Protein AF-A0A538E9N8-F1 (afdb_monomer)

Foldseek 3Di:
DDDPDDPDDDDPPDPDDDFDDDPDGGDPVVVVVVVVVVVVVVVVVVVVVVVVVVVVVVVVVVVVVVVVVVVVVVPDDDDDDDDDDDDDPDVVVVVVVVVVVVVVVVCVVVVVVVVVVVVVVVVVVVVVVVVVVVVVVVVVVVVVVVVVVVVVVVVVVVVVVVVVVVVVVVVVVVVVVVVVVVVVVVVVVVVVVVVVVVVVVVVVVVVVVVVVVVVVVVVVVVVVVVVVVVVVVVVVVVVVVVVVVVVVVVVVVVVVVVVVVVVVVVVVVVVVVVVVVVVVVVVVVVVVVVVVVVVVVVVVVVVVVVVVVVVVVVVVVVVVVVVVVVVVVVVVVVVVVVVVVVVVVVVVVVVVVVVVVVVVVVVVVVVVVVVVVVVPDPVPPPCVVPDDDDDDDDDDDDDDDDDDDDDDDDDDDDDDDD

Structure (mmCIF, N/CA/C/O backbone):
data_AF-A0A538E9N8-F1
#
_entry.id   AF-A0A538E9N8-F1
#
loop_
_atom_site.group_PDB
_atom_site.id
_atom_site.type_symbol
_atom_site.label_atom_id
_atom_site.label_alt_id
_atom_site.label_comp_id
_atom_site.label_asym_id
_atom_site.label_entity_id
_atom_site.label_seq_id
_atom_site.pdbx_PDB_ins_code
_atom_site.Cartn_x
_atom_site.Cartn_y
_atom_site.Cartn_z
_atom_site.occupancy
_atom_site.B_iso_or_equiv
_atom_site.auth_seq_id
_atom_site.auth_comp_id
_atom_site.auth_asym_id
_atom_site.auth_atom_id
_atom_site.pdbx_PDB_model_num
ATOM 1 N N . MET A 1 1 ? 43.815 62.650 -72.321 1.00 40.00 1 MET A N 1
ATOM 2 C CA . MET A 1 1 ? 43.156 62.494 -71.011 1.00 40.00 1 MET A CA 1
ATOM 3 C C . MET A 1 1 ? 41.812 61.858 -71.271 1.00 40.00 1 MET A C 1
ATOM 5 O O . MET A 1 1 ? 40.942 62.529 -71.806 1.00 40.00 1 MET A O 1
ATOM 9 N N . SER A 1 2 ? 41.691 60.566 -70.987 1.00 40.53 2 SER A N 1
ATOM 10 C CA . SER A 1 2 ? 40.484 59.781 -71.245 1.00 40.53 2 SER A CA 1
ATOM 11 C C . SER A 1 2 ? 40.207 59.003 -69.968 1.00 40.53 2 SER A C 1
ATOM 13 O O . SER A 1 2 ? 41.074 58.251 -69.524 1.00 40.53 2 SER A O 1
ATOM 15 N N . HIS A 1 3 ? 39.071 59.262 -69.326 1.00 36.62 3 HIS A N 1
ATOM 16 C CA . HIS A 1 3 ? 38.738 58.619 -68.058 1.00 36.62 3 HIS A CA 1
ATOM 17 C C . HIS A 1 3 ? 38.483 57.120 -68.279 1.00 36.62 3 HIS A C 1
ATOM 19 O O . HIS A 1 3 ? 37.828 56.772 -69.262 1.00 36.62 3 HIS A O 1
ATOM 25 N N . PRO A 1 4 ? 38.954 56.231 -67.387 1.00 47.84 4 PRO A N 1
ATOM 26 C CA . PRO A 1 4 ? 38.449 54.870 -67.352 1.00 47.84 4 PRO A CA 1
ATOM 27 C C . PRO A 1 4 ? 37.014 54.912 -66.813 1.00 47.84 4 PRO A C 1
ATOM 29 O O . PRO A 1 4 ? 36.800 55.217 -65.638 1.00 47.84 4 PRO A O 1
ATOM 32 N N . GLU A 1 5 ? 36.029 54.627 -67.665 1.00 46.03 5 GLU A N 1
ATOM 33 C CA . GLU A 1 5 ? 34.683 54.304 -67.186 1.00 46.03 5 GLU A CA 1
ATOM 34 C C . GLU A 1 5 ? 34.768 53.081 -66.267 1.00 46.03 5 GLU A C 1
ATOM 36 O O . GLU A 1 5 ? 35.447 52.106 -66.588 1.00 46.03 5 GLU A O 1
ATOM 41 N N . GLN A 1 6 ? 34.108 53.141 -65.110 1.00 43.28 6 GLN A N 1
ATOM 42 C CA . GLN A 1 6 ? 34.063 52.043 -64.144 1.00 43.28 6 GLN A CA 1
ATOM 43 C C . GLN A 1 6 ? 33.049 50.988 -64.622 1.00 43.28 6 GLN A C 1
ATOM 45 O O . GLN A 1 6 ? 31.848 51.252 -64.555 1.00 43.28 6 GLN A O 1
ATOM 50 N N . PRO A 1 7 ? 33.460 49.782 -65.062 1.00 51.69 7 PRO A N 1
ATOM 51 C CA . PRO A 1 7 ? 32.546 48.816 -65.668 1.00 51.69 7 PRO A CA 1
ATOM 52 C C . PRO A 1 7 ? 31.954 47.857 -64.618 1.00 51.69 7 PRO A C 1
ATOM 54 O O . PRO A 1 7 ? 31.839 46.660 -64.861 1.00 51.69 7 PRO A O 1
ATOM 57 N N . PHE A 1 8 ? 31.608 48.369 -63.431 1.00 52.28 8 PHE A N 1
ATOM 58 C CA . PHE A 1 8 ? 31.102 47.572 -62.305 1.00 52.28 8 PHE A CA 1
ATOM 59 C C . PHE A 1 8 ? 29.971 48.285 -61.554 1.00 52.28 8 PHE A C 1
ATOM 61 O O . PHE A 1 8 ? 30.064 48.567 -60.361 1.00 52.28 8 PHE A O 1
ATOM 68 N N . ALA A 1 9 ? 28.858 48.525 -62.250 1.00 44.34 9 ALA A N 1
ATOM 69 C CA . ALA A 1 9 ? 27.570 48.571 -61.567 1.00 44.34 9 ALA A CA 1
ATOM 70 C C . ALA A 1 9 ? 27.226 47.137 -61.105 1.00 44.34 9 ALA A C 1
ATOM 72 O O . ALA A 1 9 ? 27.276 46.222 -61.936 1.00 44.34 9 ALA A O 1
ATOM 73 N N . PRO A 1 10 ? 26.905 46.896 -59.820 1.00 49.47 10 PRO A N 1
ATOM 74 C CA . PRO A 1 10 ? 26.488 45.572 -59.375 1.00 49.47 10 PRO A CA 1
ATOM 75 C C . PRO A 1 10 ? 25.167 45.207 -60.060 1.00 49.47 10 PRO A C 1
ATOM 77 O O . PRO A 1 10 ? 24.183 45.935 -59.952 1.00 49.47 10 PRO A O 1
ATOM 80 N N . ARG A 1 11 ? 25.141 44.080 -60.781 1.00 49.03 11 ARG A N 1
ATOM 81 C CA . ARG A 1 11 ? 23.901 43.544 -61.357 1.00 49.03 11 ARG A CA 1
ATOM 82 C C . ARG A 1 11 ? 23.002 43.065 -60.217 1.00 49.03 11 ARG A C 1
ATOM 84 O O . ARG A 1 11 ? 23.318 42.066 -59.576 1.00 49.03 11 ARG A O 1
ATOM 91 N N . GLU A 1 12 ? 21.888 43.753 -59.983 1.00 48.78 12 GLU A N 1
ATOM 92 C CA . GLU A 1 12 ? 20.877 43.386 -58.979 1.00 48.78 12 GLU A CA 1
ATOM 93 C C . GLU A 1 12 ? 20.003 42.184 -59.408 1.00 48.78 12 GLU A C 1
ATOM 95 O O . GLU A 1 12 ? 18.792 42.222 -59.258 1.00 48.78 12 GLU A O 1
ATOM 100 N N . ASP A 1 13 ? 20.604 41.104 -59.921 1.00 44.31 13 ASP A N 1
ATOM 101 C CA . ASP A 1 13 ? 19.885 39.910 -60.408 1.00 44.31 13 ASP A CA 1
ATOM 102 C C . ASP A 1 13 ? 20.623 38.598 -60.065 1.00 44.31 13 ASP A C 1
ATOM 104 O O . ASP A 1 13 ? 20.831 37.709 -60.891 1.00 44.31 13 ASP A O 1
ATOM 108 N N . ALA A 1 14 ? 21.022 38.461 -58.800 1.00 50.44 14 ALA A N 1
ATOM 109 C CA . ALA A 1 14 ? 21.341 37.170 -58.196 1.00 50.44 14 ALA A CA 1
ATOM 110 C C . ALA A 1 14 ? 20.581 37.056 -56.869 1.00 50.44 14 ALA A C 1
ATOM 112 O O . ALA A 1 14 ? 20.651 37.958 -56.032 1.00 50.44 14 ALA A O 1
ATOM 113 N N . SER A 1 15 ? 19.821 35.968 -56.706 1.00 56.22 15 SER A N 1
ATOM 114 C CA . SER A 1 15 ? 18.927 35.753 -55.561 1.00 56.22 15 SER A CA 1
ATOM 115 C C . SER A 1 15 ? 19.672 35.956 -54.238 1.00 56.22 15 SER A C 1
ATOM 117 O O . SER A 1 15 ? 20.615 35.220 -53.942 1.00 56.22 15 SER A O 1
ATOM 119 N N . ARG A 1 16 ? 19.280 36.971 -53.452 1.00 59.34 16 ARG A N 1
ATOM 120 C CA . ARG A 1 16 ? 19.955 37.290 -52.185 1.00 59.34 16 ARG A CA 1
ATOM 121 C C . ARG A 1 16 ? 19.838 36.081 -51.242 1.00 59.34 16 ARG A C 1
ATOM 123 O O . ARG A 1 16 ? 18.710 35.674 -50.961 1.00 59.34 16 ARG A O 1
ATOM 130 N N . PRO A 1 17 ? 20.951 35.519 -50.735 1.00 65.69 17 PRO A N 1
ATOM 131 C CA . PRO A 1 17 ? 20.885 34.354 -49.864 1.00 65.69 17 PRO A CA 1
ATOM 132 C C . PRO A 1 17 ? 20.166 34.706 -48.560 1.00 65.69 17 PRO A C 1
ATOM 134 O O . PRO A 1 17 ? 20.545 35.642 -47.853 1.00 65.69 17 PRO A O 1
ATOM 137 N N . SER A 1 18 ? 19.111 33.956 -48.247 1.00 72.81 18 SER A N 1
ATOM 138 C CA . SER A 1 18 ? 18.360 34.086 -47.002 1.00 72.81 18 SER A CA 1
ATOM 139 C C . SER A 1 18 ? 19.028 33.264 -45.901 1.00 72.81 18 SER A C 1
ATOM 141 O O . SER A 1 18 ? 18.992 32.035 -45.943 1.00 72.81 18 SER A O 1
ATOM 143 N N . PHE A 1 19 ? 19.615 33.938 -44.915 1.00 84.81 19 PHE A N 1
ATOM 144 C CA . PHE A 1 19 ? 20.163 33.301 -43.715 1.00 84.81 19 PHE A CA 1
ATOM 145 C C . PHE A 1 19 ? 19.075 33.096 -42.659 1.00 84.81 19 PHE A C 1
ATOM 147 O O . PHE A 1 19 ? 18.222 33.965 -42.461 1.00 84.81 19 PHE A O 1
ATOM 154 N N . GLU A 1 20 ? 19.132 31.981 -41.935 1.00 83.56 20 GLU A N 1
ATOM 155 C CA . GLU A 1 20 ? 18.209 31.726 -40.828 1.00 83.56 20 GLU A CA 1
ATOM 156 C C . GLU A 1 20 ? 18.502 32.634 -39.621 1.00 83.56 20 GLU A C 1
ATOM 158 O O . GLU A 1 20 ? 19.656 32.946 -39.306 1.00 83.56 20 GLU A O 1
ATOM 163 N N . LEU A 1 21 ? 17.440 33.067 -38.935 1.00 80.81 21 LEU A N 1
ATOM 164 C CA . LEU A 1 21 ? 17.509 33.917 -37.745 1.00 80.81 21 LEU A CA 1
ATOM 165 C C . LEU A 1 21 ? 17.622 33.063 -36.475 1.00 80.81 21 LEU A C 1
ATOM 167 O O . LEU A 1 21 ? 16.702 32.334 -36.110 1.00 80.81 21 LEU A O 1
ATOM 171 N N . ALA A 1 22 ? 18.736 33.212 -35.767 1.00 79.12 22 ALA A N 1
ATOM 172 C CA . ALA A 1 22 ? 18.925 32.729 -34.408 1.00 79.12 22 ALA A CA 1
ATOM 173 C C . ALA A 1 22 ? 18.379 33.742 -33.379 1.00 79.12 22 ALA A C 1
ATOM 175 O O . ALA A 1 22 ? 18.066 34.889 -33.699 1.00 79.12 22 ALA A O 1
ATOM 176 N N . LEU A 1 23 ? 18.348 33.349 -32.097 1.00 72.44 23 LEU A N 1
ATOM 177 C CA . LEU A 1 23 ? 17.849 34.169 -30.975 1.00 72.44 23 LEU A CA 1
ATOM 178 C C . LEU A 1 23 ? 18.509 35.566 -30.867 1.00 72.44 23 LEU A C 1
ATOM 180 O O . LEU A 1 23 ? 17.968 36.462 -30.220 1.00 72.44 23 LEU A O 1
ATOM 184 N N . ARG A 1 24 ? 19.678 35.766 -31.495 1.00 73.94 24 ARG A N 1
ATOM 185 C CA . ARG A 1 24 ? 20.346 37.067 -31.621 1.00 73.94 24 ARG A CA 1
ATOM 186 C C . ARG A 1 24 ? 21.150 37.170 -32.927 1.00 73.94 24 ARG A C 1
ATOM 188 O O . ARG A 1 24 ? 22.370 37.036 -32.911 1.00 73.94 24 ARG A O 1
ATOM 195 N N . GLY A 1 25 ? 20.471 37.450 -34.040 1.00 84.38 25 GLY A N 1
ATOM 196 C CA . GLY A 1 25 ? 21.089 37.651 -35.361 1.00 84.38 25 GLY A CA 1
ATOM 197 C C . GLY A 1 25 ? 20.984 36.418 -36.261 1.00 84.38 25 GLY A C 1
ATOM 198 O O . GLY A 1 25 ? 20.094 35.601 -36.069 1.00 84.38 25 GLY A O 1
ATOM 199 N N . TYR A 1 26 ? 21.864 36.287 -37.253 1.00 89.38 26 TYR A N 1
ATOM 200 C CA . TYR A 1 26 ? 21.867 35.150 -38.185 1.00 89.38 26 TYR A CA 1
ATOM 201 C C . TYR A 1 26 ? 22.631 33.933 -37.636 1.00 89.38 26 TYR A C 1
ATOM 203 O O . TYR A 1 26 ? 23.501 34.089 -36.773 1.00 89.38 26 TYR A O 1
ATOM 211 N N . ASP A 1 27 ? 22.357 32.727 -38.151 1.00 89.62 27 ASP A N 1
ATOM 212 C CA . ASP A 1 27 ? 23.186 31.547 -37.865 1.00 89.62 27 ASP A CA 1
ATOM 213 C C . ASP A 1 27 ? 24.620 31.759 -38.375 1.00 89.62 27 ASP A C 1
ATOM 215 O O . ASP A 1 27 ? 24.907 31.741 -39.577 1.00 89.62 27 ASP A O 1
ATOM 219 N N . LYS A 1 28 ? 25.543 31.903 -37.420 1.00 88.38 28 LYS A N 1
ATOM 220 C CA . LYS A 1 28 ? 26.971 32.076 -37.670 1.00 88.38 28 LYS A CA 1
ATOM 221 C C . LYS A 1 28 ? 27.541 30.997 -38.602 1.00 88.38 28 LYS A C 1
ATOM 223 O O . LYS A 1 28 ? 28.350 31.325 -39.458 1.00 88.38 28 LYS A O 1
ATOM 228 N N . ARG A 1 29 ? 27.112 29.732 -38.497 1.00 88.00 29 ARG A N 1
ATOM 229 C CA . ARG A 1 29 ? 27.651 28.641 -39.335 1.00 88.00 29 ARG A CA 1
ATOM 230 C C . ARG A 1 29 ? 27.251 28.765 -40.805 1.00 88.00 29 ARG A C 1
ATOM 232 O O . ARG A 1 29 ? 27.997 28.311 -41.672 1.00 88.00 29 ARG A O 1
ATOM 239 N N . GLN A 1 30 ? 26.090 29.355 -41.086 1.00 89.00 30 GLN A N 1
ATOM 240 C CA . GLN A 1 30 ? 25.628 29.623 -42.451 1.00 89.00 30 GLN A CA 1
ATOM 241 C C . GLN A 1 30 ? 26.374 30.821 -43.042 1.00 89.00 30 GLN A C 1
ATOM 243 O O . GLN A 1 30 ? 26.842 30.748 -44.177 1.00 89.00 30 GLN A O 1
ATOM 248 N N . VAL A 1 31 ? 26.553 31.881 -42.246 1.00 90.19 31 VAL A N 1
ATOM 249 C CA . VAL A 1 31 ? 27.310 33.077 -42.642 1.00 90.19 31 VAL A CA 1
ATOM 250 C C . VAL A 1 31 ? 28.783 32.743 -42.893 1.00 90.19 31 VAL A C 1
ATOM 252 O O . VAL A 1 31 ? 29.279 33.052 -43.971 1.00 90.19 31 VAL A O 1
ATOM 255 N N . ASP A 1 32 ? 29.461 32.054 -41.969 1.00 89.00 32 ASP A N 1
ATOM 256 C CA . ASP A 1 32 ? 30.879 31.678 -42.106 1.00 89.00 32 ASP A CA 1
ATOM 257 C C . ASP A 1 32 ? 31.116 30.838 -43.383 1.00 89.00 32 ASP A C 1
ATOM 259 O O . ASP A 1 32 ? 32.088 31.056 -44.106 1.00 89.00 32 ASP A O 1
ATOM 263 N N . ARG A 1 33 ? 30.197 29.912 -43.712 1.00 89.12 33 ARG A N 1
ATOM 264 C CA . ARG A 1 33 ? 30.266 29.104 -44.944 1.00 89.12 33 ARG A CA 1
ATOM 265 C C . ARG A 1 33 ? 30.052 29.943 -46.205 1.00 89.12 33 ARG A C 1
ATOM 267 O O . ARG A 1 33 ? 30.764 29.745 -47.184 1.00 89.12 33 ARG A O 1
ATOM 274 N N . TYR A 1 34 ? 29.082 30.856 -46.188 1.00 90.44 34 TYR A N 1
ATOM 275 C CA . TYR A 1 34 ? 28.808 31.738 -47.322 1.00 90.44 34 TYR A CA 1
ATOM 276 C C . TYR A 1 34 ? 29.965 32.711 -47.584 1.00 90.44 34 TYR A C 1
ATOM 278 O O . TYR A 1 34 ? 30.335 32.911 -48.736 1.00 90.44 34 TYR A O 1
ATOM 286 N N . VAL A 1 35 ? 30.570 33.270 -46.531 1.00 92.19 35 VAL A N 1
ATOM 287 C CA . VAL A 1 35 ? 31.757 34.132 -46.648 1.00 92.19 35 VAL A CA 1
ATOM 288 C C . VAL A 1 35 ? 32.918 33.356 -47.267 1.00 92.19 35 VAL A C 1
ATOM 290 O O . VAL A 1 35 ? 33.464 33.810 -48.265 1.00 92.19 35 VAL A O 1
ATOM 293 N N . ALA A 1 36 ? 33.225 32.152 -46.770 1.00 91.25 36 ALA A N 1
ATOM 294 C CA . ALA A 1 36 ? 34.293 31.321 -47.332 1.00 91.25 36 ALA A CA 1
ATOM 295 C C . ALA A 1 36 ? 34.053 30.948 -48.811 1.00 91.25 36 ALA A C 1
ATOM 297 O O . ALA A 1 36 ? 34.998 30.891 -49.598 1.00 91.25 36 ALA A O 1
ATOM 298 N N . GLN A 1 37 ? 32.795 30.720 -49.209 1.00 89.69 37 GLN A N 1
ATOM 299 C CA . GLN A 1 37 ? 32.437 30.489 -50.610 1.00 89.69 37 GLN A CA 1
ATOM 300 C C . GLN A 1 37 ? 32.629 31.756 -51.460 1.00 89.69 37 GLN A C 1
ATOM 302 O O . GLN A 1 37 ? 33.294 31.699 -52.490 1.00 89.69 37 GLN A O 1
ATOM 307 N N . ALA A 1 38 ? 32.116 32.903 -51.008 1.00 89.88 38 ALA A N 1
ATOM 308 C CA . ALA A 1 38 ? 32.235 34.173 -51.721 1.00 89.88 38 ALA A CA 1
ATOM 309 C C . ALA A 1 38 ? 33.697 34.645 -51.858 1.00 89.88 38 ALA A C 1
ATOM 311 O O . ALA A 1 38 ? 34.069 35.207 -52.885 1.00 89.88 38 ALA A O 1
ATOM 312 N N . GLU A 1 39 ? 34.543 34.391 -50.855 1.00 91.38 39 GLU A N 1
ATOM 313 C CA . GLU A 1 39 ? 35.992 34.625 -50.925 1.00 91.38 39 GLU A CA 1
ATOM 314 C C . GLU A 1 39 ? 36.665 33.730 -51.981 1.00 91.38 39 GLU A C 1
ATOM 316 O O . GLU A 1 39 ? 37.512 34.208 -52.739 1.00 91.38 39 GLU A O 1
ATOM 321 N N . GLY A 1 40 ? 36.249 32.463 -52.091 1.00 93.00 40 GLY A N 1
ATOM 322 C CA . GLY A 1 40 ? 36.698 31.547 -53.144 1.00 93.00 40 GLY A CA 1
ATOM 323 C C . GLY A 1 40 ? 36.289 31.999 -54.550 1.00 93.00 40 GLY A C 1
ATOM 324 O O . GLY A 1 40 ? 37.133 32.058 -55.447 1.00 93.00 40 GLY A O 1
ATOM 325 N N . ASP A 1 41 ? 35.024 32.387 -54.727 1.00 88.06 41 ASP A N 1
ATOM 326 C CA . ASP A 1 41 ? 34.485 32.879 -56.002 1.00 88.06 41 ASP A CA 1
ATOM 327 C C . ASP A 1 41 ? 35.185 34.182 -56.446 1.00 88.06 41 ASP A C 1
ATOM 329 O O . ASP A 1 41 ? 35.554 34.337 -57.613 1.00 88.06 41 ASP A O 1
ATOM 333 N N . LEU A 1 42 ? 35.452 35.104 -55.511 1.00 90.44 42 LEU A N 1
ATOM 334 C CA . LEU A 1 42 ? 36.237 36.320 -55.769 1.00 90.44 42 LEU A CA 1
ATOM 335 C C . LEU A 1 42 ? 37.690 36.011 -56.160 1.00 90.44 42 LEU A C 1
ATOM 337 O O . LEU A 1 42 ? 38.238 36.688 -57.034 1.00 90.44 42 LEU A O 1
ATOM 341 N N . GLY A 1 43 ? 38.304 34.993 -55.551 1.00 93.25 43 GLY A N 1
ATOM 342 C CA . GLY A 1 43 ? 39.635 34.511 -55.922 1.00 93.25 43 GLY A CA 1
ATOM 343 C C . GLY A 1 43 ? 39.680 33.990 -57.361 1.00 93.25 43 GLY A C 1
ATOM 344 O O . GLY A 1 43 ? 40.529 34.418 -58.142 1.00 93.25 43 GLY A O 1
ATOM 345 N N . ALA A 1 44 ? 38.721 33.143 -57.745 1.00 90.69 44 ALA A N 1
ATOM 346 C CA . ALA A 1 44 ? 38.614 32.619 -59.107 1.00 90.69 44 ALA A CA 1
ATOM 347 C C . ALA A 1 44 ? 38.420 33.736 -60.153 1.00 90.69 44 ALA A C 1
ATOM 349 O O . ALA A 1 44 ? 39.099 33.749 -61.182 1.00 90.69 44 ALA A O 1
ATOM 350 N N . LEU A 1 45 ? 37.561 34.720 -59.864 1.00 91.88 45 LEU A N 1
ATOM 351 C CA . LEU A 1 45 ? 37.338 35.879 -60.737 1.00 91.88 45 LEU A CA 1
ATOM 352 C C . LEU A 1 45 ? 38.579 36.782 -60.868 1.00 91.88 45 LEU A C 1
ATOM 354 O O . LEU A 1 45 ? 38.824 37.341 -61.940 1.00 91.88 45 LEU A O 1
ATOM 358 N N . ALA A 1 46 ? 39.384 36.927 -59.809 1.00 88.94 46 ALA A N 1
ATOM 359 C CA . ALA A 1 46 ? 40.650 37.661 -59.869 1.00 88.94 46 ALA A CA 1
ATOM 360 C C . ALA A 1 46 ? 41.686 36.942 -60.755 1.00 88.94 46 ALA A C 1
ATOM 362 O O . ALA A 1 46 ? 42.330 37.575 -61.594 1.00 88.94 46 ALA A O 1
ATOM 363 N N . ASP A 1 47 ? 41.778 35.619 -60.631 1.00 93.25 47 ASP A N 1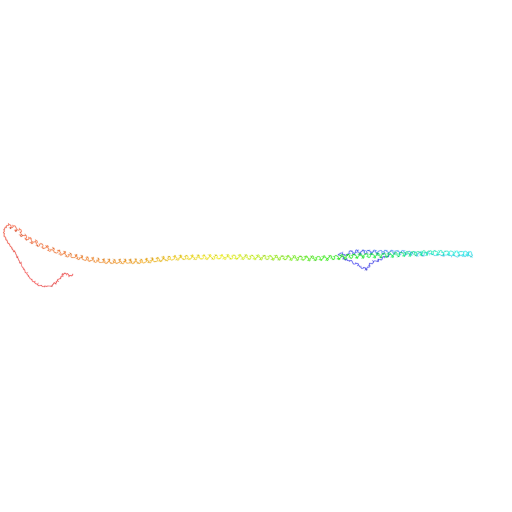
ATOM 364 C CA . ASP A 1 47 ? 42.616 34.757 -61.466 1.00 93.25 47 ASP A CA 1
ATOM 365 C C . ASP A 1 47 ? 42.238 34.838 -62.958 1.00 93.25 47 ASP A C 1
ATOM 367 O O . ASP A 1 47 ? 43.105 34.939 -63.833 1.00 93.25 47 ASP A O 1
ATOM 371 N N . GLU A 1 48 ? 40.941 34.815 -63.276 1.00 91.50 48 GLU A N 1
ATOM 372 C CA . GLU A 1 48 ? 40.437 34.977 -64.645 1.00 91.50 48 GLU A CA 1
ATOM 373 C C . GLU A 1 48 ? 40.759 36.360 -65.221 1.00 91.50 48 GLU A C 1
ATOM 375 O O . GLU A 1 48 ? 41.256 36.464 -66.350 1.00 91.50 48 GLU A O 1
ATOM 380 N N . ARG A 1 49 ? 40.550 37.420 -64.428 1.00 92.81 49 ARG A N 1
ATOM 381 C CA . ARG A 1 49 ? 40.919 38.798 -64.779 1.00 92.81 49 ARG A CA 1
ATOM 382 C C . ARG A 1 49 ? 42.405 38.899 -65.133 1.00 92.81 49 ARG A C 1
ATOM 384 O O . ARG A 1 49 ? 42.753 39.502 -66.149 1.00 92.81 49 ARG A O 1
ATOM 391 N N . ASP A 1 50 ? 43.282 38.299 -64.334 1.00 94.12 50 ASP A N 1
ATOM 392 C CA . ASP A 1 50 ? 44.731 38.416 -64.527 1.00 94.12 50 ASP A CA 1
ATOM 393 C C . ASP A 1 50 ? 45.223 37.611 -65.739 1.00 94.12 50 ASP A C 1
ATOM 395 O O . ASP A 1 50 ? 46.073 38.087 -66.502 1.00 94.12 50 ASP A O 1
ATOM 399 N N . ARG A 1 51 ? 44.603 36.455 -66.021 1.00 94.06 51 ARG A N 1
ATOM 400 C CA . ARG A 1 51 ? 44.800 35.725 -67.288 1.00 94.06 51 ARG A CA 1
ATOM 401 C C . ARG A 1 51 ? 44.381 36.573 -68.494 1.00 94.06 51 ARG A C 1
ATOM 403 O O . ARG A 1 51 ? 45.129 36.633 -69.473 1.00 94.06 51 ARG A O 1
ATOM 410 N N . ALA A 1 52 ? 43.239 37.263 -68.423 1.00 89.31 52 ALA A N 1
ATOM 411 C CA . ALA A 1 52 ? 42.756 38.137 -69.494 1.00 89.31 52 ALA A CA 1
ATOM 412 C C . ALA A 1 52 ? 43.691 39.341 -69.734 1.00 89.31 52 ALA A C 1
ATOM 414 O O . ALA A 1 52 ? 44.067 39.610 -70.878 1.00 89.31 52 ALA A O 1
ATOM 415 N N . PHE A 1 53 ? 44.169 40.014 -68.679 1.00 91.94 53 PHE A N 1
ATOM 416 C CA . PHE A 1 53 ? 45.177 41.076 -68.818 1.00 91.94 53 PHE A CA 1
ATOM 417 C C . PHE A 1 53 ? 46.485 40.566 -69.442 1.00 91.94 53 PHE A C 1
ATOM 419 O O . PHE A 1 53 ? 47.048 41.229 -70.319 1.00 91.94 53 PHE A O 1
ATOM 426 N N . GLY A 1 54 ? 46.942 39.369 -69.060 1.00 91.38 54 GLY A N 1
ATOM 427 C CA . GLY A 1 54 ? 48.112 38.731 -69.668 1.00 91.38 54 GLY A CA 1
ATOM 428 C C . GLY A 1 54 ? 47.946 38.446 -71.169 1.00 91.38 54 GLY A C 1
ATOM 429 O O . GLY A 1 54 ? 48.910 38.561 -71.929 1.00 91.38 54 GLY A O 1
ATOM 430 N N . GLN A 1 55 ? 46.733 38.118 -71.627 1.00 90.81 55 GLN A N 1
ATOM 431 C CA . GLN A 1 55 ? 46.426 37.959 -73.055 1.00 90.81 55 GLN A CA 1
ATOM 432 C C . GLN A 1 55 ? 46.443 39.304 -73.798 1.00 90.81 55 GLN A C 1
ATOM 434 O O . GLN A 1 55 ? 47.068 39.402 -74.855 1.00 90.81 55 GLN A O 1
ATOM 439 N N . ILE A 1 56 ? 45.841 40.352 -73.224 1.00 91.38 56 ILE A N 1
ATOM 440 C CA . ILE A 1 56 ? 45.830 41.709 -73.802 1.00 91.38 56 ILE A CA 1
ATOM 441 C C . ILE A 1 56 ? 47.262 42.230 -74.011 1.00 91.38 56 ILE A C 1
ATOM 443 O O . ILE A 1 56 ? 47.583 42.738 -75.087 1.00 91.38 56 ILE A O 1
ATOM 447 N N . GLN A 1 57 ? 48.158 42.045 -73.033 1.00 92.31 57 GLN A N 1
ATOM 448 C CA . GLN A 1 57 ? 49.562 42.455 -73.172 1.00 92.31 57 GLN A CA 1
ATOM 449 C C . GLN A 1 57 ? 50.302 41.684 -74.280 1.00 92.31 57 GLN A C 1
ATOM 451 O O . GLN A 1 57 ? 51.052 42.288 -75.052 1.00 92.31 57 GLN A O 1
ATOM 456 N N . LYS A 1 58 ? 50.067 40.369 -74.416 1.00 91.88 58 LYS A N 1
ATOM 457 C CA . LYS A 1 58 ? 50.662 39.550 -75.490 1.00 91.88 58 LYS A CA 1
ATOM 458 C C . LYS A 1 58 ? 50.226 40.022 -76.882 1.00 91.88 58 LYS A C 1
ATOM 460 O O . LYS A 1 58 ? 51.078 40.165 -77.759 1.00 91.88 58 LYS A O 1
ATOM 465 N N . LEU A 1 59 ? 48.937 40.317 -77.065 1.00 89.81 59 LEU A N 1
ATOM 466 C CA . LEU A 1 59 ? 48.394 40.855 -78.319 1.00 89.81 59 LEU A CA 1
ATOM 467 C C . LEU A 1 59 ? 48.983 42.239 -78.648 1.00 89.81 59 LEU A C 1
ATOM 469 O O . LEU A 1 59 ? 49.372 42.489 -79.790 1.00 89.81 59 LEU A O 1
ATOM 473 N N . GLY A 1 60 ? 49.141 43.111 -77.645 1.00 91.62 60 GLY A N 1
ATOM 474 C CA . GLY A 1 60 ? 49.806 44.410 -77.809 1.00 91.62 60 GLY A CA 1
ATOM 475 C C . GLY A 1 60 ? 51.246 44.287 -78.325 1.00 91.62 60 GLY A C 1
ATOM 476 O O . GLY A 1 60 ? 51.636 44.996 -79.254 1.00 91.62 60 GLY A O 1
ATOM 477 N N . GLY A 1 61 ? 52.019 43.336 -77.790 1.00 91.19 61 GLY A N 1
ATOM 478 C CA . GLY A 1 61 ? 53.383 43.058 -78.255 1.00 91.19 61 GLY A CA 1
ATOM 479 C C . GLY A 1 61 ? 53.455 42.491 -79.681 1.00 91.19 61 GLY A C 1
ATOM 480 O O . GLY A 1 61 ? 54.399 42.790 -80.412 1.00 91.19 61 GLY A O 1
ATOM 481 N N . GLN A 1 62 ? 52.460 41.708 -80.110 1.00 91.00 62 GLN A N 1
ATOM 482 C CA . GLN A 1 62 ? 52.374 41.202 -81.488 1.00 91.00 62 GLN A CA 1
ATOM 483 C C . GLN A 1 62 ? 52.073 42.323 -82.495 1.00 91.00 62 GLN A C 1
ATOM 485 O O . GLN A 1 62 ? 52.724 42.395 -83.538 1.00 91.00 62 GLN A O 1
ATOM 490 N N . LEU A 1 63 ? 51.156 43.240 -82.161 1.00 91.44 63 LEU A N 1
ATOM 491 C CA . LEU A 1 63 ? 50.835 44.400 -83.003 1.00 91.44 63 LEU A CA 1
ATOM 492 C C . LEU A 1 63 ? 52.052 45.309 -83.237 1.00 91.44 63 LEU A C 1
ATOM 494 O O . LEU A 1 63 ? 52.267 45.760 -84.361 1.00 91.44 63 LEU A O 1
ATOM 498 N N . GLN A 1 64 ? 52.881 45.533 -82.212 1.00 89.50 64 GLN A N 1
ATOM 499 C CA . GLN A 1 64 ? 54.108 46.330 -82.347 1.00 89.50 64 GLN A CA 1
ATOM 500 C C . GLN A 1 64 ? 55.143 45.683 -83.286 1.00 89.50 64 GLN A C 1
ATOM 502 O O . GLN A 1 64 ? 55.777 46.389 -84.068 1.00 89.50 64 GLN A O 1
ATOM 507 N N . ARG A 1 65 ? 55.293 44.348 -83.264 1.00 89.94 65 ARG A N 1
ATOM 508 C CA . ARG A 1 65 ? 56.205 43.632 -84.181 1.00 89.94 65 ARG A CA 1
ATOM 509 C C . ARG A 1 65 ? 55.740 43.713 -85.634 1.00 89.94 65 ARG A C 1
ATOM 511 O O . ARG A 1 65 ? 56.532 44.069 -86.499 1.00 89.94 65 ARG A O 1
ATOM 518 N N . LEU A 1 66 ? 54.451 43.476 -85.883 1.00 88.38 66 LEU A N 1
ATOM 519 C CA . LEU A 1 66 ? 53.865 43.593 -87.224 1.00 88.38 66 LEU A CA 1
ATOM 520 C C . LEU A 1 66 ? 54.005 45.013 -87.793 1.00 88.38 66 LEU A C 1
ATOM 522 O O . LEU A 1 66 ? 54.278 45.178 -88.981 1.00 88.38 66 LEU A O 1
ATOM 526 N N . GLN A 1 67 ? 53.874 46.048 -86.956 1.00 86.12 67 GLN A N 1
ATOM 527 C CA . GLN A 1 67 ? 54.145 47.425 -87.381 1.00 86.12 67 GLN A CA 1
ATOM 528 C C . GLN A 1 67 ? 55.611 47.625 -87.804 1.00 86.12 67 GLN A C 1
ATOM 530 O O . GLN A 1 67 ? 55.847 48.264 -88.829 1.00 86.12 67 GLN A O 1
ATOM 535 N N . ALA A 1 68 ? 56.576 47.047 -87.077 1.00 85.00 68 ALA A N 1
ATOM 536 C CA . ALA A 1 68 ? 57.999 47.141 -87.407 1.00 85.00 68 ALA A CA 1
ATOM 537 C C . ALA A 1 68 ? 58.345 46.456 -88.748 1.00 85.00 68 ALA A C 1
ATOM 539 O O . ALA A 1 68 ? 58.990 47.073 -89.601 1.00 85.00 68 ALA A O 1
ATOM 540 N N . GLU A 1 69 ? 57.853 45.234 -88.977 1.00 85.50 69 GLU A N 1
ATOM 541 C CA . GLU A 1 69 ? 58.074 44.475 -90.223 1.00 85.50 69 GLU A CA 1
ATOM 542 C C . GLU A 1 69 ? 57.515 45.209 -91.457 1.00 85.50 69 GLU A C 1
ATOM 544 O O . GLU A 1 69 ? 58.172 45.292 -92.499 1.00 85.50 69 GLU A O 1
ATOM 549 N N . VAL A 1 70 ? 56.335 45.833 -91.336 1.00 81.94 70 VAL A N 1
ATOM 550 C CA . VAL A 1 70 ? 55.735 46.638 -92.417 1.00 81.94 70 VAL A CA 1
ATOM 551 C C . VAL A 1 70 ? 56.573 47.881 -92.744 1.00 81.94 70 VAL A C 1
ATOM 553 O O . VAL A 1 70 ? 56.629 48.286 -93.909 1.00 81.94 70 VAL A O 1
ATOM 556 N N . THR A 1 71 ? 57.252 48.490 -91.764 1.00 79.44 71 THR A N 1
ATOM 557 C CA . THR A 1 71 ? 58.223 49.566 -92.038 1.00 79.44 71 THR A CA 1
ATOM 558 C C . THR A 1 71 ? 59.499 49.072 -92.717 1.00 79.44 71 THR A C 1
ATOM 560 O O . THR A 1 71 ? 59.989 49.769 -93.603 1.00 79.44 71 THR A O 1
ATOM 563 N N . GLU A 1 72 ? 60.019 47.892 -92.368 1.00 79.62 72 GLU A N 1
ATOM 564 C CA . GLU A 1 72 ? 61.247 47.352 -92.974 1.00 79.62 72 GLU A CA 1
ATOM 565 C C . GLU A 1 72 ? 61.046 47.007 -94.459 1.00 79.62 72 GLU A C 1
ATOM 567 O O . GLU A 1 72 ? 61.832 47.419 -95.318 1.00 79.62 72 GLU A O 1
ATOM 572 N N . LEU A 1 73 ? 59.939 46.334 -94.792 1.00 76.75 73 LEU A N 1
ATOM 573 C CA . LEU A 1 73 ? 59.616 45.949 -96.172 1.00 76.75 73 LEU A CA 1
ATOM 574 C C . LEU A 1 73 ? 59.451 47.154 -97.115 1.00 76.75 73 LEU A C 1
ATOM 576 O O . LEU A 1 73 ? 59.687 47.033 -98.316 1.00 76.75 73 LEU A O 1
ATOM 580 N N . ARG A 1 74 ? 59.103 48.335 -96.586 1.00 68.75 74 ARG A N 1
ATOM 581 C CA . ARG A 1 74 ? 58.982 49.581 -97.365 1.00 68.75 74 ARG A CA 1
ATOM 582 C C . ARG A 1 74 ? 60.324 50.236 -97.722 1.00 68.75 74 ARG A C 1
ATOM 584 O O . ARG A 1 74 ? 60.319 51.169 -98.520 1.00 68.75 74 ARG A O 1
ATOM 591 N N . GLN A 1 75 ? 61.454 49.790 -97.162 1.00 71.06 75 GLN A N 1
ATOM 592 C CA . GLN A 1 75 ? 62.755 50.468 -97.308 1.00 71.06 75 GLN A CA 1
ATOM 593 C C . GLN A 1 75 ? 63.730 49.825 -98.316 1.00 71.06 75 GLN A C 1
ATOM 595 O O . GLN A 1 75 ? 64.850 50.312 -98.461 1.00 71.06 75 GLN A O 1
ATOM 600 N N . ARG A 1 76 ? 63.346 48.764 -99.046 1.00 53.34 76 ARG A N 1
ATOM 601 C CA . ARG A 1 76 ? 64.236 48.077 -100.011 1.00 53.34 76 ARG A CA 1
ATOM 602 C C . ARG A 1 76 ? 64.002 48.496 -101.479 1.00 53.34 76 ARG A C 1
ATOM 604 O O . ARG A 1 76 ? 63.008 48.071 -102.064 1.00 53.34 76 ARG A O 1
ATOM 611 N N . PRO A 1 77 ? 64.924 49.243 -102.124 1.00 46.47 77 PRO A N 1
ATOM 612 C CA . PRO A 1 77 ? 64.915 49.463 -103.573 1.00 46.47 77 PRO A CA 1
ATOM 613 C C . PRO A 1 77 ? 65.614 48.322 -104.339 1.00 46.47 77 PRO A C 1
ATOM 615 O O . PRO A 1 77 ? 66.626 47.783 -103.890 1.00 46.47 77 PRO A O 1
ATOM 618 N N . ALA A 1 78 ? 65.110 47.983 -105.529 1.00 42.31 78 ALA A N 1
ATOM 619 C CA . ALA A 1 78 ? 65.664 46.930 -106.385 1.00 42.31 78 ALA A CA 1
ATOM 620 C C . ALA A 1 78 ? 66.670 47.466 -107.426 1.00 42.31 78 ALA A C 1
ATOM 622 O O . ALA A 1 78 ? 66.506 48.563 -107.959 1.00 42.31 78 ALA A O 1
ATOM 623 N N . ARG A 1 79 ? 67.684 46.657 -107.765 1.00 39.38 79 ARG A N 1
ATOM 624 C CA . ARG A 1 79 ? 68.588 46.857 -108.913 1.00 39.38 79 ARG A CA 1
ATOM 625 C C . ARG A 1 79 ? 68.721 45.558 -109.703 1.00 39.38 79 ARG A C 1
ATOM 627 O O . ARG A 1 79 ? 68.987 44.517 -109.111 1.00 39.38 79 ARG A O 1
ATOM 634 N N . VAL A 1 80 ? 68.635 45.651 -111.027 1.00 33.69 80 VAL A N 1
ATOM 635 C CA . VAL A 1 80 ? 69.134 44.645 -111.975 1.00 33.69 80 VAL A CA 1
ATOM 636 C C . VAL A 1 80 ? 69.777 45.404 -113.128 1.00 33.69 80 VAL A C 1
ATOM 638 O O . VAL A 1 80 ? 69.208 46.382 -113.603 1.00 33.69 80 VAL A O 1
ATOM 641 N N . ASP A 1 81 ? 70.954 44.963 -113.554 1.00 31.89 81 ASP A N 1
ATOM 642 C CA . ASP A 1 81 ? 71.685 45.522 -114.688 1.00 31.89 81 ASP A CA 1
ATOM 643 C C . ASP A 1 81 ? 72.488 44.392 -115.352 1.00 31.89 81 ASP A C 1
ATOM 645 O O . ASP A 1 81 ? 73.050 43.552 -114.640 1.00 31.89 81 ASP A O 1
ATOM 649 N N . ARG A 1 82 ? 72.510 44.320 -116.689 1.00 33.38 82 ARG A N 1
ATOM 650 C CA . ARG A 1 82 ? 73.365 43.387 -117.454 1.00 33.38 82 ARG A CA 1
ATOM 651 C C . ARG A 1 82 ? 73.483 43.813 -118.920 1.00 33.38 82 ARG A C 1
ATOM 653 O O . ARG A 1 82 ? 72.510 43.801 -119.669 1.00 33.38 82 ARG A O 1
ATOM 660 N N . ALA A 1 83 ? 74.708 44.152 -119.317 1.00 31.44 83 ALA A N 1
ATOM 661 C CA . ALA A 1 83 ? 75.071 44.567 -120.669 1.00 31.44 83 ALA A CA 1
ATOM 662 C C . ALA A 1 83 ? 75.330 43.379 -121.618 1.00 31.44 83 ALA A C 1
ATOM 664 O O . ALA A 1 83 ? 75.588 42.255 -121.182 1.00 31.44 83 ALA A O 1
ATOM 665 N N . SER A 1 84 ? 75.291 43.645 -122.927 1.00 31.88 84 SER A N 1
ATOM 666 C CA . SER A 1 84 ? 75.560 42.671 -123.991 1.00 31.88 84 SER A CA 1
ATOM 667 C C . SER A 1 84 ? 77.019 42.702 -124.460 1.00 31.88 84 SER A C 1
ATOM 669 O O . SER A 1 84 ? 77.638 43.762 -124.539 1.00 31.88 84 SER A O 1
ATOM 671 N N . PHE A 1 85 ? 77.555 41.538 -124.840 1.00 38.47 85 PHE A N 1
ATOM 672 C CA . PHE A 1 85 ? 78.888 41.410 -125.431 1.00 38.47 85 PHE A CA 1
ATOM 673 C C . PHE A 1 85 ? 78.791 40.898 -126.871 1.00 38.47 85 PHE A C 1
ATOM 675 O O . PHE A 1 85 ? 78.228 39.840 -127.143 1.00 38.47 85 PHE A O 1
ATOM 682 N N . ARG A 1 86 ? 79.347 41.677 -127.801 1.00 40.81 86 ARG A N 1
ATOM 683 C CA . ARG A 1 86 ? 79.475 41.372 -129.235 1.00 40.81 86 ARG A CA 1
ATOM 684 C C . ARG A 1 86 ? 80.944 40.990 -129.499 1.00 40.81 86 ARG A C 1
ATOM 686 O O . ARG A 1 86 ? 81.818 41.549 -128.845 1.00 40.81 86 ARG A O 1
ATOM 693 N N . HIS A 1 87 ? 81.205 40.121 -130.485 1.00 45.62 87 HIS A N 1
ATOM 694 C CA . HIS A 1 87 ? 82.544 39.758 -131.022 1.00 45.62 87 HIS A CA 1
ATOM 695 C C . HIS A 1 87 ? 83.332 38.580 -130.402 1.00 45.62 87 HIS A C 1
ATOM 697 O O . HIS A 1 87 ? 84.549 38.660 -130.261 1.00 45.62 87 HIS A O 1
ATOM 703 N N . LEU A 1 88 ? 82.693 37.430 -130.174 1.00 51.44 88 LEU A N 1
ATOM 704 C CA . LEU A 1 88 ? 83.374 36.125 -130.117 1.00 51.44 88 LEU A CA 1
ATOM 705 C C . LEU A 1 88 ? 82.510 35.111 -130.891 1.00 51.44 88 LEU A C 1
ATOM 707 O O . LEU A 1 88 ? 81.345 34.960 -130.547 1.00 51.44 88 LEU A O 1
ATOM 711 N N . GLY A 1 89 ? 83.027 34.465 -131.946 1.00 59.81 89 GLY A N 1
ATOM 712 C CA . GLY A 1 89 ? 82.168 33.685 -132.863 1.00 59.81 89 GLY A CA 1
ATOM 713 C C . GLY A 1 89 ? 82.824 32.572 -133.690 1.00 59.81 89 GLY A C 1
ATOM 714 O O . GLY A 1 89 ? 82.345 32.296 -134.784 1.00 59.81 89 GLY A O 1
ATOM 715 N N . PRO A 1 90 ? 83.999 32.046 -133.287 1.00 63.06 90 PRO A N 1
ATOM 716 C CA . PRO A 1 90 ? 84.203 30.596 -133.463 1.00 63.06 90 PRO A CA 1
ATOM 717 C C . PRO A 1 90 ? 84.810 29.893 -132.237 1.00 63.06 90 PRO A C 1
ATOM 719 O O . PRO A 1 90 ? 84.437 28.772 -131.906 1.00 63.06 90 PRO A O 1
ATOM 722 N N . MET A 1 91 ? 85.730 30.543 -131.510 1.00 54.38 91 MET A N 1
ATOM 723 C CA . MET A 1 91 ? 86.295 29.963 -130.282 1.00 54.38 91 MET A CA 1
ATOM 724 C C . MET A 1 91 ? 85.285 29.981 -129.131 1.00 54.38 91 MET A C 1
ATOM 726 O O . MET A 1 91 ? 85.324 29.111 -128.265 1.00 54.38 91 MET A O 1
ATOM 730 N N . VAL A 1 92 ? 84.334 30.923 -129.161 1.00 61.69 92 VAL A N 1
ATOM 731 C CA . VAL A 1 92 ? 83.171 30.883 -128.273 1.00 61.69 92 VAL A CA 1
ATOM 732 C C . VAL A 1 92 ? 82.248 29.722 -128.596 1.00 61.69 92 VAL A C 1
ATOM 734 O O . VAL A 1 92 ? 81.715 29.180 -127.651 1.00 61.69 92 VAL A O 1
ATOM 737 N N . ASP A 1 93 ? 82.129 29.242 -129.835 1.00 63.47 93 ASP A N 1
ATOM 738 C CA . ASP A 1 93 ? 81.280 28.072 -130.107 1.00 63.47 93 ASP A CA 1
ATOM 739 C C . ASP A 1 93 ? 81.894 26.783 -129.538 1.00 63.47 93 ASP A C 1
ATOM 741 O O . ASP A 1 93 ? 81.179 25.951 -128.991 1.00 63.47 93 ASP A O 1
ATOM 745 N N . GLN A 1 94 ? 83.227 26.633 -129.560 1.00 69.94 94 GLN A N 1
ATOM 746 C CA . GLN A 1 94 ? 83.892 25.524 -128.858 1.00 69.94 94 GLN A CA 1
ATOM 747 C C . GLN A 1 94 ? 83.854 25.671 -127.332 1.00 69.94 94 GLN A C 1
ATOM 749 O O . GLN A 1 94 ? 83.632 24.679 -126.639 1.00 69.94 94 GLN A O 1
ATOM 754 N N . ILE A 1 95 ? 84.053 26.882 -126.797 1.00 72.50 95 ILE A N 1
ATOM 755 C CA . ILE A 1 95 ? 83.951 27.133 -125.351 1.00 72.50 95 ILE A CA 1
ATOM 756 C C . ILE A 1 95 ? 82.503 26.961 -124.878 1.00 72.50 95 ILE A C 1
ATOM 758 O O . ILE A 1 95 ? 82.306 26.381 -123.820 1.00 72.50 95 ILE A O 1
ATOM 762 N N . LEU A 1 96 ? 81.503 27.380 -125.657 1.00 74.19 96 LEU A N 1
ATOM 763 C CA . LEU A 1 96 ? 80.084 27.155 -125.387 1.00 74.19 96 LEU A CA 1
ATOM 764 C C . LEU A 1 96 ? 79.741 25.675 -125.494 1.00 74.19 96 LEU A C 1
ATOM 766 O O . LEU A 1 96 ? 79.151 25.174 -124.561 1.00 74.19 96 LEU A O 1
ATOM 770 N N . ALA A 1 97 ? 80.168 24.940 -126.523 1.00 77.81 97 ALA A N 1
ATOM 771 C CA . ALA A 1 97 ? 79.884 23.504 -126.624 1.00 77.81 97 ALA A CA 1
ATOM 772 C C . ALA A 1 97 ? 80.559 22.674 -125.510 1.00 77.81 97 ALA A C 1
ATOM 774 O O . ALA A 1 97 ? 80.018 21.660 -125.065 1.00 77.81 97 ALA A O 1
ATOM 775 N N . LEU A 1 98 ? 81.741 23.086 -125.034 1.00 81.69 98 LEU A N 1
ATOM 776 C CA . LEU A 1 98 ? 82.379 22.490 -123.854 1.00 81.69 98 LEU A CA 1
ATOM 777 C C . LEU A 1 98 ? 81.695 22.920 -122.552 1.00 81.69 98 LEU A C 1
ATOM 779 O O . LEU A 1 98 ? 81.483 22.074 -121.689 1.00 81.69 98 LEU A O 1
ATOM 783 N N . ALA A 1 99 ? 81.322 24.193 -122.417 1.00 80.88 99 ALA A N 1
ATOM 784 C CA . ALA A 1 99 ? 80.596 24.714 -121.262 1.00 80.88 99 ALA A CA 1
ATOM 785 C C . ALA A 1 99 ? 79.160 24.182 -121.187 1.00 80.88 99 ALA A C 1
ATOM 787 O O . ALA A 1 99 ? 78.650 24.023 -120.092 1.00 80.88 99 ALA A O 1
ATOM 788 N N . GLU A 1 100 ? 78.530 23.863 -122.315 1.00 82.62 100 GLU A N 1
ATOM 789 C CA . GLU A 1 100 ? 77.215 23.237 -122.436 1.00 82.62 100 GLU A CA 1
ATOM 790 C C . GLU A 1 100 ? 77.311 21.779 -121.998 1.00 82.62 100 GLU A C 1
ATOM 792 O O . GLU A 1 100 ? 76.617 21.398 -121.069 1.00 82.62 100 GLU A O 1
ATOM 797 N N . LYS A 1 101 ? 78.285 21.003 -122.497 1.00 85.06 101 LYS A N 1
ATOM 798 C CA . LYS A 1 101 ? 78.564 19.651 -121.972 1.00 85.06 101 LYS A CA 1
ATOM 799 C C . LYS A 1 101 ? 78.943 19.639 -120.487 1.00 85.06 101 LYS A C 1
ATOM 801 O O . LYS A 1 101 ? 78.588 18.708 -119.768 1.00 85.06 101 LYS A O 1
ATOM 806 N N . GLN A 1 102 ? 79.676 20.646 -120.010 1.00 85.88 102 GLN A N 1
ATOM 807 C CA . GLN A 1 102 ? 79.998 20.791 -118.587 1.00 85.88 102 GLN A CA 1
ATOM 808 C C . GLN A 1 102 ? 78.779 21.232 -117.771 1.00 85.88 102 GLN A C 1
ATOM 810 O O . GLN A 1 102 ? 78.594 20.729 -116.668 1.00 85.88 102 GLN A O 1
ATOM 815 N N . ALA A 1 103 ? 77.927 22.109 -118.301 1.00 82.44 103 ALA A N 1
ATOM 816 C CA . ALA A 1 103 ? 76.675 22.513 -117.676 1.00 82.44 103 ALA A CA 1
ATOM 817 C C . ALA A 1 103 ? 75.701 21.337 -117.614 1.00 82.44 103 ALA A C 1
ATOM 819 O O . ALA A 1 103 ? 75.180 21.087 -116.540 1.00 82.44 103 ALA A O 1
ATOM 820 N N . GLU A 1 104 ? 75.548 20.556 -118.686 1.00 87.31 104 GLU A N 1
ATOM 821 C CA . GLU A 1 104 ? 74.811 19.290 -118.716 1.00 87.31 104 GLU A CA 1
ATOM 822 C C . GLU A 1 104 ? 75.357 18.308 -117.671 1.00 87.31 104 GLU A C 1
ATOM 824 O O . GLU A 1 104 ? 74.589 17.731 -116.905 1.00 87.31 104 GLU A O 1
ATOM 829 N N . ALA A 1 105 ? 76.681 18.135 -117.575 1.00 88.25 105 ALA A N 1
ATOM 830 C CA . ALA A 1 105 ? 77.297 17.280 -116.559 1.00 88.25 105 ALA A CA 1
ATOM 831 C C . ALA A 1 105 ? 77.048 17.791 -115.124 1.00 88.25 105 ALA A C 1
ATOM 833 O O . ALA A 1 105 ? 76.760 16.995 -114.227 1.00 88.25 105 ALA A O 1
ATOM 834 N N . ILE A 1 106 ? 77.099 19.106 -114.897 1.00 86.62 106 ILE A N 1
ATOM 835 C CA . ILE A 1 106 ? 76.801 19.732 -113.600 1.00 86.62 106 ILE A CA 1
ATOM 836 C C . ILE A 1 106 ? 75.306 19.633 -113.282 1.00 86.62 106 ILE A C 1
ATOM 838 O O . ILE A 1 106 ? 74.959 19.291 -112.158 1.00 86.62 106 ILE A O 1
ATOM 842 N N . THR A 1 107 ? 74.399 19.861 -114.233 1.00 91.50 107 THR A N 1
ATOM 843 C CA . THR A 1 107 ? 72.951 19.713 -114.024 1.00 91.50 107 THR A CA 1
ATOM 844 C C . THR A 1 107 ? 72.567 18.258 -113.806 1.00 91.50 107 THR A C 1
ATOM 846 O O . THR A 1 107 ? 71.742 17.986 -112.948 1.00 91.50 107 THR A O 1
ATOM 849 N N . ASN A 1 108 ? 73.202 17.308 -114.497 1.00 90.38 108 ASN A N 1
ATOM 850 C CA . ASN A 1 108 ? 72.959 15.881 -114.288 1.00 90.38 108 ASN A CA 1
ATOM 851 C C . ASN A 1 108 ? 73.486 15.407 -112.926 1.00 90.38 108 ASN A C 1
ATOM 853 O O . ASN A 1 108 ? 72.769 14.710 -112.212 1.00 90.38 108 ASN A O 1
ATOM 857 N N . THR A 1 109 ? 74.693 15.814 -112.517 1.00 91.00 109 THR A N 1
ATOM 858 C CA . THR A 1 109 ? 75.224 15.464 -111.184 1.00 91.00 109 THR A CA 1
ATOM 859 C C . THR A 1 109 ? 74.463 16.167 -110.063 1.00 91.00 109 THR A C 1
ATOM 861 O O . THR A 1 109 ? 74.099 15.521 -109.087 1.00 91.00 109 THR A O 1
ATOM 864 N N . THR A 1 110 ? 74.124 17.453 -110.196 1.00 91.38 110 THR A N 1
ATOM 865 C CA . THR A 1 110 ? 73.283 18.150 -109.205 1.00 91.38 110 THR A CA 1
ATOM 866 C C . THR A 1 110 ? 71.860 17.604 -109.158 1.00 91.38 110 THR A C 1
ATOM 868 O O . THR A 1 110 ? 71.342 17.447 -108.061 1.00 91.38 110 THR A O 1
ATOM 871 N N . ALA A 1 111 ? 71.247 17.218 -110.282 1.00 91.94 111 ALA A N 1
ATOM 872 C CA . ALA A 1 111 ? 69.959 16.523 -110.282 1.00 91.94 111 ALA A CA 1
ATOM 873 C C . ALA A 1 111 ? 70.047 15.158 -109.581 1.00 91.94 111 ALA A C 1
ATOM 875 O O . ALA A 1 111 ? 69.164 14.829 -108.795 1.00 91.94 111 ALA A O 1
ATOM 876 N N . GLN A 1 112 ? 71.126 14.394 -109.792 1.00 92.06 112 GLN A N 1
ATOM 877 C CA . GLN A 1 112 ? 71.376 13.140 -109.069 1.00 92.06 112 GLN A CA 1
ATOM 878 C C . GLN A 1 112 ? 71.590 13.367 -107.564 1.00 92.06 112 GLN A C 1
ATOM 880 O O . GLN A 1 112 ? 71.023 12.632 -106.762 1.00 92.06 112 GLN A O 1
ATOM 885 N N . HIS A 1 113 ? 72.349 14.391 -107.161 1.00 93.12 113 HIS A N 1
ATOM 886 C CA . HIS A 1 113 ? 72.544 14.738 -105.749 1.00 93.12 113 HIS A CA 1
ATOM 887 C C . HIS A 1 113 ? 71.256 15.251 -105.089 1.00 93.12 113 HIS A C 1
ATOM 889 O O . HIS A 1 113 ? 70.956 14.863 -103.965 1.00 93.12 113 HIS A O 1
ATOM 895 N N . VAL A 1 114 ? 70.465 16.074 -105.785 1.00 93.19 114 VAL A N 1
ATOM 896 C CA . VAL A 1 114 ? 69.158 16.547 -105.306 1.00 93.19 114 VAL A CA 1
ATOM 897 C C . VAL A 1 114 ? 68.183 15.381 -105.173 1.00 93.19 114 VAL A C 1
ATOM 899 O O . VAL A 1 114 ? 67.570 15.254 -104.121 1.00 93.19 114 VAL A O 1
ATOM 902 N N . ALA A 1 115 ? 68.094 14.488 -106.163 1.00 93.38 115 ALA A N 1
ATOM 903 C CA . ALA A 1 115 ? 67.269 13.282 -106.077 1.00 93.38 115 ALA A CA 1
ATOM 904 C C . ALA A 1 115 ? 67.737 12.336 -104.954 1.00 93.38 115 ALA A C 1
ATOM 906 O O . ALA A 1 115 ? 66.910 11.758 -104.254 1.00 93.38 115 ALA A O 1
ATOM 907 N N . GLY A 1 116 ? 69.053 12.216 -104.740 1.00 94.50 116 GLY A N 1
ATOM 908 C CA . GLY A 1 116 ? 69.638 11.466 -103.627 1.00 94.50 116 GLY A CA 1
ATOM 909 C C . GLY A 1 116 ? 69.225 12.031 -102.268 1.00 94.50 116 GLY A C 1
ATOM 910 O O . GLY A 1 116 ? 68.640 11.313 -101.464 1.00 94.50 116 GLY A O 1
ATOM 911 N N . HIS A 1 117 ? 69.438 13.329 -102.041 1.00 93.25 117 HIS A N 1
ATOM 912 C CA . HIS A 1 117 ? 69.053 13.993 -100.792 1.00 93.25 117 HIS A CA 1
ATOM 913 C C . HIS A 1 117 ? 67.535 14.081 -100.590 1.00 93.25 117 HIS A C 1
ATOM 915 O O . HIS A 1 117 ? 67.074 14.036 -99.452 1.00 93.25 117 HIS A O 1
ATOM 921 N N . GLN A 1 118 ? 66.742 14.167 -101.662 1.00 94.38 118 GLN A N 1
ATOM 922 C CA . GLN A 1 118 ? 65.283 14.045 -101.592 1.00 94.38 118 GLN A CA 1
ATOM 923 C C . GLN A 1 118 ? 64.883 12.643 -101.129 1.00 94.38 118 GLN A C 1
ATOM 925 O O . GLN A 1 118 ? 64.147 12.530 -100.157 1.00 94.38 118 GLN A O 1
ATOM 930 N N . ALA A 1 119 ? 65.441 11.584 -101.723 1.00 94.38 119 ALA A N 1
ATOM 931 C CA . ALA A 1 119 ? 65.179 10.210 -101.298 1.00 94.38 119 ALA A CA 1
ATOM 932 C C . ALA A 1 119 ? 65.686 9.910 -99.871 1.00 94.38 119 ALA A C 1
ATOM 934 O O . ALA A 1 119 ? 65.082 9.111 -99.159 1.00 94.38 119 ALA A O 1
ATOM 935 N N . GLU A 1 120 ? 66.783 10.531 -99.427 1.00 94.19 120 GLU A N 1
ATOM 936 C CA . GLU A 1 120 ? 67.256 10.465 -98.035 1.00 94.19 120 GLU A CA 1
ATOM 937 C C . GLU A 1 120 ? 66.297 11.187 -97.076 1.00 94.19 120 GLU A C 1
ATOM 939 O O . GLU A 1 120 ? 65.926 10.624 -96.048 1.00 94.19 120 GLU A O 1
ATOM 944 N N . ALA A 1 121 ? 65.847 12.397 -97.420 1.00 93.88 121 ALA A N 1
ATOM 945 C CA . ALA A 1 121 ? 64.897 13.158 -96.611 1.00 93.88 121 ALA A CA 1
ATOM 946 C C . ALA A 1 121 ? 63.515 12.487 -96.546 1.00 93.88 121 ALA A C 1
ATOM 948 O O . ALA A 1 121 ? 62.915 12.437 -95.476 1.00 93.88 121 ALA A O 1
ATOM 949 N N . GLU A 1 122 ? 63.027 11.929 -97.656 1.00 95.19 122 GLU A N 1
ATOM 950 C CA . GLU A 1 122 ? 61.784 11.152 -97.713 1.00 95.19 122 GLU A CA 1
ATOM 951 C C . GLU A 1 122 ? 61.866 9.893 -96.845 1.00 95.19 122 GLU A C 1
ATOM 953 O O . GLU A 1 122 ? 60.921 9.617 -96.110 1.00 95.19 122 GLU A O 1
ATOM 958 N N . LYS A 1 123 ? 63.002 9.178 -96.848 1.00 96.31 123 LYS A N 1
ATOM 959 C CA . LYS A 1 123 ? 63.239 8.051 -95.929 1.00 96.31 123 LYS A CA 1
ATOM 960 C C . LYS A 1 123 ? 63.226 8.495 -94.472 1.00 96.31 123 LYS A C 1
ATOM 962 O O . LYS A 1 123 ? 62.456 7.951 -93.698 1.00 96.31 123 LYS A O 1
ATOM 967 N N . VAL A 1 124 ? 63.993 9.525 -94.106 1.00 96.12 124 VAL A N 1
ATOM 968 C CA . VAL A 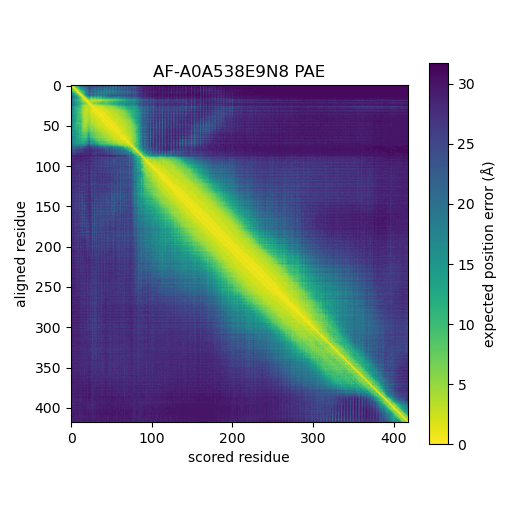1 124 ? 64.027 10.027 -92.720 1.00 96.12 124 VAL A CA 1
ATOM 969 C C . VAL A 1 124 ? 62.648 10.518 -92.262 1.00 96.12 124 VAL A C 1
ATOM 971 O O . VAL A 1 124 ? 62.283 10.322 -91.105 1.00 96.12 124 VAL A O 1
ATOM 974 N N . LEU A 1 125 ? 61.852 11.123 -93.151 1.00 96.00 125 LEU A N 1
ATOM 975 C CA . LEU A 1 125 ? 60.470 11.507 -92.853 1.00 96.00 125 LEU A CA 1
ATOM 976 C C . LEU A 1 125 ? 59.543 10.295 -92.709 1.00 96.00 125 LEU A C 1
ATOM 978 O O . LEU A 1 125 ? 58.703 10.311 -91.813 1.00 96.00 125 LEU A O 1
ATOM 982 N N . ALA A 1 126 ? 59.684 9.264 -93.544 1.00 96.38 126 ALA A N 1
ATOM 983 C CA . ALA A 1 126 ? 58.923 8.022 -93.428 1.00 96.38 126 ALA A CA 1
ATOM 984 C C . ALA A 1 126 ? 59.268 7.278 -92.127 1.00 96.38 126 ALA A C 1
ATOM 986 O O . ALA A 1 126 ? 58.364 6.972 -91.355 1.00 96.38 126 ALA A O 1
ATOM 987 N N . ASP A 1 127 ? 60.557 7.100 -91.827 1.00 96.25 127 ASP A N 1
ATOM 988 C CA . ASP A 1 127 ? 61.058 6.476 -90.598 1.00 96.25 127 ASP A CA 1
ATOM 989 C C . ASP A 1 127 ? 60.563 7.238 -89.354 1.00 96.25 127 ASP A C 1
ATOM 991 O O . ASP A 1 127 ? 60.077 6.637 -88.396 1.00 96.25 127 ASP A O 1
ATOM 995 N N . ALA A 1 128 ? 60.621 8.576 -89.369 1.00 95.75 128 ALA A N 1
ATOM 996 C CA . ALA A 1 128 ? 60.127 9.409 -88.271 1.00 95.75 128 ALA A CA 1
ATOM 997 C C . ALA A 1 128 ? 58.594 9.369 -88.129 1.00 95.75 128 ALA A C 1
ATOM 999 O O . ALA A 1 128 ? 58.080 9.439 -87.012 1.00 95.75 128 ALA A O 1
ATOM 1000 N N . GLN A 1 129 ? 57.850 9.256 -89.235 1.00 96.38 129 GLN A N 1
ATOM 1001 C CA . GLN A 1 129 ? 56.395 9.073 -89.209 1.00 96.38 129 GLN A CA 1
ATOM 1002 C C . GLN A 1 129 ? 56.011 7.686 -88.687 1.00 96.38 129 GLN A C 1
ATOM 1004 O O . GLN A 1 129 ? 55.075 7.589 -87.894 1.00 96.38 129 GLN A O 1
ATOM 1009 N N . GLU A 1 130 ? 56.742 6.637 -89.069 1.00 96.81 130 GLU A N 1
ATOM 1010 C CA . GLU A 1 130 ? 56.532 5.281 -88.563 1.00 96.81 130 GLU A CA 1
ATOM 1011 C C . GLU A 1 130 ? 56.829 5.210 -87.060 1.00 96.81 130 GLU A C 1
ATOM 1013 O O . GLU A 1 130 ? 55.971 4.779 -86.295 1.00 96.81 130 GLU A O 1
ATOM 1018 N N . GLN A 1 131 ? 57.971 5.738 -86.607 1.00 96.31 131 GLN A N 1
ATOM 1019 C CA . GLN A 1 131 ? 58.308 5.827 -85.180 1.00 96.31 131 GLN A CA 1
ATOM 1020 C C . GLN A 1 131 ? 57.268 6.639 -84.393 1.00 96.31 131 GLN A C 1
ATOM 1022 O O . GLN A 1 131 ? 56.841 6.227 -83.315 1.00 96.31 131 GLN A O 1
ATOM 1027 N N . ALA A 1 132 ? 56.801 7.770 -84.932 1.00 95.81 132 ALA A N 1
ATOM 1028 C CA . ALA A 1 132 ? 55.748 8.559 -84.296 1.00 95.81 132 ALA A CA 1
ATOM 1029 C C . ALA A 1 132 ? 54.399 7.818 -84.244 1.00 95.81 132 ALA A C 1
ATOM 1031 O O . ALA A 1 132 ? 53.644 8.010 -83.291 1.00 95.81 132 ALA A O 1
ATOM 1032 N N . ALA A 1 133 ? 54.084 6.980 -85.235 1.00 96.75 133 ALA A N 1
ATOM 1033 C CA . ALA A 1 133 ? 52.892 6.135 -85.233 1.00 96.75 133 ALA A CA 1
ATOM 1034 C C . ALA A 1 133 ? 53.013 4.973 -84.232 1.00 96.75 133 ALA A C 1
ATOM 1036 O O . ALA A 1 133 ? 52.063 4.726 -83.491 1.00 96.75 133 ALA A O 1
ATOM 1037 N N . GLN A 1 134 ? 54.179 4.321 -84.155 1.00 96.81 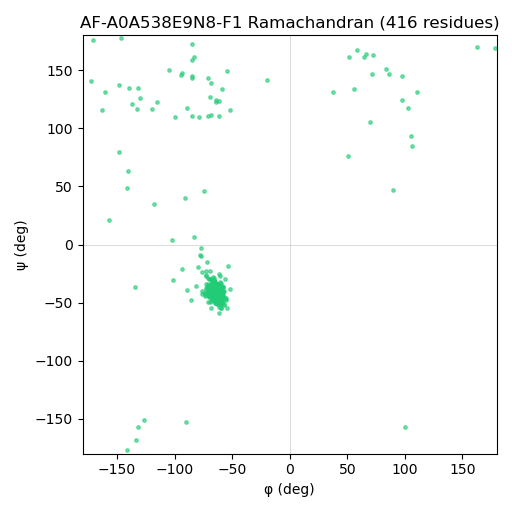134 GLN A N 1
ATOM 1038 C CA . GLN A 1 134 ? 54.484 3.265 -83.183 1.00 96.81 134 GLN A CA 1
ATOM 1039 C C . GLN A 1 134 ? 54.354 3.791 -81.745 1.00 96.81 134 GLN A C 1
ATOM 1041 O O . GLN A 1 134 ? 53.524 3.290 -80.991 1.00 96.81 134 GLN A O 1
ATOM 1046 N N . VAL A 1 135 ? 55.052 4.881 -81.400 1.00 97.44 135 VAL A N 1
ATOM 1047 C CA . VAL A 1 135 ? 54.986 5.493 -80.058 1.00 97.44 135 VAL A CA 1
ATOM 1048 C C . VAL A 1 135 ? 53.567 5.963 -79.709 1.00 97.44 135 VAL A C 1
ATOM 1050 O O . VAL A 1 135 ? 53.145 5.859 -78.560 1.00 97.44 135 VAL A O 1
ATOM 1053 N N . ARG A 1 136 ? 52.787 6.459 -80.681 1.00 97.44 136 ARG A N 1
ATOM 1054 C CA . ARG A 1 136 ? 51.369 6.793 -80.451 1.00 97.44 136 ARG A CA 1
ATOM 1055 C C . ARG A 1 136 ? 50.528 5.558 -80.148 1.00 97.44 136 ARG A C 1
ATOM 1057 O O . ARG A 1 136 ? 49.757 5.601 -79.198 1.00 97.44 136 ARG A O 1
ATOM 1064 N N . ALA A 1 137 ? 50.686 4.478 -80.911 1.00 97.25 137 ALA A N 1
ATOM 1065 C CA . ALA A 1 137 ? 49.955 3.234 -80.686 1.00 97.25 137 ALA A CA 1
ATOM 1066 C C . ALA A 1 137 ? 50.315 2.589 -79.334 1.00 97.25 137 ALA A C 1
ATOM 1068 O O . ALA A 1 137 ? 49.427 2.113 -78.630 1.00 97.25 137 ALA A O 1
ATOM 1069 N N . GLU A 1 138 ? 51.591 2.632 -78.940 1.00 97.69 138 GLU A N 1
ATOM 1070 C CA . GLU A 1 138 ? 52.061 2.188 -77.622 1.00 97.69 138 GLU A CA 1
ATOM 1071 C C . GLU A 1 138 ? 51.433 3.018 -76.494 1.00 97.69 138 GLU A C 1
ATOM 1073 O O . GLU A 1 138 ? 50.824 2.454 -75.587 1.00 97.69 138 GLU A O 1
ATOM 1078 N N . LEU A 1 139 ? 51.477 4.353 -76.582 1.00 97.06 139 LEU A N 1
ATOM 1079 C CA . LEU A 1 139 ? 50.857 5.240 -75.589 1.00 97.06 139 LEU A CA 1
ATOM 1080 C C . LEU A 1 139 ? 49.327 5.096 -75.533 1.00 97.06 139 LEU A C 1
ATOM 1082 O O . LEU A 1 139 ? 48.744 5.155 -74.452 1.00 97.06 139 LEU A O 1
ATOM 1086 N N . GLU A 1 140 ? 48.653 4.895 -76.667 1.00 97.56 140 GLU A N 1
ATOM 1087 C CA . GLU A 1 140 ? 47.212 4.624 -76.705 1.00 97.56 140 GLU A CA 1
ATOM 1088 C C . GLU A 1 140 ? 46.874 3.275 -76.052 1.00 97.56 140 GLU A C 1
ATOM 1090 O O . GLU A 1 140 ? 45.905 3.197 -75.291 1.00 97.56 140 GLU A O 1
ATOM 1095 N N . ALA A 1 141 ? 47.693 2.241 -76.270 1.00 97.00 141 ALA A N 1
ATOM 1096 C CA . ALA A 1 141 ? 47.551 0.940 -75.620 1.00 97.00 141 ALA A CA 1
ATOM 1097 C C . ALA A 1 141 ? 47.816 1.014 -74.106 1.00 97.00 141 ALA A C 1
ATOM 1099 O O . ALA A 1 141 ? 47.031 0.471 -73.326 1.00 97.00 141 ALA A O 1
ATOM 1100 N N . GLU A 1 142 ? 48.855 1.733 -73.667 1.00 97.69 142 GLU A N 1
ATOM 1101 C CA . GLU A 1 142 ? 49.123 1.983 -72.247 1.00 97.69 142 GLU A CA 1
ATOM 1102 C C . GLU A 1 142 ? 47.980 2.762 -71.587 1.00 97.69 142 GLU A C 1
ATOM 1104 O O . GLU A 1 142 ? 47.507 2.379 -70.518 1.00 97.69 142 GLU A O 1
ATOM 1109 N N . LEU A 1 143 ? 47.475 3.826 -72.221 1.00 97.25 143 LEU A N 1
ATOM 1110 C CA . LEU A 1 143 ? 46.342 4.598 -71.702 1.00 97.25 143 LEU A CA 1
ATOM 1111 C C . LEU A 1 143 ? 45.052 3.769 -71.648 1.00 97.25 143 LEU A C 1
ATOM 1113 O O . LEU A 1 143 ? 44.284 3.914 -70.696 1.00 97.25 143 LEU A O 1
ATOM 1117 N N . ALA A 1 144 ? 44.809 2.893 -72.625 1.00 97.12 144 ALA A N 1
ATOM 1118 C CA . ALA A 1 144 ? 43.689 1.956 -72.593 1.00 97.12 144 ALA A CA 1
ATOM 1119 C C . ALA A 1 144 ? 43.839 0.942 -71.447 1.00 97.12 144 ALA A C 1
ATOM 1121 O O . ALA A 1 144 ? 42.904 0.769 -70.665 1.00 97.12 144 ALA A O 1
ATOM 1122 N N . ALA A 1 145 ? 45.024 0.344 -71.278 1.00 97.25 145 ALA A N 1
ATOM 1123 C CA . ALA A 1 145 ? 45.316 -0.561 -70.168 1.00 97.25 145 ALA A CA 1
ATOM 1124 C C . ALA A 1 145 ? 45.085 0.134 -68.815 1.00 97.25 145 ALA A C 1
ATOM 1126 O O . ALA A 1 145 ? 44.271 -0.338 -68.021 1.00 97.25 145 ALA A O 1
ATOM 1127 N N . ARG A 1 146 ? 45.683 1.316 -68.605 1.00 96.50 146 ARG A N 1
ATOM 1128 C CA . ARG A 1 146 ? 45.519 2.135 -67.391 1.00 96.50 146 ARG A CA 1
ATOM 1129 C C . ARG A 1 146 ? 44.069 2.517 -67.104 1.00 96.50 146 ARG A C 1
ATOM 1131 O O . ARG A 1 146 ? 43.685 2.553 -65.939 1.00 96.50 146 ARG A O 1
ATOM 1138 N N . ARG A 1 147 ? 43.254 2.785 -68.133 1.00 97.00 147 ARG A N 1
ATOM 1139 C CA . ARG A 1 147 ? 41.806 3.012 -67.967 1.00 97.00 147 ARG A CA 1
ATOM 1140 C C . ARG A 1 147 ? 41.108 1.756 -67.459 1.00 97.00 147 ARG A C 1
ATOM 1142 O O . ARG A 1 147 ? 40.440 1.840 -66.438 1.00 97.00 147 ARG A O 1
ATOM 1149 N N . THR A 1 148 ? 41.340 0.595 -68.077 1.00 97.88 148 THR A N 1
ATOM 1150 C CA . THR A 1 148 ? 40.717 -0.659 -67.612 1.00 97.88 148 THR A CA 1
ATOM 1151 C C . THR A 1 148 ? 41.198 -1.096 -66.224 1.00 97.88 148 THR A C 1
ATOM 1153 O O . THR A 1 148 ? 40.431 -1.689 -65.472 1.00 97.88 148 THR A O 1
ATOM 1156 N N . GLU A 1 149 ? 42.448 -0.801 -65.850 1.00 96.88 149 GLU A N 1
ATOM 1157 C CA . GLU A 1 149 ? 42.963 -1.001 -64.487 1.00 96.88 149 GLU A CA 1
ATOM 1158 C C . GLU A 1 149 ? 42.273 -0.068 -63.484 1.00 96.88 149 GLU A C 1
ATOM 1160 O O . GLU A 1 149 ? 41.854 -0.516 -62.419 1.00 96.88 149 GLU A O 1
ATOM 1165 N N . ALA A 1 150 ? 42.121 1.216 -63.826 1.00 96.81 150 ALA A N 1
ATOM 1166 C CA . ALA A 1 150 ? 41.450 2.194 -62.976 1.00 96.81 150 ALA A CA 1
ATOM 1167 C C . ALA A 1 150 ? 39.956 1.877 -62.800 1.00 96.81 150 ALA A C 1
ATOM 1169 O O . ALA A 1 150 ? 39.460 1.948 -61.679 1.00 96.81 150 ALA A O 1
ATOM 1170 N N . GLU A 1 151 ? 39.266 1.481 -63.873 1.00 97.19 151 GLU A N 1
ATOM 1171 C CA . GLU A 1 151 ? 37.864 1.043 -63.858 1.00 97.19 151 GLU A CA 1
ATOM 1172 C C . GLU A 1 151 ? 37.679 -0.174 -62.943 1.00 97.19 151 GLU A C 1
ATOM 1174 O O . GLU A 1 151 ? 36.869 -0.112 -62.021 1.00 97.19 151 GLU A O 1
ATOM 1179 N N . LYS A 1 152 ? 38.503 -1.223 -63.094 1.00 97.44 152 LYS A N 1
ATOM 1180 C CA . LYS A 1 152 ? 38.494 -2.392 -62.194 1.00 97.44 152 LYS A CA 1
ATOM 1181 C C . LYS A 1 152 ? 38.762 -2.004 -60.742 1.00 97.44 152 LYS A C 1
ATOM 1183 O O . LYS A 1 152 ? 38.022 -2.414 -59.857 1.00 97.44 152 LYS A O 1
ATOM 1188 N N . ALA A 1 153 ? 39.770 -1.171 -60.484 1.00 97.31 153 ALA A N 1
ATOM 1189 C CA . ALA A 1 153 ? 40.094 -0.731 -59.129 1.00 97.31 153 ALA A CA 1
ATOM 1190 C C . ALA A 1 153 ? 38.991 0.148 -58.507 1.00 97.31 153 ALA A C 1
ATOM 1192 O O . ALA A 1 153 ? 38.861 0.202 -57.284 1.00 97.31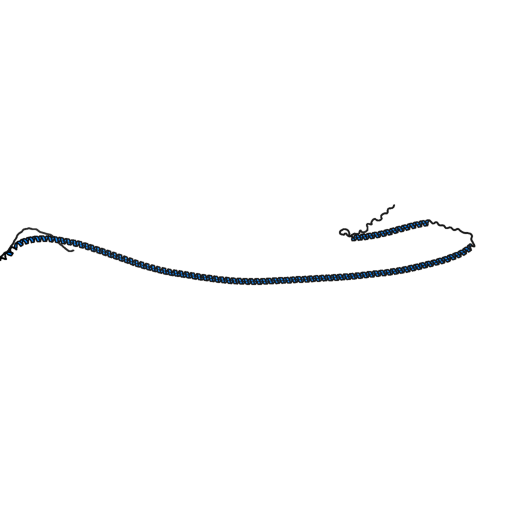 153 ALA A O 1
ATOM 1193 N N . ASP A 1 154 ? 38.223 0.886 -59.312 1.00 97.12 154 ASP A N 1
ATOM 1194 C CA . ASP A 1 154 ? 37.029 1.623 -58.881 1.00 97.12 154 ASP A CA 1
ATOM 1195 C C . ASP A 1 154 ? 35.853 0.674 -58.597 1.00 97.12 154 ASP A C 1
ATOM 1197 O O . ASP A 1 154 ? 35.171 0.843 -57.586 1.00 97.12 154 ASP A O 1
ATOM 1201 N N . GLU A 1 155 ? 35.623 -0.329 -59.447 1.00 97.12 155 GLU A N 1
ATOM 1202 C CA . GLU A 1 155 ? 34.596 -1.362 -59.259 1.00 97.12 155 GLU A CA 1
ATOM 1203 C C . GLU A 1 155 ? 34.866 -2.213 -58.013 1.00 97.12 155 GLU A C 1
ATOM 1205 O O . GLU A 1 155 ? 33.971 -2.370 -57.185 1.00 97.12 155 GLU A O 1
ATOM 1210 N N . GLU A 1 156 ? 36.102 -2.673 -57.812 1.00 97.25 156 GLU A N 1
ATOM 1211 C CA . GLU A 1 156 ? 36.539 -3.407 -56.618 1.00 97.25 156 GLU A CA 1
ATOM 1212 C C . GLU A 1 156 ? 36.355 -2.573 -55.343 1.00 97.25 156 GLU A C 1
ATOM 1214 O O . GLU A 1 156 ? 35.781 -3.057 -54.367 1.00 97.25 156 GLU A O 1
ATOM 1219 N N . ARG A 1 157 ? 36.754 -1.290 -55.351 1.00 97.25 157 ARG A N 1
ATOM 1220 C CA . ARG A 1 157 ? 36.528 -0.385 -54.208 1.00 97.25 157 ARG A CA 1
ATOM 1221 C C . ARG A 1 157 ? 35.041 -0.149 -53.942 1.00 97.25 157 ARG A C 1
ATOM 1223 O O . ARG A 1 157 ? 34.634 -0.123 -52.783 1.00 97.25 157 ARG A O 1
ATOM 1230 N N . ARG A 1 158 ? 34.212 -0.005 -54.981 1.00 97.25 158 ARG A N 1
ATOM 1231 C CA . ARG A 1 158 ? 32.750 0.127 -54.830 1.00 97.25 158 ARG A CA 1
ATOM 1232 C C . ARG A 1 158 ? 32.125 -1.158 -54.290 1.00 97.25 158 ARG A C 1
ATOM 1234 O O . ARG A 1 158 ? 31.269 -1.067 -53.416 1.00 97.25 158 ARG A O 1
ATOM 1241 N N . ALA A 1 159 ? 32.559 -2.326 -54.760 1.00 97.50 159 ALA A N 1
ATOM 1242 C CA . ALA A 1 159 ? 32.095 -3.624 -54.282 1.00 97.50 159 ALA A CA 1
ATOM 1243 C C . ALA A 1 159 ? 32.487 -3.861 -52.814 1.00 97.50 159 ALA A C 1
ATOM 1245 O O . ALA A 1 159 ? 31.635 -4.256 -52.022 1.00 97.50 159 ALA A O 1
ATOM 1246 N N . ALA A 1 160 ? 33.727 -3.540 -52.429 1.00 97.31 160 ALA A N 1
ATOM 1247 C CA . ALA A 1 160 ? 34.194 -3.620 -51.045 1.00 97.31 160 ALA A CA 1
ATOM 1248 C C . ALA A 1 160 ? 33.373 -2.713 -50.112 1.00 97.31 160 ALA A C 1
ATOM 1250 O O . ALA A 1 160 ? 32.806 -3.193 -49.135 1.00 97.31 160 ALA A O 1
ATOM 1251 N N . VAL A 1 161 ? 33.199 -1.431 -50.462 1.00 98.00 161 VAL A N 1
ATOM 1252 C CA . VAL A 1 161 ? 32.378 -0.494 -49.672 1.00 98.00 161 VAL A CA 1
ATOM 1253 C C . VAL A 1 161 ? 30.909 -0.935 -49.610 1.00 98.00 161 VAL A C 1
ATOM 1255 O O . VAL A 1 161 ? 30.262 -0.776 -48.578 1.00 98.00 161 VAL A O 1
ATOM 1258 N N . GLN A 1 162 ? 30.354 -1.514 -50.680 1.00 97.69 162 GLN A N 1
ATOM 1259 C CA . GLN A 1 162 ? 28.994 -2.067 -50.652 1.00 97.69 162 GLN A CA 1
ATOM 1260 C C . GLN A 1 162 ? 28.879 -3.300 -49.746 1.00 97.69 162 GLN A C 1
ATOM 1262 O O . GLN A 1 162 ? 27.873 -3.424 -49.049 1.00 97.69 162 GLN A O 1
ATOM 1267 N N . ALA A 1 163 ? 29.891 -4.171 -49.718 1.00 97.75 163 ALA A N 1
ATOM 1268 C CA . ALA A 1 163 ? 29.944 -5.324 -48.824 1.00 97.75 163 ALA A CA 1
ATOM 1269 C C . ALA A 1 163 ? 30.062 -4.893 -47.351 1.00 97.75 163 ALA A C 1
ATOM 1271 O O . ALA A 1 163 ? 29.261 -5.334 -46.531 1.00 97.75 163 ALA A O 1
ATOM 1272 N N . GLU A 1 164 ? 30.963 -3.959 -47.029 1.00 97.75 164 GLU A N 1
ATOM 1273 C CA . GLU A 1 164 ? 31.090 -3.380 -45.682 1.00 97.75 164 GLU A CA 1
ATOM 1274 C C . GLU A 1 164 ? 29.787 -2.698 -45.232 1.00 97.75 164 GLU A C 1
ATOM 1276 O O . GLU A 1 164 ? 29.319 -2.906 -44.115 1.00 97.75 164 GLU A O 1
ATOM 1281 N N . LEU A 1 165 ? 29.139 -1.921 -46.110 1.00 97.75 165 LEU A N 1
ATOM 1282 C CA . LEU A 1 165 ? 27.845 -1.301 -45.804 1.00 97.75 165 LEU A CA 1
ATOM 1283 C C . LEU A 1 165 ? 26.717 -2.326 -45.632 1.00 97.75 165 LEU A C 1
ATOM 1285 O O . LEU A 1 165 ? 25.793 -2.066 -44.860 1.00 97.75 165 LEU A O 1
ATOM 1289 N N . ALA A 1 166 ? 26.755 -3.459 -46.337 1.00 97.50 166 ALA A N 1
ATOM 1290 C CA . ALA A 1 166 ? 25.806 -4.550 -46.141 1.00 97.50 166 ALA A CA 1
ATOM 1291 C C . ALA A 1 166 ? 26.031 -5.242 -44.788 1.00 97.50 166 ALA A C 1
ATOM 1293 O O . ALA A 1 166 ? 25.071 -5.423 -44.042 1.00 97.50 166 ALA A O 1
ATOM 1294 N N . GLU A 1 167 ? 27.284 -5.530 -44.426 1.00 98.12 167 GLU A N 1
ATOM 1295 C CA . GLU A 1 167 ? 27.637 -6.127 -43.135 1.00 98.12 167 GLU A CA 1
ATOM 1296 C C . GLU A 1 167 ? 27.265 -5.203 -41.963 1.00 98.12 167 GLU A C 1
ATOM 1298 O O . GLU A 1 167 ? 26.592 -5.631 -41.028 1.00 98.12 167 GLU A O 1
ATOM 1303 N N . ILE A 1 168 ? 27.605 -3.910 -42.035 1.00 97.69 168 ILE A N 1
ATOM 1304 C CA . ILE A 1 168 ? 27.240 -2.917 -41.009 1.00 97.69 168 ILE A CA 1
ATOM 1305 C C . ILE A 1 168 ? 25.714 -2.810 -40.861 1.00 97.69 168 ILE A C 1
ATOM 1307 O O . ILE A 1 168 ? 25.211 -2.660 -39.745 1.00 97.69 168 ILE A O 1
ATOM 1311 N N . ARG A 1 169 ? 24.954 -2.894 -41.964 1.00 97.62 169 ARG A N 1
ATOM 1312 C CA . ARG A 1 169 ? 23.482 -2.911 -41.915 1.00 97.62 169 ARG A CA 1
ATOM 1313 C C . ARG A 1 16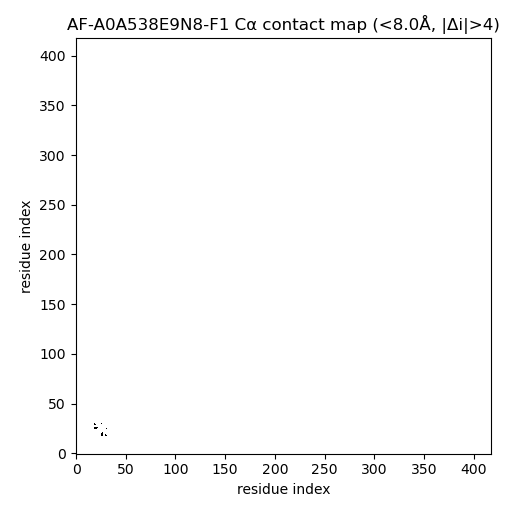9 ? 22.961 -4.172 -41.243 1.00 97.62 169 ARG A C 1
ATOM 1315 O O . ARG A 1 169 ? 22.133 -4.043 -40.348 1.00 97.62 169 ARG A O 1
ATOM 1322 N N . GLU A 1 170 ? 23.473 -5.344 -41.609 1.00 98.06 170 GLU A N 1
ATOM 1323 C CA . GLU A 1 170 ? 23.071 -6.608 -40.993 1.00 98.06 170 GLU A CA 1
ATOM 1324 C C . GLU A 1 170 ? 23.391 -6.626 -39.491 1.00 98.06 170 GLU A C 1
ATOM 1326 O O . GLU A 1 170 ? 22.528 -6.956 -38.680 1.00 98.06 170 GLU A O 1
ATOM 1331 N N . GLN A 1 171 ? 24.591 -6.199 -39.089 1.00 97.19 171 GLN A N 1
ATOM 1332 C CA . GLN A 1 171 ? 24.968 -6.069 -37.679 1.00 97.19 171 GLN A CA 1
ATOM 1333 C C . GLN A 1 171 ? 24.054 -5.078 -36.937 1.00 97.19 171 GLN A C 1
ATOM 1335 O O . GLN A 1 171 ? 23.588 -5.373 -35.836 1.00 97.19 171 GLN A O 1
ATOM 1340 N N . ALA A 1 172 ? 23.734 -3.927 -37.538 1.00 97.88 172 ALA A N 1
ATOM 1341 C CA . ALA A 1 172 ? 22.822 -2.950 -36.946 1.00 97.88 172 ALA A CA 1
ATOM 1342 C C . ALA A 1 172 ? 21.368 -3.453 -36.862 1.00 97.88 172 ALA A C 1
ATOM 1344 O O . ALA A 1 172 ? 20.645 -3.081 -35.940 1.00 97.88 172 ALA A O 1
ATOM 1345 N N . GLU A 1 173 ? 20.912 -4.279 -37.803 1.00 97.69 173 GLU A N 1
ATOM 1346 C CA . GLU A 1 173 ? 19.595 -4.923 -37.760 1.00 97.69 173 GLU A CA 1
ATOM 1347 C C . GLU A 1 173 ? 19.541 -6.030 -36.705 1.00 97.69 173 GLU A C 1
ATOM 1349 O O . GLU A 1 173 ? 18.602 -6.041 -35.910 1.00 97.69 173 GLU A O 1
ATOM 1354 N N . ARG A 1 174 ? 20.578 -6.872 -36.603 1.00 98.06 174 ARG A N 1
ATOM 1355 C CA . ARG A 1 174 ? 20.728 -7.871 -35.530 1.00 98.06 174 ARG A CA 1
ATOM 1356 C C . ARG A 1 174 ? 20.709 -7.215 -34.149 1.00 98.06 174 ARG A C 1
ATOM 1358 O O . ARG A 1 174 ? 19.870 -7.572 -33.333 1.00 98.06 174 ARG A O 1
ATOM 1365 N N . LEU A 1 175 ? 21.528 -6.184 -33.920 1.00 97.75 175 LEU A N 1
ATOM 1366 C CA . LEU A 1 175 ? 21.560 -5.454 -32.644 1.00 97.75 175 LEU A CA 1
ATOM 1367 C C . LEU A 1 175 ? 20.225 -4.766 -32.311 1.00 97.75 175 LEU A C 1
ATOM 1369 O O . LEU A 1 175 ? 19.844 -4.698 -31.142 1.00 97.75 175 LEU A O 1
ATOM 1373 N N . ARG A 1 176 ? 19.482 -4.269 -33.314 1.00 97.88 176 ARG A N 1
ATOM 1374 C CA . ARG A 1 176 ? 18.121 -3.744 -33.096 1.00 97.88 176 ARG A CA 1
ATOM 1375 C C . ARG A 1 176 ? 17.138 -4.851 -32.724 1.00 97.88 176 ARG A C 1
ATOM 1377 O O . ARG A 1 176 ? 16.369 -4.649 -31.791 1.00 97.88 176 ARG A O 1
ATOM 1384 N N . ALA A 1 177 ? 17.169 -5.989 -33.413 1.00 98.06 177 ALA A N 1
ATOM 1385 C CA . ALA A 1 177 ? 16.291 -7.123 -33.136 1.00 98.06 177 ALA A CA 1
ATOM 1386 C C . ALA A 1 177 ? 16.576 -7.742 -31.756 1.00 98.06 177 ALA A C 1
ATOM 1388 O O . ALA A 1 177 ? 15.648 -7.997 -30.995 1.00 98.06 177 ALA A O 1
ATOM 1389 N N . GLU A 1 178 ? 17.850 -7.904 -31.392 1.00 97.81 178 GLU A N 1
ATOM 1390 C CA . GLU A 1 178 ? 18.288 -8.338 -30.060 1.00 97.81 178 GLU A CA 1
ATOM 1391 C C . GLU A 1 178 ? 17.858 -7.341 -28.976 1.00 97.81 178 GLU A C 1
ATOM 1393 O O . GLU A 1 178 ? 17.304 -7.743 -27.954 1.00 97.81 178 GLU A O 1
ATOM 1398 N N . GLY A 1 179 ? 18.034 -6.035 -29.213 1.00 97.44 179 GLY A N 1
ATOM 1399 C CA . GLY A 1 179 ? 17.585 -4.984 -28.298 1.00 97.44 179 GLY A CA 1
ATOM 1400 C C . GLY A 1 179 ? 16.062 -4.933 -28.125 1.00 97.44 179 GLY A C 1
ATOM 1401 O O . GLY A 1 179 ? 15.580 -4.757 -27.007 1.00 97.44 179 GLY A O 1
ATOM 1402 N N . GLN A 1 180 ? 15.297 -5.133 -29.203 1.00 97.88 180 GLN A N 1
ATOM 1403 C CA . GLN A 1 180 ? 13.834 -5.237 -29.163 1.00 97.88 180 GLN A CA 1
ATOM 1404 C C . GLN A 1 180 ? 13.386 -6.491 -28.408 1.00 97.88 180 GLN A C 1
ATOM 1406 O O . GLN A 1 180 ? 12.580 -6.379 -27.490 1.00 97.88 180 GLN A O 1
ATOM 1411 N N . ALA A 1 181 ? 13.961 -7.658 -28.708 1.00 97.56 181 ALA A N 1
ATOM 1412 C CA . ALA A 1 181 ? 13.649 -8.905 -28.014 1.00 97.56 181 ALA A CA 1
ATOM 1413 C C . ALA A 1 181 ? 13.984 -8.832 -26.513 1.00 97.56 181 ALA A C 1
ATOM 1415 O O . ALA A 1 181 ? 13.179 -9.250 -25.683 1.00 97.56 181 ALA A O 1
ATOM 1416 N N . ALA A 1 182 ? 15.131 -8.251 -26.145 1.00 97.25 182 ALA A N 1
ATOM 1417 C CA . ALA A 1 182 ? 15.504 -8.029 -24.748 1.00 97.25 182 ALA A CA 1
ATOM 1418 C C . ALA A 1 182 ? 14.557 -7.039 -24.043 1.00 97.25 182 ALA A C 1
ATOM 1420 O O . ALA A 1 182 ? 14.209 -7.240 -22.879 1.00 97.25 182 ALA A O 1
ATOM 1421 N N . HIS A 1 183 ? 14.100 -5.993 -24.739 1.00 97.38 183 HIS A N 1
ATOM 1422 C CA . HIS A 1 183 ? 13.118 -5.049 -24.206 1.00 97.38 183 HIS A CA 1
ATOM 1423 C C . HIS A 1 183 ? 11.741 -5.698 -24.002 1.00 97.38 183 HIS A C 1
ATOM 1425 O O . HIS A 1 183 ? 11.157 -5.551 -22.931 1.00 97.38 183 HIS A O 1
ATOM 1431 N N . GLU A 1 184 ? 11.249 -6.471 -24.974 1.00 97.75 184 GLU A N 1
ATOM 1432 C CA . GLU A 1 184 ? 9.995 -7.225 -24.862 1.00 97.75 184 GLU A CA 1
ATOM 1433 C C . GLU A 1 184 ? 10.050 -8.266 -23.736 1.00 97.75 184 GLU A C 1
ATOM 1435 O O . GLU A 1 184 ? 9.087 -8.401 -22.980 1.00 97.75 184 GLU A O 1
ATOM 1440 N N . GLN A 1 185 ? 11.179 -8.964 -23.573 1.00 97.06 185 GLN A N 1
ATOM 1441 C CA . GLN A 1 185 ? 11.407 -9.878 -22.450 1.00 97.06 185 GLN A CA 1
ATOM 1442 C C . GLN A 1 185 ? 11.381 -9.139 -21.108 1.00 97.06 185 GLN A C 1
ATOM 1444 O O . GLN A 1 185 ? 10.669 -9.566 -20.201 1.00 97.06 185 GLN A O 1
ATOM 1449 N N . ALA A 1 186 ? 12.078 -8.004 -20.994 1.00 97.44 186 ALA A N 1
ATOM 1450 C CA . ALA A 1 186 ? 12.067 -7.182 -19.786 1.00 97.44 186 ALA A CA 1
ATOM 1451 C C . ALA A 1 186 ? 10.666 -6.626 -19.470 1.00 97.44 186 ALA A C 1
ATOM 1453 O O . ALA A 1 186 ? 10.266 -6.599 -18.307 1.00 97.44 186 ALA A O 1
ATOM 1454 N N . GLU A 1 187 ? 9.878 -6.237 -20.479 1.00 97.81 187 GLU A N 1
ATOM 1455 C CA . GLU A 1 187 ? 8.476 -5.857 -20.282 1.00 97.81 187 GLU A CA 1
ATOM 1456 C C . GLU A 1 187 ? 7.609 -7.030 -19.810 1.00 97.81 187 GLU A C 1
ATOM 1458 O O . GLU A 1 187 ? 6.764 -6.848 -18.934 1.00 97.81 187 GLU A O 1
ATOM 1463 N N . GLN A 1 188 ? 7.769 -8.219 -20.398 1.00 97.75 188 GLN A N 1
ATOM 1464 C CA . GLN A 1 188 ? 7.012 -9.416 -20.015 1.00 97.75 188 GLN A CA 1
ATOM 1465 C C . GLN A 1 188 ? 7.367 -9.870 -18.596 1.00 97.75 188 GLN A C 1
ATOM 1467 O O . GLN A 1 188 ? 6.472 -10.206 -17.820 1.00 97.75 188 GLN A O 1
ATOM 1472 N N . GLU A 1 189 ? 8.646 -9.826 -18.224 1.00 97.06 189 GLU A N 1
ATOM 1473 C CA . GLU A 1 189 ? 9.104 -10.117 -16.868 1.00 97.06 189 GLU A CA 1
ATOM 1474 C C . GLU A 1 189 ? 8.605 -9.062 -15.873 1.00 97.06 189 GLU A C 1
ATOM 1476 O O . GLU A 1 189 ? 8.055 -9.426 -14.835 1.00 97.06 189 GLU A O 1
ATOM 1481 N N . ALA A 1 190 ? 8.667 -7.769 -16.207 1.00 97.19 190 ALA A N 1
ATOM 1482 C CA . ALA A 1 190 ? 8.100 -6.710 -15.373 1.00 97.19 190 ALA A CA 1
ATOM 1483 C C . ALA A 1 190 ? 6.578 -6.860 -15.192 1.00 97.19 190 ALA A C 1
ATOM 1485 O O . ALA A 1 190 ? 6.078 -6.723 -14.075 1.00 97.19 190 ALA A O 1
ATOM 1486 N N . LYS A 1 191 ? 5.829 -7.191 -16.255 1.00 97.69 191 LYS A N 1
ATOM 1487 C CA . LYS A 1 191 ? 4.387 -7.498 -16.184 1.00 97.69 191 LYS A CA 1
ATOM 1488 C C . LYS A 1 191 ? 4.136 -8.699 -15.268 1.00 97.69 191 LYS A C 1
ATOM 1490 O O . LYS A 1 191 ? 3.355 -8.580 -14.329 1.00 97.69 191 LYS A O 1
ATOM 1495 N N . ARG A 1 192 ? 4.878 -9.796 -15.446 1.00 98.12 192 ARG A N 1
ATOM 1496 C CA . ARG A 1 192 ? 4.788 -11.002 -14.608 1.00 98.12 192 ARG A CA 1
ATOM 1497 C C . ARG A 1 192 ? 5.106 -10.729 -13.136 1.00 98.12 192 ARG A C 1
ATOM 1499 O O . ARG A 1 192 ? 4.364 -11.187 -12.273 1.00 98.12 192 ARG A O 1
ATOM 1506 N N . ILE A 1 193 ? 6.168 -9.981 -12.834 1.00 97.94 193 ILE A N 1
ATOM 1507 C CA . ILE A 1 193 ? 6.545 -9.613 -11.460 1.00 97.94 193 ILE A CA 1
ATOM 1508 C C . ILE A 1 193 ? 5.473 -8.712 -10.837 1.00 97.94 193 ILE A C 1
ATOM 1510 O O . ILE A 1 193 ? 5.124 -8.907 -9.673 1.00 97.94 193 ILE A O 1
ATOM 1514 N N . ASN A 1 194 ? 4.906 -7.769 -11.596 1.00 97.56 194 ASN A N 1
ATOM 1515 C CA . ASN A 1 194 ? 3.810 -6.918 -11.129 1.00 97.56 194 ASN A CA 1
ATOM 1516 C C . ASN A 1 194 ? 2.533 -7.728 -10.850 1.00 97.56 194 ASN A C 1
ATOM 1518 O O . ASN A 1 194 ? 1.918 -7.544 -9.803 1.00 97.56 194 ASN A O 1
ATOM 1522 N N . GLU A 1 195 ? 2.158 -8.656 -11.733 1.00 97.81 195 GLU A N 1
ATOM 1523 C CA . GLU A 1 195 ? 1.019 -9.563 -11.543 1.00 97.81 195 GLU A CA 1
ATOM 1524 C C . GLU A 1 195 ? 1.217 -10.483 -10.331 1.00 97.81 195 GLU A C 1
ATOM 1526 O O . GLU A 1 195 ? 0.325 -10.594 -9.492 1.00 97.81 195 GLU A O 1
ATOM 1531 N N . GLN A 1 196 ? 2.397 -11.094 -10.188 1.00 97.81 196 GLN A N 1
ATOM 1532 C CA . GLN A 1 196 ? 2.744 -11.931 -9.035 1.00 97.81 196 GLN A CA 1
ATOM 1533 C C . GLN A 1 196 ? 2.749 -11.123 -7.730 1.00 97.81 196 GLN A C 1
ATOM 1535 O O . GLN A 1 196 ? 2.202 -11.574 -6.726 1.00 97.81 196 GLN A O 1
ATOM 1540 N N . SER A 1 197 ? 3.302 -9.908 -7.742 1.00 96.94 197 SER A N 1
ATOM 1541 C CA . SER A 1 197 ? 3.307 -9.016 -6.575 1.00 96.94 197 SER A CA 1
ATOM 1542 C C . SER A 1 197 ? 1.893 -8.577 -6.197 1.00 96.94 197 SER A C 1
ATOM 1544 O O . SER A 1 197 ? 1.548 -8.590 -5.019 1.00 96.94 197 SER A O 1
ATOM 1546 N N . ALA A 1 198 ? 1.045 -8.253 -7.178 1.00 97.56 198 ALA A N 1
ATOM 1547 C CA . ALA A 1 198 ? -0.363 -7.944 -6.947 1.00 97.56 198 ALA A CA 1
ATOM 1548 C C . ALA A 1 198 ? -1.116 -9.148 -6.357 1.00 97.56 198 ALA A C 1
ATOM 1550 O O . ALA A 1 198 ? -1.843 -8.987 -5.380 1.00 97.56 198 ALA A O 1
ATOM 1551 N N . GLN A 1 199 ? -0.892 -10.360 -6.877 1.00 97.50 199 GLN A N 1
ATOM 1552 C CA . GLN A 1 199 ? -1.476 -11.591 -6.331 1.00 97.50 199 GLN A CA 1
ATOM 1553 C C . GLN A 1 199 ? -1.043 -11.839 -4.881 1.00 97.50 199 GLN A C 1
ATOM 1555 O O . GLN A 1 199 ? -1.900 -12.099 -4.042 1.00 97.50 199 GLN A O 1
ATOM 1560 N N . VAL A 1 200 ? 0.248 -11.700 -4.557 1.00 97.81 200 VAL A N 1
ATOM 1561 C CA . VAL A 1 200 ? 0.755 -11.859 -3.180 1.00 97.81 200 VAL A CA 1
ATOM 1562 C C . VAL A 1 200 ? 0.190 -10.783 -2.247 1.00 97.81 200 VAL A C 1
ATOM 1564 O O . VAL A 1 200 ? -0.181 -11.091 -1.114 1.00 97.81 200 VAL A O 1
ATOM 1567 N N . ILE A 1 201 ? 0.064 -9.534 -2.706 1.00 97.81 201 ILE A N 1
ATOM 1568 C CA . ILE A 1 201 ? -0.561 -8.449 -1.934 1.00 97.81 201 ILE A CA 1
ATOM 1569 C C . ILE A 1 201 ? -2.040 -8.754 -1.656 1.00 97.81 201 ILE A C 1
ATOM 1571 O O . ILE A 1 201 ? -2.474 -8.624 -0.512 1.00 97.81 201 ILE A O 1
ATOM 1575 N N . GLU A 1 202 ? -2.815 -9.182 -2.656 1.00 96.94 202 GLU A N 1
ATOM 1576 C CA . GLU A 1 202 ? -4.232 -9.521 -2.467 1.00 96.94 202 GLU A CA 1
ATOM 1577 C C . GLU A 1 202 ? -4.426 -10.790 -1.622 1.00 96.94 202 GLU A C 1
ATOM 1579 O O . GLU A 1 202 ? -5.312 -10.813 -0.770 1.00 96.94 202 GLU A O 1
ATOM 1584 N N . GLN A 1 203 ? -3.563 -11.803 -1.758 1.00 97.44 203 GLN A N 1
ATOM 1585 C CA . GLN A 1 203 ? -3.546 -12.975 -0.871 1.00 97.44 203 GLN A CA 1
ATOM 1586 C C . GLN A 1 203 ? -3.263 -12.565 0.579 1.00 97.44 203 GLN A C 1
ATOM 1588 O O . GLN A 1 203 ? -4.050 -12.881 1.467 1.00 97.44 203 GLN A O 1
ATOM 1593 N N . THR A 1 204 ? -2.221 -11.762 0.819 1.00 97.62 204 THR A N 1
ATOM 1594 C CA . THR A 1 204 ? -1.865 -11.274 2.165 1.00 97.62 204 THR A CA 1
ATOM 1595 C C . THR A 1 204 ? -2.987 -10.419 2.773 1.00 97.62 204 THR A C 1
ATOM 1597 O O . THR A 1 204 ? -3.269 -10.510 3.971 1.00 97.62 204 THR A O 1
ATOM 1600 N N . LYS A 1 205 ? -3.680 -9.602 1.965 1.00 97.38 205 LYS A N 1
ATOM 1601 C CA . LYS A 1 205 ? -4.881 -8.859 2.391 1.00 97.38 205 LYS A CA 1
ATOM 1602 C C . LYS A 1 205 ? -6.041 -9.793 2.734 1.00 97.38 205 LYS A C 1
ATOM 1604 O O . LYS A 1 205 ? -6.682 -9.588 3.760 1.00 97.38 205 LYS A O 1
ATOM 1609 N N . ALA A 1 206 ? -6.314 -10.804 1.912 1.00 97.81 206 ALA A N 1
ATOM 1610 C CA . ALA A 1 206 ? -7.392 -11.760 2.151 1.00 97.81 206 ALA A CA 1
ATOM 1611 C C . ALA A 1 206 ? -7.137 -12.603 3.412 1.00 97.81 206 ALA A C 1
ATOM 1613 O O . ALA A 1 206 ? -8.032 -12.751 4.241 1.00 97.81 206 ALA A O 1
ATOM 1614 N N . GLU A 1 207 ? -5.907 -13.086 3.603 1.00 97.81 207 GLU A N 1
ATOM 1615 C CA . GLU A 1 207 ? -5.479 -13.824 4.794 1.00 97.81 207 GLU A CA 1
ATOM 1616 C C . GLU A 1 207 ? -5.563 -12.959 6.056 1.00 97.81 207 GLU A C 1
ATOM 1618 O O . GLU A 1 207 ? -6.171 -13.365 7.046 1.00 97.81 207 GLU A O 1
ATOM 1623 N N . SER A 1 208 ? -5.025 -11.735 6.027 1.00 97.50 208 SER A N 1
ATOM 1624 C CA . SER A 1 208 ? -5.100 -10.824 7.178 1.00 97.50 208 SER A CA 1
ATOM 1625 C C . SER A 1 208 ? -6.534 -10.381 7.493 1.00 97.50 208 SER A C 1
ATOM 1627 O O . SER A 1 208 ? -6.897 -10.307 8.668 1.00 97.50 208 SER A O 1
ATOM 1629 N N . ALA A 1 209 ? -7.386 -10.168 6.485 1.00 97.88 209 ALA A N 1
ATOM 1630 C CA . ALA A 1 209 ? -8.812 -9.912 6.683 1.00 97.88 209 ALA A CA 1
ATOM 1631 C C . ALA A 1 209 ? -9.535 -11.123 7.298 1.00 97.88 209 ALA A C 1
ATOM 1633 O O . ALA A 1 209 ? -10.300 -10.954 8.248 1.00 97.88 209 ALA A O 1
ATOM 1634 N N . ALA A 1 210 ? -9.255 -12.342 6.824 1.00 97.94 210 ALA A N 1
ATOM 1635 C CA . ALA A 1 210 ? -9.821 -13.571 7.377 1.00 97.94 210 ALA A CA 1
ATOM 1636 C C . ALA A 1 210 ? -9.378 -13.811 8.832 1.00 97.94 210 ALA A C 1
ATOM 1638 O O . ALA A 1 210 ? -10.205 -14.168 9.671 1.00 97.94 210 ALA A O 1
ATOM 1639 N N . LEU A 1 211 ? -8.107 -13.553 9.162 1.00 97.88 211 LEU A N 1
ATOM 1640 C CA . LEU A 1 211 ? -7.593 -13.619 10.534 1.00 97.88 211 LEU A CA 1
ATOM 1641 C C . LEU A 1 211 ? -8.242 -12.566 11.445 1.00 97.88 211 LEU A C 1
ATOM 1643 O O . LEU A 1 211 ? -8.582 -12.874 12.588 1.00 97.88 211 LEU A O 1
ATOM 1647 N N . LEU A 1 212 ? -8.459 -11.341 10.952 1.00 98.25 212 LEU A N 1
ATOM 1648 C CA . LEU A 1 212 ? -9.156 -10.290 11.700 1.00 98.25 212 LEU A CA 1
ATOM 1649 C C . LEU A 1 212 ? -10.629 -10.637 11.948 1.00 98.25 212 LEU A C 1
ATOM 1651 O O . LEU A 1 212 ? -11.108 -10.439 13.063 1.00 98.25 212 LEU A O 1
ATOM 1655 N N . GLU A 1 213 ? -11.342 -11.177 10.958 1.00 97.81 213 GLU A N 1
ATOM 1656 C CA . GLU A 1 213 ? -12.723 -11.643 11.140 1.00 97.81 213 GLU A CA 1
ATOM 1657 C C . GLU A 1 213 ? -12.806 -12.853 12.078 1.00 97.81 213 GLU A C 1
ATOM 1659 O O . GL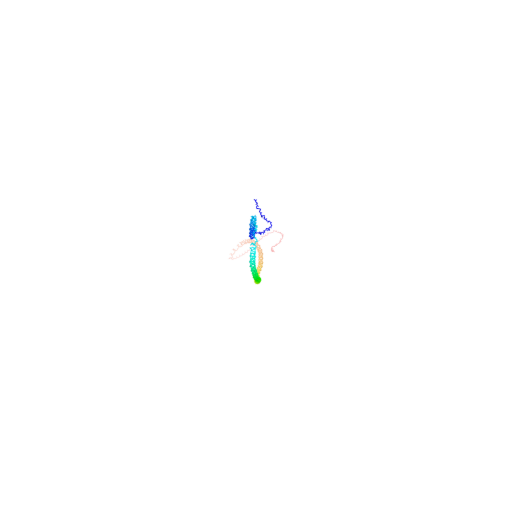U A 1 213 ? -13.653 -12.871 12.971 1.00 97.81 213 GLU A O 1
ATOM 1664 N N . ALA A 1 214 ? -11.883 -13.815 11.980 1.00 97.94 214 ALA A N 1
ATOM 1665 C CA . ALA A 1 214 ? -11.805 -14.934 12.918 1.00 97.94 214 ALA A CA 1
ATOM 1666 C C . ALA A 1 214 ? -11.550 -14.458 14.362 1.00 97.94 214 ALA A C 1
ATOM 1668 O O . ALA A 1 214 ? -12.254 -14.873 15.285 1.00 97.94 214 ALA A O 1
ATOM 1669 N N . ALA A 1 215 ? -10.610 -13.528 14.565 1.00 97.88 215 ALA A N 1
ATOM 1670 C CA . ALA A 1 215 ? -10.324 -12.943 15.876 1.00 97.88 215 ALA A CA 1
ATOM 1671 C C . ALA A 1 215 ? -11.509 -12.123 16.426 1.00 97.88 215 ALA A C 1
ATOM 1673 O O . ALA A 1 215 ? -11.804 -12.183 17.624 1.00 97.88 215 ALA A O 1
ATOM 1674 N N . ARG A 1 216 ? -12.233 -11.391 15.564 1.00 98.06 216 ARG A N 1
ATOM 1675 C CA . ARG A 1 216 ? -13.481 -10.691 15.922 1.00 98.06 216 ARG A CA 1
ATOM 1676 C C . ARG A 1 216 ? -14.568 -11.674 16.343 1.00 98.06 216 ARG A C 1
ATOM 1678 O O . ARG A 1 216 ? -15.160 -11.480 17.403 1.00 98.06 216 ARG A O 1
ATOM 1685 N N . ALA A 1 217 ? -14.799 -12.728 15.564 1.00 98.12 217 ALA A N 1
ATOM 1686 C CA . ALA A 1 217 ? -15.790 -13.758 15.855 1.00 98.12 217 ALA A CA 1
ATOM 1687 C C . ALA A 1 217 ? -15.479 -14.489 17.171 1.00 98.12 217 ALA A C 1
ATOM 1689 O O . ALA A 1 217 ? -16.362 -14.610 18.020 1.00 98.12 217 ALA A O 1
ATOM 1690 N N . GLN A 1 218 ? -14.219 -14.878 17.400 1.00 98.06 218 GLN A N 1
ATOM 1691 C CA . GLN A 1 218 ? -13.780 -15.460 18.672 1.00 98.06 218 GLN A CA 1
ATOM 1692 C C . GLN A 1 218 ? -14.008 -14.486 19.838 1.00 98.06 218 GLN A C 1
ATOM 1694 O O . GLN A 1 218 ? -14.608 -14.862 20.842 1.00 98.06 218 GLN A O 1
ATOM 1699 N N . THR A 1 219 ? -13.608 -13.218 19.700 1.00 98.31 219 THR A N 1
ATOM 1700 C CA . THR A 1 219 ? -13.805 -12.204 20.753 1.00 98.31 219 THR A CA 1
ATOM 1701 C C . THR A 1 219 ? -15.290 -11.996 21.069 1.00 98.31 219 THR A C 1
ATOM 1703 O O . THR A 1 219 ? -15.669 -11.885 22.235 1.00 98.31 219 THR A O 1
ATOM 1706 N N . GLN A 1 220 ? -16.154 -11.973 20.049 1.00 98.19 220 GLN A N 1
ATOM 1707 C CA . GLN A 1 220 ? -17.606 -11.889 20.224 1.00 98.19 220 GLN A CA 1
ATOM 1708 C C . GLN A 1 220 ? -18.177 -13.139 20.908 1.00 98.19 220 GLN A C 1
ATOM 1710 O O . GLN A 1 220 ? -19.027 -13.008 21.790 1.00 98.19 220 GLN A O 1
ATOM 1715 N N . GLN A 1 221 ? -17.695 -14.333 20.554 1.00 98.19 221 GLN A N 1
ATOM 1716 C CA . GLN A 1 221 ? -18.099 -15.590 21.181 1.00 98.19 221 GLN A CA 1
ATOM 1717 C C . GLN A 1 221 ? -17.679 -15.644 22.657 1.00 98.19 221 GLN A C 1
ATOM 1719 O O . GLN A 1 221 ? -18.510 -15.949 23.511 1.00 98.19 221 GLN A O 1
ATOM 1724 N N . GLU A 1 222 ? -16.434 -15.289 22.983 1.00 98.19 222 GLU A N 1
ATOM 1725 C CA . GLU A 1 222 ? -15.945 -15.204 24.364 1.00 98.19 222 GLU A CA 1
ATOM 1726 C C . GLU A 1 222 ? -16.717 -14.155 25.178 1.00 98.19 222 GLU A C 1
ATOM 1728 O O . GLU A 1 222 ? -17.094 -14.410 26.322 1.00 98.19 222 GLU A O 1
ATOM 1733 N N . LEU A 1 223 ? -17.014 -12.989 24.593 1.00 98.25 223 LEU A N 1
ATOM 1734 C CA . LEU A 1 223 ? -17.840 -11.958 25.224 1.00 98.25 223 LEU A CA 1
ATOM 1735 C C . LEU A 1 223 ? -19.261 -12.472 25.504 1.00 98.25 223 LEU A C 1
ATOM 1737 O O . LEU A 1 223 ? -19.785 -12.257 26.596 1.00 98.25 223 LEU A O 1
ATOM 1741 N N . ALA A 1 224 ? -19.884 -13.157 24.541 1.00 98.06 224 ALA A N 1
ATOM 1742 C CA . ALA A 1 224 ? -21.216 -13.738 24.690 1.00 98.06 224 ALA A CA 1
ATOM 1743 C C . ALA A 1 224 ? -21.239 -14.845 25.757 1.00 98.06 224 ALA A C 1
ATOM 1745 O O . ALA A 1 224 ? -22.144 -14.869 26.590 1.00 98.06 224 ALA A O 1
ATOM 1746 N N . GLN A 1 225 ? -20.215 -15.704 25.797 1.00 98.50 225 GLN A N 1
ATOM 1747 C CA . GLN A 1 225 ? -20.044 -16.713 26.845 1.00 98.50 225 GLN A CA 1
ATOM 1748 C C . GLN A 1 225 ? -19.895 -16.066 28.227 1.00 98.50 225 GLN A C 1
ATOM 1750 O O . GLN A 1 225 ? -20.646 -16.417 29.134 1.00 98.50 225 GLN A O 1
ATOM 1755 N N . ARG A 1 226 ? -19.002 -15.075 28.382 1.00 97.94 226 ARG A N 1
ATOM 1756 C CA . ARG A 1 226 ? -18.798 -14.349 29.652 1.00 97.94 226 ARG A CA 1
ATOM 1757 C C . ARG A 1 226 ? -20.053 -13.603 30.115 1.00 97.94 226 ARG A C 1
ATOM 1759 O O . ARG A 1 226 ? -20.312 -13.537 31.315 1.00 97.94 226 ARG A O 1
ATOM 1766 N N . ARG A 1 227 ? -20.847 -13.056 29.186 1.00 98.00 227 ARG A N 1
ATOM 1767 C CA . ARG A 1 227 ? -22.159 -12.460 29.491 1.00 98.00 227 ARG A CA 1
ATOM 1768 C C . ARG A 1 227 ? -23.140 -13.518 29.987 1.00 98.00 227 ARG A C 1
ATOM 1770 O O . ARG A 1 227 ? -23.685 -13.351 31.069 1.00 98.00 227 ARG A O 1
ATOM 1777 N N . ALA A 1 228 ? -23.283 -14.635 29.275 1.00 98.31 228 ALA A N 1
ATOM 1778 C CA . ALA A 1 228 ? -24.176 -15.721 29.674 1.00 98.31 228 ALA A CA 1
ATOM 1779 C C . ALA A 1 228 ? -23.792 -16.350 31.030 1.00 98.31 228 ALA A C 1
ATOM 1781 O O . ALA A 1 228 ? -24.677 -16.711 31.806 1.00 98.31 228 ALA A O 1
ATOM 1782 N N . THR A 1 229 ? -22.499 -16.468 31.360 1.00 98.44 229 THR A N 1
ATOM 1783 C CA . THR A 1 229 ? -22.067 -16.921 32.695 1.00 98.44 229 THR A CA 1
ATOM 1784 C C . THR A 1 229 ? -22.362 -15.877 33.770 1.00 98.44 229 THR A C 1
ATOM 1786 O O . THR A 1 229 ? -22.901 -16.233 34.814 1.00 98.44 229 THR A O 1
ATOM 1789 N N . ALA A 1 230 ? -22.096 -14.592 33.513 1.00 98.12 230 ALA A N 1
ATOM 1790 C CA . ALA A 1 230 ? -22.404 -13.519 34.460 1.00 98.12 230 ALA A CA 1
ATOM 1791 C C . ALA A 1 230 ? -23.917 -13.373 34.713 1.00 98.12 230 ALA A C 1
ATOM 1793 O O . ALA A 1 230 ? -24.336 -13.185 35.852 1.00 98.12 230 ALA A O 1
ATOM 1794 N N . GLU A 1 231 ? -24.751 -13.510 33.680 1.00 98.31 231 GLU A N 1
ATOM 1795 C CA . GLU A 1 231 ? -26.214 -13.513 33.793 1.00 98.31 231 GLU A CA 1
ATOM 1796 C C . GLU A 1 231 ? -26.718 -14.690 34.639 1.00 98.31 231 GLU A C 1
ATOM 1798 O O . GLU A 1 231 ? -27.582 -14.493 35.497 1.00 98.31 231 GLU A O 1
ATOM 1803 N N . ARG A 1 232 ? -26.136 -15.888 34.471 1.00 98.31 232 ARG A N 1
ATOM 1804 C CA . ARG A 1 232 ? -26.422 -17.055 35.326 1.00 98.31 232 ARG A CA 1
ATOM 1805 C C . ARG A 1 232 ? -26.018 -16.805 36.777 1.00 98.31 232 ARG A C 1
ATOM 1807 O O . ARG A 1 232 ? -26.861 -16.961 37.652 1.00 98.31 232 ARG A O 1
ATOM 1814 N N . GLU A 1 233 ? -24.795 -16.337 37.037 1.00 98.25 233 GLU A N 1
ATOM 1815 C CA . GLU A 1 233 ? -24.344 -15.998 38.397 1.00 98.25 233 GLU A CA 1
ATOM 1816 C C . GLU A 1 233 ? -25.234 -14.937 39.063 1.00 98.25 233 GLU A C 1
ATOM 1818 O O . GLU A 1 233 ? -25.547 -15.034 40.250 1.00 98.25 233 GLU A O 1
ATOM 1823 N N . ILE A 1 234 ? -25.654 -13.908 38.319 1.00 98.25 234 ILE A N 1
ATOM 1824 C CA . ILE A 1 234 ? -26.572 -12.877 38.819 1.00 98.25 234 ILE A CA 1
ATOM 1825 C C . ILE A 1 234 ? -27.946 -13.489 39.119 1.00 98.25 234 ILE A C 1
ATOM 1827 O O . ILE A 1 234 ? -28.522 -13.183 40.163 1.00 98.25 234 ILE A O 1
ATOM 1831 N N . GLY A 1 235 ? -28.460 -14.364 38.251 1.00 98.25 235 GLY A N 1
ATOM 1832 C CA . GLY A 1 235 ? -29.709 -15.097 38.469 1.00 98.25 235 GLY A CA 1
ATOM 1833 C C . GLY A 1 235 ? -29.659 -15.996 39.707 1.00 98.25 235 GLY A C 1
ATOM 1834 O O . GLY A 1 235 ? -30.558 -15.942 40.542 1.00 98.25 235 GLY A O 1
ATOM 1835 N N . GLU A 1 236 ? -28.579 -16.757 39.880 1.00 98.31 236 GLU A N 1
ATOM 1836 C CA . GLU A 1 236 ? -28.345 -17.618 41.044 1.00 98.31 236 GLU A CA 1
ATOM 1837 C C . GLU A 1 236 ? -28.223 -16.810 42.341 1.00 98.31 236 GLU A C 1
ATOM 1839 O O . GLU A 1 236 ? -28.885 -17.135 43.329 1.00 98.31 236 GLU A O 1
ATOM 1844 N N . ARG A 1 237 ? -27.449 -15.714 42.340 1.00 97.81 237 ARG A N 1
ATOM 1845 C CA . ARG A 1 237 ? -27.329 -14.807 43.497 1.00 97.81 237 ARG A CA 1
ATOM 1846 C C . ARG A 1 237 ? -28.665 -14.147 43.847 1.00 97.81 237 ARG A C 1
ATOM 1848 O O . ARG A 1 237 ? -28.988 -14.056 45.030 1.00 97.81 237 ARG A O 1
ATOM 1855 N N . ARG A 1 238 ? -29.462 -13.732 42.853 1.00 98.00 238 ARG A N 1
ATOM 1856 C CA . ARG A 1 238 ? -30.821 -13.197 43.067 1.00 98.00 238 ARG A CA 1
ATOM 1857 C C . ARG A 1 238 ? -31.747 -14.249 43.669 1.00 98.00 238 ARG A C 1
ATOM 1859 O O . ARG A 1 238 ? -32.311 -14.000 44.727 1.00 98.00 238 ARG A O 1
ATOM 1866 N N . ALA A 1 239 ? -31.821 -15.444 43.084 1.00 98.19 239 ALA A N 1
ATOM 1867 C CA . ALA A 1 239 ? -32.649 -16.533 43.600 1.00 98.19 239 ALA A CA 1
ATOM 1868 C C . ALA A 1 239 ? -32.228 -16.977 45.015 1.00 98.19 239 ALA A C 1
ATOM 1870 O O . ALA A 1 239 ? -33.075 -17.321 45.840 1.00 98.19 239 ALA A O 1
ATOM 1871 N N . ALA A 1 240 ? -30.929 -16.956 45.333 1.00 98.12 240 ALA A N 1
ATOM 1872 C CA . ALA A 1 240 ? -30.430 -17.217 46.682 1.00 98.12 240 ALA A CA 1
ATOM 1873 C C . ALA A 1 240 ? -30.855 -16.121 47.676 1.00 98.12 240 ALA A C 1
ATOM 1875 O O . ALA A 1 240 ? -31.356 -16.443 48.754 1.00 98.12 240 ALA A O 1
ATOM 1876 N N . ALA A 1 241 ? -30.721 -14.844 47.303 1.00 98.00 241 ALA A N 1
ATOM 1877 C CA . ALA A 1 241 ? -31.154 -13.712 48.123 1.00 98.00 241 ALA A CA 1
ATOM 1878 C C . ALA A 1 241 ? -32.679 -13.687 48.333 1.00 98.00 241 ALA A C 1
ATOM 1880 O O . ALA A 1 241 ? -33.139 -13.455 49.446 1.00 98.00 241 ALA A O 1
ATOM 1881 N N . GLU A 1 242 ? -33.473 -13.993 47.304 1.00 98.19 242 GLU A N 1
ATOM 1882 C CA . GLU A 1 242 ? -34.934 -14.112 47.393 1.00 98.19 242 GLU A CA 1
ATOM 1883 C C . GLU A 1 242 ? -35.362 -15.240 48.339 1.00 98.19 242 GLU A C 1
ATOM 1885 O O . GLU A 1 242 ? -36.240 -15.036 49.178 1.00 98.19 242 GLU A O 1
ATOM 1890 N N . ARG A 1 243 ? -34.710 -16.411 48.268 1.00 98.25 243 ARG A N 1
ATOM 1891 C CA . ARG A 1 243 ? -34.943 -17.522 49.210 1.00 98.25 243 ARG A CA 1
ATOM 1892 C C . ARG A 1 243 ? -34.603 -17.130 50.644 1.00 98.25 243 ARG A C 1
ATOM 1894 O O . ARG A 1 243 ? -35.330 -17.508 51.558 1.00 98.25 243 ARG A O 1
ATOM 1901 N N . GLU A 1 244 ? -33.522 -16.385 50.851 1.00 97.75 244 GLU A N 1
ATOM 1902 C CA . GLU A 1 244 ? -33.118 -15.939 52.184 1.00 97.75 244 GLU A CA 1
ATOM 1903 C C . GLU A 1 244 ? -34.060 -14.862 52.742 1.00 97.75 244 GLU A C 1
ATOM 1905 O O . GLU A 1 244 ? -34.514 -14.977 53.877 1.00 97.75 244 GLU A O 1
ATOM 1910 N N . LEU A 1 245 ? -34.480 -13.891 51.926 1.00 97.38 245 LEU A N 1
ATOM 1911 C CA . LEU A 1 245 ? -35.522 -12.927 52.296 1.00 97.38 245 LEU A CA 1
ATOM 1912 C C . LEU A 1 245 ? -36.861 -13.614 52.603 1.00 97.38 245 LEU A C 1
ATOM 1914 O O . LEU A 1 245 ? -37.540 -13.229 53.554 1.00 97.38 245 LEU A O 1
ATOM 1918 N N . ALA A 1 246 ? -37.241 -14.644 51.842 1.00 97.88 246 ALA A N 1
ATOM 1919 C CA . ALA A 1 246 ? -38.438 -15.437 52.116 1.00 97.88 246 ALA A CA 1
ATOM 1920 C C . ALA A 1 246 ? -38.331 -16.180 53.459 1.00 97.88 246 ALA A C 1
ATOM 1922 O O . ALA A 1 246 ? -39.259 -16.108 54.262 1.00 97.88 246 ALA A O 1
ATOM 1923 N N . ARG A 1 247 ? -37.187 -16.816 53.756 1.00 98.12 247 ARG A N 1
ATOM 1924 C CA . ARG A 1 247 ? -36.926 -17.437 55.068 1.00 98.12 247 ARG A CA 1
ATOM 1925 C C . ARG A 1 247 ? -37.018 -16.420 56.199 1.00 98.12 247 ARG A C 1
ATOM 1927 O O . ARG A 1 247 ? -37.738 -16.658 57.165 1.00 98.12 247 ARG A O 1
ATOM 1934 N N . GLN A 1 248 ? -36.347 -15.277 56.070 1.00 97.19 248 GLN A N 1
ATOM 1935 C CA . GLN A 1 248 ? -36.354 -14.224 57.086 1.00 97.19 248 GLN A CA 1
ATOM 1936 C C . GLN A 1 248 ? -37.759 -13.666 57.329 1.00 97.19 248 GLN A C 1
ATOM 1938 O O . GLN A 1 248 ? -38.125 -13.476 58.486 1.00 97.19 248 GLN A O 1
ATOM 1943 N N . ARG A 1 249 ? -38.573 -13.498 56.276 1.00 97.25 249 ARG A N 1
ATOM 1944 C CA . ARG A 1 249 ? -40.005 -13.181 56.406 1.00 97.25 249 ARG A CA 1
ATOM 1945 C C . ARG A 1 249 ? -40.745 -14.265 57.181 1.00 97.25 249 ARG A C 1
ATOM 1947 O O . ARG A 1 249 ? -41.281 -13.955 58.232 1.00 97.25 249 ARG A O 1
ATOM 1954 N N . THR A 1 250 ? -40.658 -15.537 56.778 1.00 98.00 250 THR A N 1
ATOM 1955 C CA . THR A 1 250 ? -41.347 -16.623 57.508 1.00 98.00 250 THR A CA 1
ATOM 1956 C C . THR A 1 250 ? -40.922 -16.734 58.977 1.00 98.00 250 THR A C 1
ATOM 1958 O O . THR A 1 250 ? -41.762 -16.992 59.833 1.00 98.00 250 THR A O 1
ATOM 1961 N N . LEU A 1 251 ? -39.648 -16.479 59.302 1.00 98.00 251 LEU A N 1
ATOM 1962 C CA . LEU A 1 251 ? -39.152 -16.441 60.681 1.00 98.00 251 LEU A CA 1
ATOM 1963 C C . LEU A 1 251 ? -39.657 -15.211 61.454 1.00 98.00 251 LEU A C 1
ATOM 1965 O O . LEU A 1 251 ? -39.920 -15.309 62.651 1.00 98.00 251 LEU A O 1
ATOM 1969 N N . ALA A 1 252 ? -39.790 -14.055 60.800 1.00 97.19 252 ALA A N 1
ATOM 1970 C CA . ALA A 1 252 ? -40.371 -12.853 61.394 1.00 97.19 252 ALA A CA 1
ATOM 1971 C C . ALA A 1 252 ? -41.885 -13.006 61.621 1.00 97.19 252 ALA A C 1
ATOM 1973 O O . ALA A 1 252 ? -42.375 -12.652 62.692 1.00 97.19 252 ALA A O 1
ATOM 1974 N N . ASP A 1 253 ? -42.603 -13.605 60.671 1.00 96.75 253 ASP A N 1
ATOM 1975 C CA . ASP A 1 253 ? -44.030 -13.920 60.771 1.00 96.75 253 ASP A CA 1
ATOM 1976 C C . ASP A 1 253 ? -44.280 -14.914 61.917 1.00 96.75 253 ASP A C 1
ATOM 1978 O O . ASP A 1 253 ? -45.132 -14.673 62.769 1.00 96.75 253 ASP A O 1
ATOM 1982 N N . GLN A 1 254 ? -43.471 -15.978 62.015 1.00 97.19 254 GLN A N 1
ATOM 1983 C CA . GLN A 1 254 ? -43.510 -16.937 63.129 1.00 97.19 254 GLN A CA 1
ATOM 1984 C C . GLN A 1 254 ? -43.239 -16.272 64.485 1.00 97.19 254 GLN A C 1
ATOM 1986 O O . GLN A 1 254 ? -43.975 -16.519 65.437 1.00 97.19 254 GLN A O 1
ATOM 1991 N N . LYS A 1 255 ? -42.224 -15.401 64.586 1.00 96.81 255 LYS A N 1
ATOM 1992 C CA . LYS A 1 255 ? -41.944 -14.640 65.818 1.00 96.81 255 LYS A CA 1
ATOM 1993 C C . LYS A 1 255 ? -43.084 -13.692 66.182 1.00 96.81 255 LYS A C 1
ATOM 1995 O O . LYS A 1 255 ? -43.433 -13.591 67.351 1.00 96.81 255 LYS A O 1
ATOM 2000 N N . THR A 1 256 ? -43.679 -13.023 65.198 1.00 96.38 256 THR A N 1
ATOM 2001 C CA . THR A 1 256 ? -44.806 -12.104 65.412 1.00 96.38 256 THR A CA 1
ATOM 2002 C C . THR A 1 256 ? -46.045 -12.869 65.878 1.00 96.38 256 THR A C 1
ATOM 2004 O O . THR A 1 256 ? -46.690 -12.458 66.839 1.00 96.38 256 THR A O 1
ATOM 2007 N N . ALA A 1 257 ? -46.334 -14.024 65.272 1.00 96.75 257 ALA A N 1
ATOM 2008 C CA . ALA A 1 257 ? -47.408 -14.917 65.696 1.00 96.75 257 ALA A CA 1
ATOM 2009 C C . ALA A 1 257 ? -47.176 -15.481 67.110 1.00 96.75 257 ALA A C 1
ATOM 2011 O O . ALA A 1 257 ? -48.113 -15.513 67.903 1.00 96.75 257 ALA A O 1
ATOM 2012 N N . ALA A 1 258 ? -45.940 -15.864 67.452 1.00 96.81 258 ALA A N 1
ATOM 2013 C CA . ALA A 1 258 ? -45.578 -16.314 68.797 1.00 96.81 258 ALA A CA 1
ATOM 2014 C C . ALA A 1 258 ? -45.776 -15.202 69.842 1.00 96.81 258 ALA A C 1
ATOM 2016 O O . ALA A 1 258 ? -46.491 -15.412 70.816 1.00 96.81 258 ALA A O 1
ATOM 2017 N N . LEU A 1 259 ? -45.257 -13.994 69.592 1.00 95.94 259 LEU A N 1
ATOM 2018 C CA . LEU A 1 259 ? -45.455 -12.833 70.469 1.00 95.94 259 LEU A CA 1
ATOM 2019 C C . LEU A 1 259 ? -46.937 -12.442 70.601 1.00 95.94 259 LEU A C 1
ATOM 2021 O O . LEU A 1 259 ? -47.371 -12.023 71.672 1.00 95.94 259 LEU A O 1
ATOM 2025 N N . HIS A 1 260 ? -47.742 -12.589 69.543 1.00 95.88 260 HIS A N 1
ATOM 2026 C CA . HIS A 1 260 ? -49.194 -12.413 69.630 1.00 95.88 260 HIS A CA 1
ATOM 2027 C C . HIS A 1 260 ? -49.871 -13.505 70.466 1.00 95.88 260 HIS A C 1
ATOM 2029 O O . HIS A 1 260 ? -50.744 -13.174 71.265 1.00 95.88 260 HIS A O 1
ATOM 2035 N N . ALA A 1 261 ? -49.469 -14.770 70.337 1.00 95.81 261 ALA A N 1
ATOM 2036 C CA . ALA A 1 261 ? -49.993 -15.856 71.163 1.00 95.81 261 ALA A CA 1
ATOM 2037 C C . ALA A 1 261 ? -49.620 -15.672 72.647 1.00 95.81 261 ALA A C 1
ATOM 2039 O O . ALA A 1 261 ? -50.484 -15.801 73.510 1.00 95.81 261 ALA A O 1
ATOM 2040 N N . GLU A 1 262 ? -48.376 -15.289 72.948 1.00 95.81 262 GLU A N 1
ATOM 2041 C CA . GLU A 1 262 ? -47.914 -14.939 74.299 1.00 95.81 262 GLU A CA 1
ATOM 2042 C C . GLU A 1 262 ? -48.692 -13.739 74.864 1.00 95.81 262 GLU A C 1
ATOM 2044 O O . GLU A 1 262 ? -49.202 -13.798 75.983 1.00 95.81 262 GLU A O 1
ATOM 2049 N N . ALA A 1 263 ? -48.869 -12.666 74.085 1.00 94.81 263 ALA A N 1
ATOM 2050 C CA . ALA A 1 263 ? -49.650 -11.500 74.500 1.00 94.81 263 ALA A CA 1
ATOM 2051 C C . ALA A 1 263 ? -51.136 -11.834 74.736 1.00 94.81 263 ALA A C 1
ATOM 2053 O O . ALA A 1 263 ? -51.735 -11.331 75.689 1.00 94.81 263 ALA A O 1
ATOM 2054 N N . GLN A 1 264 ? -51.730 -12.706 73.913 1.00 95.94 264 GLN A N 1
ATOM 2055 C CA . GLN A 1 264 ? -53.086 -13.220 74.121 1.00 95.94 264 GLN A CA 1
ATOM 2056 C C . GLN A 1 264 ? -53.173 -14.056 75.401 1.00 95.94 264 GLN A C 1
ATOM 2058 O O . GLN A 1 264 ? -54.063 -13.808 76.211 1.00 95.94 264 GLN A O 1
ATOM 2063 N N . GLN A 1 265 ? -52.229 -14.974 75.635 1.00 95.25 265 GLN A N 1
ATOM 2064 C CA . GLN A 1 265 ? -52.158 -15.767 76.866 1.00 95.25 265 GLN A CA 1
ATOM 2065 C C . GLN A 1 265 ? -52.034 -14.868 78.101 1.00 95.25 265 GLN A C 1
ATOM 2067 O O . GLN A 1 265 ? -5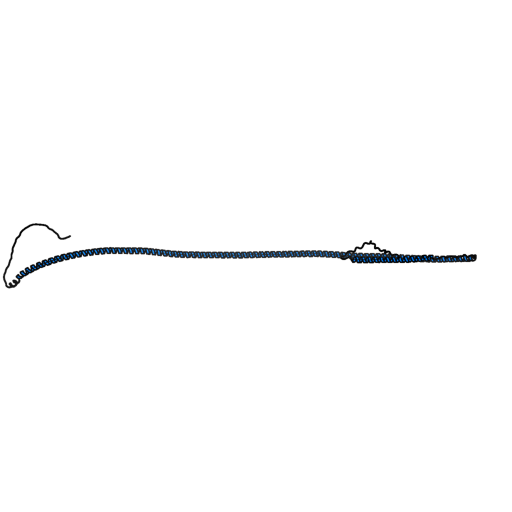2.830 -14.997 79.033 1.00 95.25 265 GLN A O 1
ATOM 2072 N N . HIS A 1 266 ? -51.119 -13.894 78.088 1.00 93.62 266 HIS A N 1
ATOM 2073 C CA . HIS A 1 266 ? -50.984 -12.906 79.158 1.00 93.62 266 HIS A CA 1
ATOM 2074 C C . HIS A 1 266 ? -52.260 -12.081 79.362 1.00 93.62 266 HIS A C 1
ATOM 2076 O O . HIS A 1 266 ? -52.660 -11.866 80.503 1.00 93.62 266 HIS A O 1
ATOM 2082 N N . SER A 1 267 ? -52.942 -11.666 78.290 1.00 94.94 267 SER A N 1
ATOM 2083 C CA . SER A 1 267 ? -54.227 -10.965 78.387 1.00 94.94 267 SER A CA 1
ATOM 2084 C C . SER A 1 267 ? -55.313 -11.843 79.019 1.00 94.94 267 SER A C 1
ATOM 2086 O O . SER A 1 267 ? -56.011 -11.383 79.923 1.00 94.94 267 SER A O 1
ATOM 2088 N N . THR A 1 268 ? -55.419 -13.118 78.623 1.00 95.06 268 THR A N 1
ATOM 2089 C CA . THR A 1 268 ? -56.369 -14.065 79.230 1.00 95.06 268 THR A CA 1
ATOM 2090 C C . THR A 1 268 ? -56.039 -14.381 80.687 1.00 95.06 268 THR A C 1
ATOM 2092 O O . THR A 1 268 ? -56.952 -14.476 81.497 1.00 95.06 268 THR A O 1
ATOM 2095 N N . GLU A 1 269 ? -54.760 -14.470 81.054 1.00 94.94 269 GLU A N 1
ATOM 2096 C CA . GLU A 1 269 ? -54.307 -14.709 82.429 1.00 94.94 269 GLU A CA 1
ATOM 2097 C C . GLU A 1 269 ? -54.553 -13.488 83.329 1.00 94.94 269 GLU A C 1
ATOM 2099 O O . GLU A 1 269 ? -55.032 -13.634 84.452 1.00 94.94 269 GLU A O 1
ATOM 2104 N N . VAL A 1 270 ? -54.295 -12.270 82.838 1.00 95.25 270 VAL A N 1
ATOM 2105 C CA . VAL A 1 270 ? -54.655 -11.030 83.547 1.00 95.25 270 VAL A CA 1
ATOM 2106 C C . VAL A 1 270 ? -56.169 -10.938 83.712 1.00 95.25 270 VAL A C 1
ATOM 2108 O O . VAL A 1 270 ? -56.640 -10.648 84.809 1.00 95.25 270 VAL A O 1
ATOM 2111 N N . ARG A 1 271 ? -56.942 -11.239 82.661 1.00 94.25 271 ARG A N 1
ATOM 2112 C CA . ARG A 1 271 ? -58.405 -11.261 82.732 1.00 94.25 271 ARG A CA 1
ATOM 2113 C C . ARG A 1 271 ? -58.910 -12.298 83.738 1.00 94.25 271 ARG A C 1
ATOM 2115 O O . ARG A 1 271 ? -59.724 -11.935 84.575 1.00 94.25 271 ARG A O 1
ATOM 2122 N N . ARG A 1 272 ? -58.380 -13.527 83.721 1.00 95.00 272 ARG A N 1
ATOM 2123 C CA . ARG A 1 272 ? -58.690 -14.584 84.698 1.00 95.00 272 ARG A CA 1
ATOM 2124 C C . ARG A 1 272 ? -58.427 -14.108 86.124 1.00 95.00 272 ARG A C 1
ATOM 2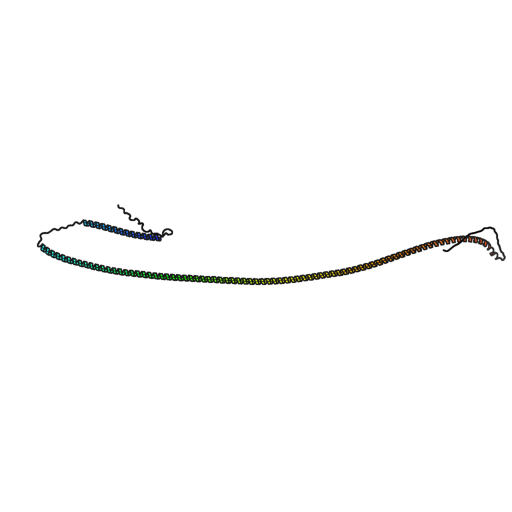126 O O . ARG A 1 272 ? -59.300 -14.236 86.970 1.00 95.00 272 ARG A O 1
ATOM 2133 N N . ARG A 1 273 ? -57.268 -13.493 86.387 1.00 94.25 273 ARG A N 1
ATOM 2134 C CA . ARG A 1 273 ? -56.942 -12.933 87.712 1.00 94.25 273 ARG A CA 1
ATOM 2135 C C . ARG A 1 273 ? -57.888 -11.815 88.133 1.00 94.25 273 ARG A C 1
ATOM 2137 O O . ARG A 1 273 ? -58.254 -11.763 89.299 1.00 94.25 273 ARG A O 1
ATOM 2144 N N . VAL A 1 274 ? -58.288 -10.936 87.214 1.00 94.38 274 VAL A N 1
ATOM 2145 C CA . VAL A 1 274 ? -59.271 -9.876 87.494 1.00 94.38 274 VAL A CA 1
ATOM 2146 C C . VAL A 1 274 ? -60.660 -10.466 87.747 1.00 94.38 274 VAL A C 1
ATOM 2148 O O . VAL A 1 274 ? -61.343 -10.001 88.650 1.00 94.38 274 VAL A O 1
ATOM 2151 N N . GLU A 1 275 ? -61.069 -11.503 87.016 1.00 93.69 275 GLU A N 1
ATOM 2152 C CA . GLU A 1 275 ? -62.332 -12.221 87.239 1.00 93.69 275 GLU A CA 1
ATOM 2153 C C . GLU A 1 275 ? -62.316 -12.999 88.571 1.00 93.69 275 GLU A C 1
ATOM 2155 O O . GLU A 1 275 ? -63.303 -12.967 89.298 1.00 93.69 275 GLU A O 1
ATOM 2160 N N . GLU A 1 276 ? -61.189 -13.600 88.965 1.00 92.75 276 GLU A N 1
ATOM 2161 C CA . GLU A 1 276 ? -60.988 -14.249 90.275 1.00 92.75 276 GLU A CA 1
ATOM 2162 C C . GLU A 1 276 ? -60.955 -13.238 91.435 1.00 92.75 276 GLU A C 1
ATOM 2164 O O . GLU A 1 276 ? -61.567 -13.454 92.483 1.00 92.75 276 GLU A O 1
ATOM 2169 N N . GLN A 1 277 ? -60.291 -12.094 91.251 1.00 92.25 277 GLN A N 1
ATOM 2170 C CA . GLN A 1 277 ? -60.333 -10.986 92.207 1.00 92.25 277 GLN A CA 1
ATOM 2171 C C . GLN A 1 277 ? -61.749 -10.416 92.323 1.00 92.25 277 GLN A C 1
ATOM 2173 O O . GLN A 1 277 ? -62.238 -10.235 93.431 1.00 92.25 277 GLN A O 1
ATOM 2178 N N . ALA A 1 278 ? -62.451 -10.205 91.208 1.00 91.31 278 ALA A N 1
ATOM 2179 C CA . ALA A 1 278 ? -63.837 -9.752 91.211 1.00 91.31 278 ALA A CA 1
ATOM 2180 C C . ALA A 1 278 ? -64.776 -10.772 91.873 1.00 91.31 278 ALA A C 1
ATOM 2182 O O . ALA A 1 278 ? -65.632 -10.367 92.651 1.00 91.31 278 ALA A O 1
ATOM 2183 N N . ALA A 1 279 ? -64.594 -12.074 91.633 1.00 92.69 279 ALA A N 1
ATOM 2184 C CA . ALA A 1 279 ? -65.358 -13.131 92.292 1.00 92.69 279 ALA A CA 1
ATOM 2185 C C . ALA A 1 279 ? -65.105 -13.148 93.807 1.00 92.69 279 ALA A C 1
ATOM 2187 O O . ALA A 1 279 ? -66.059 -13.098 94.575 1.00 92.69 279 ALA A O 1
ATOM 2188 N N . SER A 1 280 ? -63.845 -13.111 94.251 1.00 91.94 280 SER A N 1
ATOM 2189 C CA . SER A 1 280 ? -63.520 -13.067 95.687 1.00 91.94 280 SER A CA 1
ATOM 2190 C C . SER A 1 280 ? -63.990 -11.773 96.368 1.00 91.94 280 SER A C 1
ATOM 2192 O O . SER A 1 280 ? -64.470 -11.815 97.499 1.00 91.94 280 SER A O 1
ATOM 2194 N N . HIS A 1 281 ? -63.942 -10.625 95.685 1.00 89.50 281 HIS A N 1
ATOM 2195 C CA . HIS A 1 281 ? -64.539 -9.380 96.175 1.00 89.50 281 HIS A CA 1
ATOM 2196 C C . HIS A 1 281 ? -66.071 -9.433 96.194 1.00 89.50 281 HIS A C 1
ATOM 2198 O O . HIS A 1 281 ? -66.679 -8.899 97.117 1.00 89.50 281 HIS A O 1
ATOM 2204 N N . GLN A 1 282 ? -66.707 -10.102 95.231 1.00 92.31 282 GLN A N 1
ATOM 2205 C CA . GLN A 1 282 ? -68.152 -10.322 95.223 1.00 92.31 282 GLN A CA 1
ATOM 2206 C C . GLN A 1 282 ? -68.574 -11.247 96.372 1.00 92.31 282 GLN A C 1
ATOM 2208 O O . GLN A 1 282 ? -69.533 -10.936 97.073 1.00 92.31 282 GLN A O 1
ATOM 2213 N N . GLU A 1 283 ? -67.836 -12.331 96.623 1.00 91.44 283 GLU A N 1
ATOM 2214 C CA . GLU A 1 283 ? -68.027 -13.210 97.782 1.00 91.44 283 GLU A CA 1
ATOM 2215 C C . GLU A 1 283 ? -67.878 -12.426 99.094 1.00 91.44 283 GLU A C 1
ATOM 2217 O O . GLU A 1 283 ? -68.783 -12.457 99.929 1.00 91.44 283 GLU A O 1
ATOM 2222 N N . GLN A 1 284 ? -66.805 -11.638 99.241 1.00 90.62 284 GLN A N 1
ATOM 2223 C CA . GLN A 1 284 ? -66.598 -10.737 100.384 1.00 90.62 284 GLN A CA 1
ATOM 2224 C C . GLN A 1 284 ? -67.762 -9.754 100.563 1.00 90.62 284 GLN A C 1
ATOM 2226 O O . GLN A 1 284 ? -68.262 -9.605 101.677 1.00 90.62 284 GLN A O 1
ATOM 2231 N N . LEU A 1 285 ? -68.236 -9.118 99.487 1.00 91.25 285 LEU A N 1
ATOM 2232 C CA . LEU A 1 285 ? -69.393 -8.222 99.528 1.00 91.25 285 LEU A CA 1
ATOM 2233 C C . LEU A 1 285 ? -70.667 -8.963 99.944 1.00 91.25 285 LEU A C 1
ATOM 2235 O O . LEU A 1 285 ? -71.402 -8.446 100.777 1.00 91.25 285 LEU A O 1
ATOM 2239 N N . THR A 1 286 ? -70.921 -10.176 99.441 1.00 91.19 286 THR A N 1
ATOM 2240 C CA . THR A 1 286 ? -72.089 -10.969 99.866 1.00 91.19 286 THR A CA 1
ATOM 2241 C C . THR A 1 286 ? -71.997 -11.423 101.323 1.00 91.19 286 THR A C 1
ATOM 2243 O O . THR A 1 286 ? -73.007 -11.396 102.021 1.00 91.19 286 THR A O 1
ATOM 2246 N N . ALA A 1 287 ? -70.804 -11.761 101.820 1.00 91.38 287 ALA A N 1
ATOM 2247 C CA . ALA A 1 287 ? -70.589 -12.098 103.224 1.00 91.38 287 ALA A CA 1
ATOM 2248 C C . ALA A 1 287 ? -70.796 -10.877 104.138 1.00 91.38 287 ALA A C 1
ATOM 2250 O O . ALA A 1 287 ? -71.485 -10.976 105.150 1.00 91.38 287 ALA A O 1
ATOM 2251 N N . VAL A 1 288 ? -70.278 -9.704 103.753 1.00 90.75 288 VAL A N 1
ATOM 2252 C CA . VAL A 1 288 ? -70.515 -8.435 104.466 1.00 90.75 288 VAL A CA 1
ATOM 2253 C C . VAL A 1 288 ? -71.993 -8.036 104.407 1.00 90.75 288 VAL A C 1
ATOM 2255 O O . VAL A 1 288 ? -72.536 -7.585 105.410 1.00 90.75 288 VAL A O 1
ATOM 2258 N N . GLN A 1 289 ? -72.672 -8.246 103.278 1.00 90.69 289 GLN A N 1
ATOM 2259 C CA . GLN A 1 289 ? -74.110 -8.006 103.133 1.00 90.69 289 GLN A CA 1
ATOM 2260 C C . GLN A 1 289 ? -74.919 -8.902 104.087 1.00 90.69 289 GLN A C 1
ATOM 2262 O O . GLN A 1 289 ? -75.764 -8.396 104.822 1.00 90.69 289 GLN A O 1
ATOM 2267 N N . GLN A 1 290 ? -74.604 -10.200 104.157 1.00 91.06 290 GLN A N 1
ATOM 2268 C CA . GLN A 1 290 ? -75.209 -11.138 105.112 1.00 91.06 290 GLN A CA 1
ATOM 2269 C C . GLN A 1 290 ? -74.895 -10.772 106.572 1.00 91.06 290 GLN A C 1
ATOM 2271 O O . GLN A 1 290 ? -75.771 -10.873 107.427 1.00 91.06 290 GLN A O 1
ATOM 2276 N N . GLU A 1 291 ? -73.680 -10.306 106.876 1.00 89.62 291 GLU A N 1
ATOM 2277 C CA . GLU A 1 291 ? -73.312 -9.831 108.217 1.00 89.62 291 GLU A CA 1
ATOM 2278 C C . GLU A 1 291 ? -74.071 -8.544 108.591 1.00 89.62 291 GLU A C 1
ATOM 2280 O O . GLU A 1 291 ? -74.501 -8.385 109.733 1.00 89.62 291 GLU A O 1
ATOM 2285 N N . ILE A 1 292 ? -74.287 -7.632 107.636 1.00 88.75 292 ILE A N 1
ATOM 2286 C CA . ILE A 1 292 ? -75.122 -6.437 107.813 1.00 88.75 292 ILE A CA 1
ATOM 2287 C C . ILE A 1 292 ? -76.583 -6.837 108.040 1.00 88.75 292 ILE A C 1
ATOM 2289 O O . ILE A 1 292 ? -77.201 -6.315 108.963 1.00 88.75 292 ILE A O 1
ATOM 2293 N N . GLU A 1 293 ? -77.131 -7.770 107.262 1.00 88.25 293 GLU A N 1
ATOM 2294 C CA . GLU A 1 293 ? -78.499 -8.276 107.434 1.00 88.25 293 GLU A CA 1
ATOM 2295 C C . GLU A 1 293 ? -78.676 -8.985 108.785 1.00 88.25 293 GLU A C 1
ATOM 2297 O O . GLU A 1 293 ? -79.649 -8.718 109.491 1.00 88.25 293 GLU A O 1
ATOM 2302 N N . ALA A 1 294 ? -77.710 -9.804 109.210 1.00 89.00 294 ALA A N 1
ATOM 2303 C CA . ALA A 1 294 ? -77.696 -10.419 110.536 1.00 89.00 294 ALA A CA 1
ATOM 2304 C C . ALA A 1 294 ? -77.631 -9.359 111.650 1.00 89.00 294 ALA A C 1
ATOM 2306 O O . ALA A 1 294 ? -78.466 -9.365 112.554 1.00 89.00 294 ALA A O 1
ATOM 2307 N N . ARG A 1 295 ? -76.727 -8.372 111.546 1.00 87.75 295 ARG A N 1
ATOM 2308 C CA . ARG A 1 295 ? -76.660 -7.233 112.481 1.00 87.75 295 ARG A CA 1
ATOM 2309 C C . ARG A 1 295 ? -77.949 -6.410 112.495 1.00 87.75 295 ARG A C 1
ATOM 2311 O O . ARG A 1 295 ? -78.336 -5.929 113.553 1.00 87.75 295 ARG A O 1
ATOM 2318 N N . GLN A 1 296 ? -78.631 -6.242 111.362 1.00 88.69 296 GLN A N 1
ATOM 2319 C CA . GLN A 1 296 ? -79.933 -5.570 111.295 1.00 88.69 296 GLN A CA 1
ATOM 2320 C C . GLN A 1 296 ? -81.026 -6.395 111.987 1.00 88.69 296 GLN A C 1
ATOM 2322 O O . GLN A 1 296 ? -81.820 -5.831 112.741 1.00 88.69 296 GLN A O 1
ATOM 2327 N N . GLN A 1 297 ? -81.054 -7.716 111.797 1.00 87.56 297 GLN A N 1
ATOM 2328 C CA . GLN A 1 297 ? -81.975 -8.610 112.506 1.00 87.56 297 GLN A CA 1
ATOM 2329 C C . GLN A 1 297 ? -81.723 -8.584 114.020 1.00 87.56 297 GLN A C 1
ATOM 2331 O O . GLN A 1 297 ? -82.673 -8.439 114.790 1.00 87.56 297 GLN A O 1
ATOM 2336 N N . ASP A 1 298 ? -80.463 -8.628 114.454 1.00 86.56 298 ASP A N 1
ATOM 2337 C CA . ASP A 1 298 ? -80.093 -8.542 115.869 1.00 86.56 298 ASP A CA 1
ATOM 2338 C C . ASP A 1 298 ? -80.386 -7.159 116.465 1.00 86.56 298 ASP A C 1
ATOM 2340 O O . ASP A 1 298 ? -80.913 -7.078 117.572 1.00 86.56 298 ASP A O 1
ATOM 2344 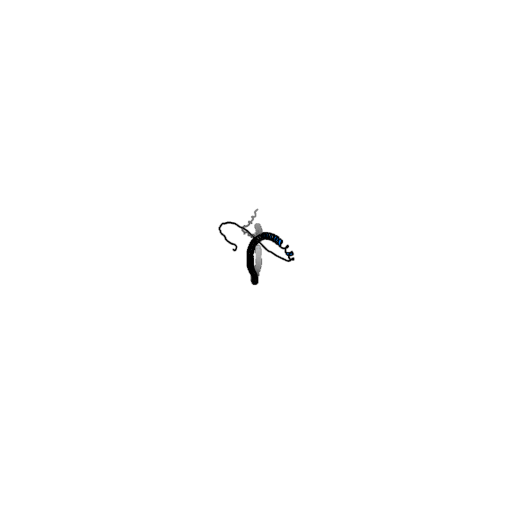N N . LEU A 1 299 ? -80.166 -6.063 115.729 1.00 88.00 299 LEU A N 1
ATOM 2345 C CA . LEU A 1 299 ? -80.621 -4.726 116.134 1.00 88.00 299 LEU A CA 1
ATOM 2346 C C . LEU A 1 299 ? -82.149 -4.648 116.241 1.00 88.00 299 LEU A C 1
ATOM 2348 O O . LEU A 1 299 ? -82.659 -3.972 117.132 1.00 88.00 299 LEU A O 1
ATOM 2352 N N . THR A 1 300 ? -82.887 -5.342 115.371 1.00 86.56 300 THR A N 1
ATOM 2353 C CA . THR A 1 300 ? -84.357 -5.388 115.417 1.00 86.56 300 THR A CA 1
ATOM 2354 C C . THR A 1 300 ? -84.845 -6.185 116.630 1.00 86.56 300 THR A C 1
ATOM 2356 O O . THR A 1 300 ? -85.751 -5.731 117.327 1.00 86.56 300 THR A O 1
ATOM 2359 N N . ARG A 1 301 ? -84.203 -7.321 116.940 1.00 85.38 301 ARG A N 1
ATOM 2360 C CA . ARG A 1 301 ? -84.435 -8.099 118.171 1.00 85.38 301 ARG A CA 1
ATOM 2361 C C . ARG A 1 301 ? -84.126 -7.281 119.417 1.00 85.38 301 ARG A C 1
ATOM 2363 O O . ARG A 1 301 ? -84.996 -7.136 120.263 1.00 85.38 301 ARG A O 1
ATOM 2370 N N . LEU A 1 302 ? -82.942 -6.673 119.485 1.00 81.88 302 LEU A N 1
ATOM 2371 C CA . LEU A 1 302 ? -82.526 -5.839 120.611 1.00 81.88 302 LEU A CA 1
ATOM 2372 C C . LEU A 1 302 ? -83.484 -4.658 120.815 1.00 81.88 302 LEU A C 1
ATOM 2374 O O . LEU A 1 302 ? -83.780 -4.292 121.948 1.00 81.88 302 LEU A O 1
ATOM 2378 N N . ARG A 1 303 ? -84.012 -4.080 119.729 1.00 87.81 303 ARG A N 1
ATOM 2379 C CA . ARG A 1 303 ? -85.025 -3.022 119.803 1.00 87.81 303 ARG A CA 1
ATOM 2380 C C . ARG A 1 303 ? -86.356 -3.543 120.342 1.00 87.81 303 ARG A C 1
ATOM 2382 O O . ARG A 1 303 ? -86.901 -2.913 121.236 1.00 87.81 303 ARG A O 1
ATOM 2389 N N . ALA A 1 304 ? -86.816 -4.715 119.901 1.00 85.00 304 ALA A N 1
ATOM 2390 C CA . ALA A 1 304 ? -87.997 -5.371 120.464 1.00 85.00 304 ALA A CA 1
ATOM 2391 C C . ALA A 1 304 ? -87.815 -5.765 121.947 1.00 85.00 304 ALA A C 1
ATOM 2393 O O . ALA A 1 304 ? -88.747 -5.621 122.737 1.00 85.00 304 ALA A O 1
ATOM 2394 N N . ASP A 1 305 ? -86.616 -6.191 122.355 1.00 83.00 305 ASP A N 1
ATOM 2395 C CA . ASP A 1 305 ? -86.277 -6.475 123.755 1.00 83.00 305 ASP A CA 1
ATOM 2396 C C . ASP A 1 305 ? -86.276 -5.200 124.611 1.00 83.00 305 ASP A C 1
ATOM 2398 O O . ASP A 1 305 ? -86.789 -5.214 125.735 1.00 83.00 305 ASP A O 1
ATOM 2402 N N . VAL A 1 306 ? -85.753 -4.089 124.078 1.00 84.25 306 VAL A N 1
ATOM 2403 C CA . VAL A 1 306 ? -85.793 -2.758 124.707 1.00 84.25 306 VAL A CA 1
ATOM 2404 C C . VAL A 1 306 ? -87.226 -2.233 124.800 1.00 84.25 306 VAL A C 1
ATOM 2406 O O . VAL A 1 306 ? -87.618 -1.770 125.869 1.00 84.25 306 VAL A O 1
ATOM 2409 N N . ASP A 1 307 ? -88.033 -2.358 123.747 1.00 81.81 307 ASP A N 1
ATOM 2410 C CA . ASP A 1 307 ? -89.443 -1.958 123.749 1.00 81.81 307 ASP A CA 1
ATOM 2411 C C . ASP A 1 307 ? -90.251 -2.818 124.740 1.00 81.81 307 ASP A C 1
ATOM 2413 O O . ASP A 1 307 ? -91.022 -2.293 125.545 1.00 81.81 307 ASP A O 1
ATOM 2417 N N . GLY A 1 308 ? -90.003 -4.130 124.790 1.00 82.44 308 GLY A N 1
ATOM 2418 C CA . GLY A 1 308 ? -90.586 -5.037 125.782 1.00 82.44 308 GLY A CA 1
ATOM 2419 C C . GLY A 1 308 ? -90.091 -4.780 127.212 1.00 82.44 308 GLY A C 1
ATOM 2420 O O . GLY A 1 308 ? -90.824 -4.993 128.181 1.00 82.44 308 GLY A O 1
ATOM 2421 N N . ALA A 1 309 ? -88.856 -4.310 127.401 1.00 76.19 309 ALA A N 1
ATOM 2422 C CA . ALA A 1 309 ? -88.358 -3.843 128.697 1.00 76.19 309 ALA A CA 1
ATOM 2423 C C . ALA A 1 309 ? -89.003 -2.506 129.103 1.00 76.19 309 ALA A C 1
ATOM 2425 O O . ALA A 1 309 ? -89.383 -2.345 130.263 1.00 76.19 309 ALA A O 1
ATOM 2426 N N . ALA A 1 310 ? -89.203 -1.584 128.158 1.00 76.62 310 ALA A N 1
ATOM 2427 C CA . ALA A 1 310 ? -89.893 -0.316 128.372 1.00 76.62 310 ALA A CA 1
ATOM 2428 C C . ALA A 1 310 ? -91.374 -0.525 128.727 1.00 76.62 310 ALA A C 1
ATOM 2430 O O . ALA A 1 310 ? -91.862 0.101 129.665 1.00 76.62 310 ALA A O 1
ATOM 2431 N N . GLN A 1 311 ? -92.062 -1.460 128.061 1.00 78.75 311 GLN A N 1
ATOM 2432 C CA . GLN A 1 311 ? -93.425 -1.878 128.406 1.00 78.75 311 GLN A CA 1
ATOM 2433 C C . GLN A 1 311 ? -93.492 -2.482 129.815 1.00 78.75 311 GLN A C 1
ATOM 2435 O O . GLN A 1 311 ? -94.320 -2.053 130.612 1.00 78.75 311 GLN A O 1
ATOM 2440 N N . ARG A 1 312 ? -92.573 -3.389 130.182 1.00 75.50 312 ARG A N 1
ATOM 2441 C CA . ARG A 1 312 ? -92.477 -3.921 131.559 1.00 75.50 312 ARG A CA 1
ATOM 2442 C C . ARG A 1 312 ? -92.218 -2.820 132.599 1.00 75.50 312 ARG A C 1
ATOM 2444 O O . ARG A 1 312 ? -92.794 -2.853 133.681 1.00 75.50 312 ARG A O 1
ATOM 2451 N N . LEU A 1 313 ? -91.413 -1.810 132.264 1.00 74.81 313 LEU A N 1
ATOM 2452 C CA . LEU A 1 313 ? -91.186 -0.622 133.097 1.00 74.81 313 LEU A CA 1
ATOM 2453 C C . LEU A 1 313 ? -92.394 0.327 133.169 1.00 74.81 313 LEU A C 1
ATOM 2455 O O . LEU A 1 313 ? -92.535 1.047 134.156 1.00 74.81 313 LEU A O 1
ATOM 2459 N N . ALA A 1 314 ? -93.240 0.377 132.140 1.00 75.00 314 ALA A N 1
ATOM 2460 C CA . ALA A 1 314 ? -94.501 1.114 132.166 1.00 75.00 314 ALA A CA 1
ATOM 2461 C C . ALA A 1 314 ? -95.535 0.384 133.036 1.00 75.00 314 ALA A C 1
ATOM 2463 O O . ALA A 1 314 ? -96.132 1.014 133.904 1.00 75.00 314 ALA A O 1
ATOM 2464 N N . GLN A 1 315 ? -95.644 -0.940 132.882 1.00 74.25 315 GLN A N 1
ATOM 2465 C CA . GLN A 1 315 ? -96.470 -1.822 133.710 1.00 74.25 315 GLN A CA 1
ATOM 2466 C C . GLN A 1 315 ? -96.129 -1.646 135.199 1.00 74.25 315 GLN A C 1
ATOM 2468 O O . GLN A 1 315 ? -96.979 -1.224 135.970 1.00 74.25 315 GLN A O 1
ATOM 2473 N N . LEU A 1 316 ? -94.853 -1.803 135.579 1.00 74.06 316 LEU A N 1
ATOM 2474 C CA . LEU A 1 316 ? -94.395 -1.635 136.966 1.00 74.06 316 LEU A CA 1
ATOM 2475 C C . LEU A 1 316 ? -94.645 -0.227 137.535 1.00 74.06 316 LEU A C 1
ATOM 2477 O O . LEU A 1 316 ? -94.884 -0.083 138.732 1.00 74.06 316 LEU A O 1
ATOM 2481 N N . ARG A 1 317 ? -94.596 0.824 136.703 1.00 75.12 317 ARG A N 1
ATOM 2482 C CA . ARG A 1 317 ? -94.967 2.185 137.131 1.00 75.12 317 ARG A CA 1
ATOM 2483 C C . ARG A 1 317 ? -96.470 2.334 137.337 1.00 75.12 317 ARG A C 1
ATOM 2485 O O . ARG A 1 317 ? -96.871 3.049 138.248 1.00 75.12 317 ARG A O 1
ATOM 2492 N N . GLN A 1 318 ? -97.284 1.687 136.508 1.00 74.62 318 GLN A N 1
ATOM 2493 C CA . GLN A 1 318 ? -98.736 1.693 136.638 1.00 74.62 318 GLN A CA 1
ATOM 2494 C C . GLN A 1 318 ? -99.179 0.891 137.870 1.00 74.62 318 GLN A C 1
ATOM 2496 O O . GLN A 1 318 ? -99.949 1.414 138.670 1.00 74.62 318 GLN A O 1
ATOM 2501 N N . ASP A 1 319 ? -98.601 -0.295 138.081 1.00 72.38 319 ASP A N 1
ATOM 2502 C CA . ASP A 1 319 ? -98.803 -1.132 139.270 1.00 72.38 319 ASP A CA 1
ATOM 2503 C C . ASP A 1 319 ? -98.380 -0.381 140.552 1.00 72.38 319 ASP A C 1
ATOM 2505 O O . ASP A 1 319 ? -99.098 -0.377 141.557 1.00 72.38 319 ASP A O 1
ATOM 2509 N N . GLY A 1 320 ? -97.246 0.331 140.499 1.00 68.62 320 GLY A N 1
ATOM 2510 C CA . GLY A 1 320 ? -96.785 1.218 141.571 1.00 68.62 320 GLY A CA 1
ATOM 2511 C C . GLY A 1 320 ? -97.743 2.380 141.846 1.00 68.62 320 GLY A C 1
ATOM 2512 O O . GLY A 1 320 ? -98.068 2.637 143.001 1.00 68.62 320 GLY A O 1
ATOM 2513 N N . ALA A 1 321 ? -98.265 3.037 140.805 1.00 71.25 321 ALA A N 1
ATOM 2514 C CA . ALA A 1 321 ? -99.242 4.115 140.953 1.00 71.25 321 ALA A CA 1
ATOM 2515 C C . ALA A 1 321 ? -100.577 3.626 141.547 1.00 71.25 321 ALA A C 1
ATOM 2517 O O . ALA A 1 321 ? -101.173 4.329 142.366 1.00 71.25 321 ALA A O 1
ATOM 2518 N N . THR A 1 322 ? -101.033 2.416 141.196 1.00 69.12 322 THR A N 1
ATOM 2519 C CA . THR A 1 322 ? -102.193 1.798 141.856 1.00 69.12 322 THR A CA 1
ATOM 2520 C C . THR A 1 322 ? -101.905 1.492 143.324 1.00 69.12 322 THR A C 1
ATOM 2522 O O . THR A 1 322 ? -102.693 1.898 144.179 1.00 69.12 322 THR A O 1
ATOM 2525 N N . ALA A 1 323 ? -100.745 0.908 143.643 1.00 69.56 323 ALA A N 1
ATOM 2526 C CA . ALA A 1 323 ? -100.354 0.612 145.021 1.00 69.56 323 ALA A CA 1
ATOM 2527 C C . ALA A 1 323 ? -100.235 1.880 145.891 1.00 69.56 323 ALA A C 1
ATOM 2529 O O . ALA A 1 323 ? -100.704 1.887 147.028 1.00 69.56 323 ALA A O 1
ATOM 2530 N N . ASP A 1 324 ? -99.681 2.974 145.358 1.00 69.56 324 ASP A N 1
ATOM 2531 C CA . ASP A 1 324 ? -99.645 4.275 146.040 1.00 69.56 324 ASP A CA 1
ATOM 2532 C C . ASP A 1 324 ? -101.058 4.840 146.277 1.00 69.56 324 ASP A C 1
ATOM 2534 O O . ASP A 1 324 ? -101.326 5.416 147.337 1.00 69.56 324 ASP A O 1
ATOM 2538 N N . SER A 1 325 ? -101.986 4.643 145.332 1.00 69.31 325 SER A N 1
ATOM 2539 C CA . SER A 1 325 ? -103.380 5.080 145.482 1.00 69.31 325 SER A CA 1
ATOM 2540 C C . SER A 1 325 ? -104.140 4.283 146.553 1.00 69.31 325 SER A C 1
ATOM 2542 O O . SER A 1 325 ? -104.832 4.881 147.382 1.00 69.31 325 SER A O 1
ATOM 2544 N N . ASP A 1 326 ? -103.931 2.966 146.630 1.00 72.19 326 ASP A N 1
ATOM 2545 C CA . ASP A 1 326 ? -104.498 2.105 147.676 1.00 72.19 326 ASP A CA 1
ATOM 2546 C C . ASP A 1 326 ? -103.927 2.466 149.057 1.00 72.19 326 ASP A C 1
ATOM 2548 O O . ASP A 1 326 ? -104.650 2.562 150.054 1.00 72.19 326 ASP A O 1
ATOM 2552 N N . LEU A 1 327 ? -102.623 2.748 149.121 1.00 73.56 327 LEU A N 1
ATOM 2553 C CA . LEU A 1 327 ? -101.930 3.148 150.345 1.00 73.56 327 LEU A CA 1
ATOM 2554 C C . LEU A 1 327 ? -102.398 4.536 150.832 1.00 73.56 327 LEU A C 1
ATOM 2556 O O . LEU A 1 327 ? -102.525 4.759 152.041 1.00 73.56 327 LEU A O 1
ATOM 2560 N N . ALA A 1 328 ? -102.740 5.450 149.918 1.00 71.50 328 ALA A N 1
ATOM 2561 C CA . ALA A 1 328 ? -103.389 6.719 150.247 1.00 71.50 328 ALA A CA 1
ATOM 2562 C C . ALA A 1 328 ? -104.807 6.520 150.822 1.00 71.50 328 ALA A C 1
ATOM 2564 O O . ALA A 1 328 ? -105.122 7.098 151.867 1.00 71.50 328 ALA A O 1
ATOM 2565 N N . GLN A 1 329 ? -105.634 5.656 150.218 1.00 70.31 329 GLN A N 1
ATOM 2566 C CA . GLN A 1 329 ? -106.977 5.340 150.731 1.00 70.31 329 GLN A CA 1
ATOM 2567 C C . GLN A 1 329 ? -106.931 4.692 152.126 1.00 70.31 329 GLN A C 1
ATOM 2569 O O . GLN A 1 329 ? -107.694 5.072 153.021 1.00 70.31 329 GLN A O 1
ATOM 2574 N N . LEU A 1 330 ? -106.002 3.758 152.355 1.00 71.50 330 LEU A N 1
ATOM 2575 C CA . LEU A 1 330 ? -105.793 3.128 153.664 1.00 71.50 330 LEU A CA 1
ATOM 2576 C C . LEU A 1 330 ? -105.365 4.144 154.734 1.00 71.50 330 LEU A C 1
ATOM 2578 O O . LEU A 1 330 ? -105.862 4.099 155.862 1.00 71.50 330 LEU A O 1
ATOM 2582 N N . ARG A 1 331 ? -104.493 5.103 154.387 1.00 73.56 331 ARG A N 1
ATOM 2583 C CA . ARG A 1 331 ? -104.112 6.206 155.286 1.00 73.56 331 ARG A CA 1
ATOM 2584 C C . ARG A 1 331 ? -105.293 7.111 155.633 1.00 73.56 331 ARG A C 1
ATOM 2586 O O . ARG A 1 331 ? -105.403 7.513 156.791 1.00 73.56 331 ARG A O 1
ATOM 2593 N N . GLN A 1 332 ? -106.176 7.405 154.677 1.00 71.44 332 GLN A N 1
ATOM 2594 C CA . GLN A 1 332 ? -107.368 8.216 154.932 1.00 71.44 332 GLN A CA 1
ATOM 2595 C C . GLN A 1 332 ? -108.327 7.519 155.912 1.00 71.44 332 GLN A C 1
ATOM 2597 O O . GLN A 1 332 ? -108.662 8.107 156.943 1.00 71.44 332 GLN A O 1
ATOM 2602 N N . ARG A 1 333 ? -108.664 6.244 155.667 1.00 70.19 333 ARG A N 1
ATOM 2603 C CA . ARG A 1 333 ? -109.517 5.435 156.563 1.00 70.19 333 ARG A CA 1
ATOM 2604 C C . ARG A 1 333 ? -108.960 5.345 157.989 1.00 70.19 333 ARG A C 1
ATOM 2606 O O . ARG A 1 333 ? -109.704 5.450 158.962 1.00 70.19 333 ARG A O 1
ATOM 2613 N N . LEU A 1 334 ? -107.640 5.200 158.132 1.00 72.00 334 LEU A N 1
ATOM 2614 C CA . LEU A 1 334 ? -106.971 5.166 159.440 1.00 72.00 334 LEU A CA 1
ATOM 2615 C C . LEU A 1 334 ? -106.985 6.540 160.142 1.00 72.00 334 LEU A C 1
ATOM 2617 O O . LEU A 1 334 ? -107.011 6.613 161.372 1.00 72.00 334 LEU A O 1
ATOM 2621 N N . GLY A 1 335 ? -106.999 7.632 159.373 1.00 71.50 335 GLY A N 1
ATOM 2622 C CA . GLY A 1 335 ? -107.187 8.992 159.878 1.00 71.50 335 GLY A CA 1
ATOM 2623 C C . GLY A 1 335 ? -108.607 9.262 160.384 1.00 71.50 335 GLY A C 1
ATOM 2624 O O . GLY A 1 335 ? -108.761 9.939 161.397 1.00 71.50 335 GLY A O 1
ATOM 2625 N N . GLU A 1 336 ? -109.626 8.715 159.720 1.00 72.44 336 GLU A N 1
ATOM 2626 C CA . GLU A 1 336 ? -111.037 8.815 160.123 1.00 72.44 336 GLU A CA 1
ATOM 2627 C C . GLU A 1 336 ? -111.296 8.028 161.418 1.00 72.44 336 GLU A C 1
ATOM 2629 O O . GLU A 1 336 ? -111.621 8.642 162.434 1.00 72.44 336 GLU A O 1
ATOM 2634 N N . ALA A 1 337 ? -110.951 6.735 161.457 1.00 70.12 337 ALA A N 1
ATOM 2635 C CA . ALA A 1 337 ? -111.121 5.889 162.647 1.00 70.12 337 ALA A CA 1
ATOM 2636 C C . ALA A 1 337 ? -110.423 6.435 163.916 1.00 70.12 337 ALA A C 1
ATOM 2638 O O . ALA A 1 337 ? -110.879 6.218 165.040 1.00 70.12 337 ALA A O 1
ATOM 2639 N N . ARG A 1 338 ? -109.313 7.177 163.763 1.00 68.94 338 ARG A N 1
ATOM 2640 C CA . ARG A 1 338 ? -108.644 7.861 164.885 1.00 68.94 338 ARG A CA 1
ATOM 2641 C C . ARG A 1 338 ? -109.428 9.059 165.424 1.00 68.94 338 ARG A C 1
ATOM 2643 O O . ARG A 1 338 ? -109.349 9.321 166.626 1.00 68.94 338 ARG A O 1
ATOM 2650 N N . ARG A 1 339 ? -110.155 9.801 164.580 1.00 72.38 339 ARG A N 1
ATOM 2651 C CA . ARG A 1 339 ? -110.993 10.925 165.036 1.00 72.38 339 ARG A CA 1
ATOM 2652 C C . ARG A 1 339 ? -112.177 10.411 165.845 1.00 72.38 339 ARG A C 1
ATOM 2654 O O . ARG A 1 339 ? -112.407 10.929 166.935 1.00 72.38 339 ARG A O 1
ATOM 2661 N N . ASP A 1 340 ? -112.825 9.351 165.374 1.00 72.12 340 ASP A N 1
ATOM 2662 C CA . ASP A 1 340 ? -113.997 8.761 166.028 1.00 72.12 340 ASP A CA 1
ATOM 2663 C C . ASP A 1 340 ? -113.639 8.205 167.415 1.00 72.12 340 ASP A C 1
ATOM 2665 O O . ASP A 1 340 ? -114.267 8.562 168.413 1.00 72.12 340 ASP A O 1
ATOM 2669 N N . LEU A 1 341 ? -112.527 7.463 167.520 1.00 70.94 341 LEU A N 1
ATOM 2670 C CA . LEU A 1 341 ? -111.994 6.987 168.804 1.00 70.94 341 LEU A CA 1
ATOM 2671 C C . LEU A 1 341 ? -111.688 8.139 169.785 1.00 70.94 341 LEU A C 1
ATOM 2673 O O . LEU A 1 341 ? -111.908 8.020 170.990 1.00 70.94 341 LEU A O 1
ATOM 2677 N N . THR A 1 342 ? -111.200 9.275 169.276 1.00 69.38 342 THR A N 1
ATOM 2678 C CA . THR A 1 342 ? -110.916 10.467 170.096 1.00 69.38 342 THR A CA 1
ATOM 2679 C C . THR A 1 342 ? -112.202 11.177 170.546 1.00 69.38 342 THR A C 1
ATOM 2681 O O . THR A 1 342 ? -112.211 11.821 171.597 1.00 69.38 342 THR A O 1
ATOM 2684 N N . GLY A 1 343 ? -113.291 11.059 169.779 1.00 72.06 343 GLY A N 1
ATOM 2685 C CA . GLY A 1 343 ? -114.625 11.523 170.162 1.00 72.06 343 GLY A CA 1
ATOM 2686 C C . GLY A 1 343 ? -115.220 10.694 171.301 1.00 72.06 343 GLY A C 1
ATOM 2687 O O . GLY A 1 343 ? -115.628 11.256 172.319 1.00 72.06 343 GLY A O 1
ATOM 2688 N N . GLU A 1 344 ? -115.191 9.366 171.175 1.00 68.62 344 GLU A N 1
ATOM 2689 C CA . GLU A 1 344 ? -115.724 8.450 172.194 1.00 68.62 344 GLU A CA 1
ATOM 2690 C C . GLU A 1 344 ? -114.974 8.533 173.529 1.00 68.62 344 GLU A C 1
ATOM 2692 O O . GLU A 1 344 ? -115.595 8.581 174.593 1.00 68.62 344 GLU A O 1
ATOM 2697 N N . LEU A 1 345 ? -113.643 8.660 173.501 1.00 72.44 345 LEU A N 1
ATOM 2698 C CA . LEU A 1 345 ? -112.856 8.831 174.728 1.00 72.44 345 LEU A CA 1
ATOM 2699 C C . LEU A 1 345 ? -113.244 10.095 175.516 1.00 72.44 345 LEU A C 1
ATOM 2701 O O . LEU A 1 345 ? -113.246 10.059 176.745 1.00 72.44 345 LEU A O 1
ATOM 2705 N N . LYS A 1 346 ? -113.623 11.192 174.843 1.00 70.31 346 LYS A N 1
ATOM 2706 C CA . LYS A 1 346 ? -114.096 12.414 175.520 1.00 70.31 346 LYS A CA 1
ATOM 2707 C C . LYS A 1 346 ? -115.471 12.229 176.162 1.00 70.31 346 LYS A C 1
ATOM 2709 O O . LYS A 1 346 ? -115.649 12.625 177.311 1.00 70.31 346 LYS A O 1
ATOM 2714 N N . ARG A 1 347 ? -116.409 11.580 175.458 1.00 68.75 347 ARG A N 1
ATOM 2715 C CA . ARG A 1 347 ? -117.753 11.259 175.982 1.00 68.75 347 ARG A CA 1
ATOM 2716 C C . ARG A 1 347 ? -117.668 10.418 177.260 1.00 68.75 347 ARG A C 1
ATOM 2718 O O . ARG A 1 347 ? -118.387 10.672 178.227 1.00 68.75 347 ARG A O 1
ATOM 2725 N N . LEU A 1 348 ? -116.751 9.451 177.286 1.00 72.31 348 LEU A N 1
ATOM 2726 C CA . LEU A 1 348 ? -116.568 8.545 178.419 1.00 72.31 348 LEU A CA 1
ATOM 2727 C C . LEU A 1 348 ? -115.954 9.241 179.651 1.00 72.31 348 LEU A C 1
ATOM 2729 O O . LEU A 1 348 ? -116.358 8.961 180.781 1.00 72.31 348 LEU A O 1
ATOM 2733 N N . ASP A 1 349 ? -115.029 10.184 179.449 1.00 69.94 349 ASP A N 1
ATOM 2734 C CA . ASP A 1 349 ? -114.408 10.966 180.530 1.00 69.94 349 ASP A CA 1
ATOM 2735 C C . ASP A 1 349 ? -115.390 11.969 181.175 1.00 69.94 349 ASP A C 1
ATOM 2737 O O . ASP A 1 349 ? -115.366 12.179 182.392 1.00 69.94 349 ASP A O 1
ATOM 2741 N N . GLU A 1 350 ? -116.296 12.557 180.387 1.00 68.12 350 GLU A N 1
ATOM 2742 C CA . GLU A 1 350 ? -117.356 13.450 180.882 1.00 68.12 350 GLU A CA 1
ATOM 2743 C C . GLU A 1 350 ? -118.384 12.694 181.740 1.00 68.12 350 GLU A C 1
ATOM 2745 O O . GLU A 1 350 ? -118.692 13.122 182.858 1.00 68.12 350 GLU A O 1
ATOM 2750 N N . ALA A 1 351 ? -118.833 11.516 181.287 1.00 66.00 351 ALA A N 1
ATOM 2751 C CA . ALA A 1 351 ? -119.721 10.644 182.060 1.00 66.00 351 ALA A CA 1
ATOM 2752 C C . ALA A 1 351 ? -119.099 10.213 183.404 1.00 66.00 351 ALA A C 1
ATOM 2754 O O . ALA A 1 351 ? -119.779 10.163 184.434 1.00 66.00 351 ALA A O 1
ATOM 2755 N N . ARG A 1 352 ? -117.785 9.954 183.423 1.00 68.31 352 ARG A N 1
ATOM 2756 C CA . ARG A 1 352 ? -117.057 9.537 184.630 1.00 68.31 352 ARG A CA 1
ATOM 2757 C C . ARG A 1 352 ? -116.968 10.651 185.678 1.00 68.31 352 ARG A C 1
ATOM 2759 O O . ARG A 1 352 ? -117.195 10.401 186.860 1.00 68.31 352 ARG A O 1
ATOM 2766 N N . ARG A 1 353 ? -116.716 11.894 185.252 1.00 67.44 353 ARG A N 1
ATOM 2767 C CA . ARG A 1 353 ? -116.663 13.067 186.151 1.00 67.44 353 ARG A CA 1
ATOM 2768 C C . ARG A 1 353 ? -118.019 13.394 186.780 1.00 67.44 353 ARG A C 1
ATOM 2770 O O . ARG A 1 353 ? -118.058 13.836 187.928 1.00 67.44 353 ARG A O 1
ATOM 2777 N N . ALA A 1 354 ? -119.120 13.140 186.071 1.00 63.16 354 ALA A N 1
ATOM 2778 C CA . ALA A 1 354 ? -120.463 13.259 186.635 1.00 63.16 354 ALA A CA 1
ATOM 2779 C C . ALA A 1 354 ? -120.691 12.251 187.779 1.00 63.16 354 ALA A C 1
ATOM 2781 O O . ALA A 1 354 ? -121.122 12.648 188.865 1.00 63.16 354 ALA A O 1
ATOM 2782 N N . ALA A 1 355 ? -120.325 10.979 187.585 1.00 59.56 355 ALA A N 1
ATOM 2783 C CA . ALA A 1 355 ? -120.452 9.935 188.607 1.00 59.56 355 ALA A CA 1
ATOM 2784 C C . ALA A 1 355 ? -119.643 10.238 189.888 1.00 59.56 355 ALA A C 1
ATOM 2786 O O . ALA A 1 355 ? -120.180 10.143 190.995 1.00 59.56 355 ALA A O 1
ATOM 2787 N N . ASP A 1 356 ? -118.393 10.695 189.746 1.00 64.31 356 ASP A N 1
ATOM 2788 C CA . ASP A 1 356 ? -117.519 11.059 190.875 1.00 64.31 356 ASP A CA 1
ATOM 2789 C C . ASP A 1 356 ? -118.084 12.199 191.745 1.00 64.31 356 ASP A C 1
ATOM 2791 O O . ASP A 1 356 ? -117.757 12.300 192.931 1.00 64.31 356 ASP A O 1
ATOM 2795 N N . SER A 1 357 ? -118.914 13.082 191.176 1.00 59.41 357 SER A N 1
ATOM 2796 C CA . SER A 1 357 ? -119.566 14.170 191.920 1.00 59.41 357 SER A CA 1
ATOM 2797 C C . SER A 1 357 ? -120.738 13.672 192.774 1.00 59.41 357 SER A C 1
ATOM 2799 O O . SER A 1 357 ? -120.855 14.048 193.943 1.00 59.41 357 SER A O 1
ATOM 2801 N N . ALA A 1 358 ? -121.542 12.744 192.243 1.00 57.34 358 ALA A N 1
ATOM 2802 C CA . ALA A 1 358 ? -122.654 12.128 192.962 1.00 57.34 358 ALA A CA 1
ATOM 2803 C C . ALA A 1 358 ? -122.165 11.256 194.135 1.00 57.34 358 ALA A C 1
ATOM 2805 O O . ALA A 1 358 ? -122.755 11.268 195.220 1.00 57.34 358 ALA A O 1
ATOM 2806 N N . GLU A 1 359 ? -121.044 10.546 193.960 1.00 58.69 359 GLU A N 1
ATOM 2807 C CA . GLU A 1 359 ? -120.485 9.688 195.011 1.00 58.69 359 GLU A CA 1
ATOM 2808 C C . GLU A 1 359 ? -119.988 10.489 196.235 1.00 58.69 359 GLU A C 1
ATOM 2810 O O . GLU A 1 359 ? -120.066 10.013 197.373 1.00 58.69 359 GLU A O 1
ATOM 2815 N N . ARG A 1 360 ? -119.517 11.729 196.035 1.00 60.06 360 ARG A N 1
ATOM 2816 C CA . ARG A 1 360 ? -119.044 12.603 197.127 1.00 60.06 360 ARG A CA 1
ATOM 2817 C C . ARG A 1 360 ? -120.190 13.053 198.033 1.00 60.06 360 ARG A C 1
ATOM 2819 O O . ARG A 1 360 ? -120.069 12.926 199.251 1.00 60.06 360 ARG A O 1
ATOM 2826 N N . HIS A 1 361 ? -121.328 13.458 197.466 1.00 55.31 361 HIS A N 1
ATOM 2827 C CA . HIS A 1 361 ? -122.516 13.792 198.261 1.00 55.31 361 HIS A CA 1
ATOM 2828 C C . HIS A 1 361 ? -123.086 12.577 199.014 1.00 55.31 361 HIS A C 1
ATOM 2830 O O . HIS A 1 361 ? -123.483 12.704 200.174 1.00 55.31 361 HIS A O 1
ATOM 2836 N N . ALA A 1 362 ? -123.044 11.373 198.430 1.00 59.25 362 ALA A N 1
ATOM 2837 C CA . ALA A 1 362 ? -123.454 10.150 199.128 1.00 59.25 362 ALA A CA 1
ATOM 2838 C C . ALA A 1 362 ? -122.554 9.811 200.341 1.00 59.25 362 ALA A C 1
ATOM 2840 O O . ALA A 1 362 ? -123.036 9.292 201.356 1.00 59.25 362 ALA A O 1
ATOM 2841 N N . LYS A 1 363 ? -121.249 10.117 200.266 1.00 60.94 363 LYS A N 1
ATOM 2842 C CA . LYS A 1 363 ? -120.285 9.880 201.357 1.00 60.94 363 LYS A CA 1
ATOM 2843 C C . LYS A 1 363 ? -120.460 10.852 202.528 1.00 60.94 363 LYS A C 1
ATOM 2845 O O . LYS A 1 363 ? -120.396 10.408 203.675 1.00 60.94 363 LYS A O 1
ATOM 2850 N N . GLU A 1 364 ? -120.748 12.132 202.283 1.00 59.22 364 GLU A N 1
ATOM 2851 C CA . GLU A 1 364 ? -120.979 13.106 203.366 1.00 59.22 364 GLU A CA 1
ATOM 2852 C C . GLU A 1 364 ? -122.235 12.794 204.193 1.00 59.22 364 GLU A C 1
ATOM 2854 O O . GLU A 1 364 ? -122.185 12.843 205.426 1.00 59.22 364 GLU A O 1
ATOM 2859 N N . VAL A 1 365 ? -123.331 12.379 203.545 1.00 57.78 365 VAL A N 1
ATOM 2860 C CA . VAL A 1 365 ? -124.561 11.965 204.246 1.00 57.78 365 VAL A CA 1
ATOM 2861 C C . VAL A 1 365 ? -124.300 10.734 205.129 1.00 57.78 365 VAL A C 1
ATOM 2863 O O . VAL A 1 365 ? -124.644 10.739 206.314 1.00 57.78 365 VAL A O 1
ATOM 2866 N N . ARG A 1 366 ? -123.601 9.708 204.612 1.00 58.59 366 ARG A N 1
ATOM 2867 C CA . ARG A 1 366 ? -123.214 8.517 205.400 1.00 58.59 366 ARG A CA 1
ATOM 2868 C C . ARG A 1 366 ? -122.311 8.851 206.593 1.00 58.59 366 ARG A C 1
ATOM 2870 O O . ARG A 1 366 ? -122.522 8.317 207.683 1.00 58.59 366 ARG A O 1
ATOM 2877 N N . ALA A 1 367 ? -121.338 9.746 206.417 1.00 59.19 367 ALA A N 1
ATOM 2878 C CA . ALA A 1 367 ? -120.378 10.110 207.460 1.00 59.19 367 ALA A CA 1
ATOM 2879 C C . ALA A 1 367 ? -120.975 10.963 208.598 1.00 59.19 367 ALA A C 1
ATOM 2881 O O . ALA A 1 367 ? -120.335 11.110 209.646 1.00 59.19 367 ALA A O 1
ATOM 2882 N N . ARG A 1 368 ? -122.170 11.542 208.414 1.00 56.94 368 ARG A N 1
ATOM 2883 C CA . ARG A 1 368 ? -122.905 12.241 209.480 1.00 56.94 368 ARG A CA 1
ATOM 2884 C C . ARG A 1 368 ? -123.754 11.259 210.294 1.00 56.94 368 ARG A C 1
ATOM 2886 O O . ARG A 1 368 ? -123.586 11.196 211.508 1.00 56.94 368 ARG A O 1
ATOM 2893 N N . VAL A 1 369 ? -124.519 10.394 209.620 1.00 59.28 369 VAL A N 1
ATOM 2894 C CA . VAL A 1 369 ? -125.353 9.351 210.254 1.00 59.28 369 VAL A CA 1
ATOM 2895 C C . VAL A 1 369 ? -124.518 8.358 211.082 1.00 59.28 369 VAL A C 1
ATOM 2897 O O . VAL A 1 369 ? -124.887 8.019 212.205 1.00 59.28 369 VAL A O 1
ATOM 2900 N N . GLN A 1 370 ? -123.341 7.935 210.599 1.00 58.12 370 GLN A N 1
ATOM 2901 C CA . GLN A 1 370 ? -122.472 7.029 211.369 1.00 58.12 370 GLN A CA 1
ATOM 2902 C C . GLN A 1 370 ? -121.879 7.654 212.644 1.00 58.12 370 GLN A C 1
ATOM 2904 O O . GLN A 1 370 ? -121.608 6.930 213.604 1.00 58.12 370 GLN A O 1
ATOM 2909 N N . ARG A 1 371 ? -121.683 8.980 212.689 1.00 58.62 371 ARG A N 1
ATOM 2910 C CA . ARG A 1 371 ? -121.139 9.650 213.883 1.00 58.62 371 ARG A CA 1
ATOM 2911 C C . ARG A 1 371 ? -122.166 9.788 215.006 1.00 58.62 371 ARG A C 1
ATOM 2913 O O . ARG A 1 371 ? -121.769 9.806 216.166 1.00 58.62 371 ARG A O 1
ATOM 2920 N N . GLU A 1 372 ? -123.459 9.778 214.691 1.00 54.91 372 GLU A N 1
ATOM 2921 C CA . GLU A 1 372 ? -124.515 9.677 215.705 1.00 54.91 372 GLU A CA 1
ATOM 2922 C C . GLU A 1 372 ? -124.739 8.228 216.159 1.00 54.91 372 GLU A C 1
ATOM 2924 O O . GLU A 1 372 ? -124.881 7.993 217.357 1.00 54.91 372 GLU A O 1
ATOM 2929 N N . ALA A 1 373 ? -124.625 7.240 215.263 1.00 55.06 373 ALA A N 1
ATOM 2930 C CA . ALA A 1 373 ? -124.673 5.824 215.645 1.00 55.06 373 ALA A CA 1
ATOM 2931 C C . ALA A 1 373 ? -123.537 5.419 216.612 1.00 55.06 373 ALA A C 1
ATOM 2933 O O . ALA A 1 373 ? -123.768 4.655 217.551 1.00 55.06 373 ALA A O 1
ATOM 2934 N N . LYS A 1 374 ? -122.320 5.971 216.454 1.00 53.06 374 LYS A N 1
ATOM 2935 C CA . LYS A 1 374 ? -121.196 5.697 217.374 1.00 53.06 374 LYS A CA 1
ATOM 2936 C C . LYS A 1 374 ? -121.277 6.445 218.720 1.00 53.06 374 LYS A C 1
ATOM 2938 O O . LYS A 1 374 ? -120.491 6.155 219.615 1.00 53.06 374 LYS A O 1
ATOM 2943 N N . ARG A 1 375 ? -122.281 7.307 218.940 1.00 51.12 375 ARG A N 1
ATOM 2944 C CA . ARG A 1 375 ? -122.657 7.735 220.304 1.00 51.12 375 ARG A CA 1
ATOM 2945 C C . ARG A 1 375 ? -123.061 6.521 221.165 1.00 51.12 375 ARG A C 1
ATOM 2947 O O . ARG A 1 375 ? -122.839 6.531 222.368 1.00 51.12 375 ARG A O 1
ATOM 2954 N N . VAL A 1 376 ? -123.668 5.511 220.525 1.00 52.97 376 VAL A N 1
ATOM 2955 C CA . VAL A 1 376 ? -124.348 4.342 221.114 1.00 52.97 376 VAL A CA 1
ATOM 2956 C C . VAL A 1 376 ? -123.470 3.412 221.983 1.00 52.97 376 VAL A C 1
ATOM 2958 O O . VAL A 1 376 ? -123.756 3.096 223.133 1.00 52.97 376 VAL A O 1
ATOM 2961 N N . ALA A 1 377 ? -122.418 2.874 221.353 1.00 44.69 377 ALA A N 1
ATOM 2962 C CA . ALA A 1 377 ? -121.960 1.503 221.624 1.00 44.69 377 ALA A CA 1
ATOM 2963 C C . ALA A 1 377 ? -120.925 1.343 222.753 1.00 44.69 377 ALA A C 1
ATOM 2965 O O . ALA A 1 377 ? -121.009 0.395 223.537 1.00 44.69 377 ALA A O 1
ATOM 2966 N N . ASP A 1 378 ? -119.962 2.260 222.863 1.00 46.91 378 ASP A N 1
ATOM 2967 C CA . ASP A 1 378 ? -118.806 2.075 223.757 1.00 46.91 378 ASP A CA 1
ATOM 2968 C C . ASP A 1 378 ? -119.145 2.350 225.244 1.00 46.91 378 ASP A C 1
ATOM 2970 O O . ASP A 1 378 ? -118.370 1.998 226.130 1.00 46.91 378 ASP A O 1
ATOM 2974 N N . LEU A 1 379 ? -120.338 2.891 225.542 1.00 46.50 379 LEU A N 1
ATOM 2975 C CA . LEU A 1 379 ? -120.873 3.009 226.910 1.00 46.50 379 LEU A CA 1
ATOM 2976 C C . LEU A 1 379 ? -121.479 1.684 227.432 1.00 46.50 379 LEU A C 1
ATOM 2978 O O . LEU A 1 379 ? -121.641 1.519 228.638 1.00 46.50 379 LEU A O 1
ATOM 2982 N N . ALA A 1 380 ? -121.818 0.738 226.546 1.00 42.03 380 ALA A N 1
ATOM 2983 C CA . ALA A 1 380 ? -122.566 -0.475 226.898 1.00 42.03 380 ALA A CA 1
ATOM 2984 C C . ALA A 1 380 ? -121.690 -1.736 227.043 1.00 42.03 380 ALA A C 1
ATOM 2986 O O . ALA A 1 380 ? -121.993 -2.605 227.859 1.00 42.03 380 ALA A O 1
ATOM 2987 N N . ALA A 1 381 ? -120.581 -1.839 226.300 1.00 39.97 381 ALA A N 1
ATOM 2988 C CA . ALA A 1 381 ? -119.754 -3.053 226.269 1.00 39.97 381 ALA A CA 1
ATOM 2989 C C . ALA A 1 381 ? -118.993 -3.347 227.582 1.00 39.97 381 ALA A C 1
ATOM 2991 O O . ALA A 1 381 ? -118.648 -4.497 227.841 1.00 39.97 381 ALA A O 1
ATOM 2992 N N . ALA A 1 382 ? -118.751 -2.336 228.426 1.00 40.91 382 ALA A N 1
ATOM 2993 C CA . ALA A 1 382 ? -118.091 -2.509 229.726 1.00 40.91 382 ALA A CA 1
ATOM 2994 C C . ALA A 1 382 ? -119.074 -2.699 230.897 1.00 40.91 382 ALA A C 1
ATOM 2996 O O . ALA A 1 382 ? -118.697 -3.257 231.926 1.00 40.91 382 ALA A O 1
ATOM 2997 N N . ALA A 1 383 ? -120.337 -2.281 230.748 1.00 34.41 383 ALA A N 1
ATOM 2998 C CA . ALA A 1 383 ? -121.327 -2.358 231.820 1.00 34.41 383 ALA A CA 1
ATOM 2999 C C . ALA A 1 383 ? -121.806 -3.792 232.100 1.00 34.41 383 ALA A C 1
ATOM 3001 O O . ALA A 1 383 ? -122.228 -4.053 233.216 1.00 34.41 383 ALA A O 1
ATOM 3002 N N . VAL A 1 384 ? -121.690 -4.730 231.142 1.00 42.41 384 VAL A N 1
ATOM 3003 C CA . VAL A 1 384 ? -122.096 -6.147 231.319 1.00 42.41 384 VAL A CA 1
ATOM 3004 C C . VAL A 1 384 ? -120.928 -7.141 231.187 1.00 42.41 384 VAL A C 1
ATOM 3006 O O . VAL A 1 384 ? -121.089 -8.297 230.812 1.00 42.41 384 VAL A O 1
ATOM 3009 N N . MET A 1 385 ? -119.747 -6.709 231.644 1.00 37.44 385 MET A N 1
ATOM 3010 C CA . MET A 1 385 ? -118.949 -7.541 232.564 1.00 37.44 385 MET A CA 1
ATOM 3011 C C . MET A 1 385 ? -119.412 -7.374 234.034 1.00 37.44 385 MET A C 1
ATOM 3013 O O . MET A 1 385 ? -118.821 -7.962 234.936 1.00 37.44 385 MET A O 1
ATOM 3017 N N . ALA A 1 386 ? -120.512 -6.643 234.279 1.00 36.81 386 ALA A N 1
ATOM 3018 C CA . ALA A 1 386 ? -121.358 -6.748 235.471 1.00 36.81 386 ALA A CA 1
ATOM 3019 C C . ALA A 1 386 ? -122.799 -7.136 235.065 1.00 36.81 386 ALA A C 1
ATOM 3021 O O . ALA A 1 386 ? -123.469 -6.425 234.329 1.00 36.81 386 ALA A O 1
ATOM 3022 N N . ALA A 1 387 ? -123.277 -8.303 235.493 1.00 36.88 387 ALA A N 1
ATOM 3023 C CA . ALA A 1 387 ? -124.526 -8.899 235.002 1.00 36.88 387 ALA A CA 1
ATOM 3024 C C . ALA A 1 387 ? -125.796 -8.005 235.108 1.00 36.88 387 ALA A C 1
ATOM 3026 O O . ALA A 1 387 ? -125.963 -7.299 236.098 1.00 36.88 387 ALA A O 1
ATOM 3027 N N . ALA A 1 388 ? -126.732 -8.217 234.158 1.00 32.47 388 ALA A N 1
ATOM 3028 C CA . ALA A 1 388 ? -128.195 -7.962 234.185 1.00 32.47 388 ALA A CA 1
ATOM 3029 C C . ALA A 1 388 ? -128.823 -6.828 233.313 1.00 32.47 388 ALA A C 1
ATOM 3031 O O . ALA A 1 388 ? -128.454 -5.665 233.387 1.00 32.47 388 ALA A O 1
ATOM 3032 N N . ALA A 1 389 ? -129.897 -7.226 232.598 1.00 37.50 389 ALA A N 1
ATOM 3033 C CA . ALA A 1 389 ? -131.140 -6.498 232.241 1.00 37.50 389 ALA A CA 1
ATOM 3034 C C . ALA A 1 389 ? -131.198 -5.304 231.227 1.00 37.50 389 ALA A C 1
ATOM 3036 O O . ALA A 1 389 ? -131.017 -4.155 231.603 1.00 37.50 389 ALA A O 1
ATOM 3037 N N . GLY A 1 390 ? -131.728 -5.572 230.011 1.00 43.94 390 GLY A N 1
ATOM 3038 C CA . GLY A 1 390 ? -133.006 -4.983 229.509 1.00 43.94 390 GLY A CA 1
ATOM 3039 C C . GLY A 1 390 ? -133.072 -3.740 228.567 1.00 43.94 390 GLY A C 1
ATOM 3040 O O . GLY A 1 390 ? -132.720 -2.645 228.973 1.00 43.94 390 GLY A O 1
ATOM 3041 N N . GLY A 1 391 ? -133.738 -3.878 227.394 1.00 47.91 391 GLY A N 1
ATOM 3042 C CA . GLY A 1 391 ? -134.901 -3.018 227.005 1.00 47.91 391 GLY A CA 1
ATOM 3043 C C . GLY A 1 391 ? -134.839 -1.866 225.948 1.00 47.91 391 GLY A C 1
ATOM 3044 O O . GLY A 1 391 ? -134.645 -0.723 226.322 1.00 47.91 391 GLY A O 1
ATOM 3045 N N . ALA A 1 392 ? -135.165 -2.170 224.673 1.00 45.78 392 ALA A N 1
ATOM 3046 C CA . ALA A 1 392 ? -136.241 -1.618 223.779 1.00 45.78 392 ALA A CA 1
ATOM 3047 C C . ALA A 1 392 ? -136.501 -0.100 223.378 1.00 45.78 392 ALA A C 1
ATOM 3049 O O . ALA A 1 392 ? -136.684 0.759 224.229 1.00 45.78 392 ALA A O 1
ATOM 3050 N N . ASP A 1 393 ? -136.721 0.115 222.049 1.00 42.22 393 ASP A N 1
ATOM 3051 C CA . ASP A 1 393 ? -137.893 0.728 221.304 1.00 42.22 393 ASP A CA 1
ATOM 3052 C C . ASP A 1 393 ? -138.082 2.206 220.769 1.00 42.22 393 ASP A C 1
ATOM 3054 O O . ASP A 1 393 ? -137.760 3.183 221.433 1.00 42.22 393 ASP A O 1
ATOM 3058 N N . THR A 1 394 ? -138.770 2.310 219.592 1.00 41.50 394 THR A N 1
ATOM 3059 C CA . THR A 1 394 ? -139.591 3.393 218.902 1.00 41.50 394 THR A CA 1
ATOM 3060 C C . THR A 1 394 ? -139.094 4.858 218.673 1.00 41.50 394 THR A C 1
ATOM 3062 O O . THR A 1 394 ? -138.177 5.303 219.347 1.00 41.50 394 THR A O 1
ATOM 3065 N N . GLY A 1 395 ? -139.640 5.723 217.767 1.00 42.88 395 GLY A N 1
ATOM 3066 C CA . GLY A 1 395 ? -140.662 5.635 216.671 1.00 42.88 395 GLY A CA 1
ATOM 3067 C C . GLY A 1 395 ? -141.260 7.013 216.176 1.00 42.88 395 GLY A C 1
ATOM 3068 O O . GLY A 1 395 ? -141.059 8.009 216.857 1.00 42.88 395 GLY A O 1
ATOM 3069 N N . GLU A 1 396 ? -142.029 7.036 215.048 1.00 43.72 396 GLU A N 1
ATOM 3070 C CA . GLU A 1 396 ? -143.132 7.999 214.619 1.00 43.72 396 GLU A CA 1
ATOM 3071 C C . GLU A 1 396 ? -142.851 9.530 214.318 1.00 43.72 396 GLU A C 1
ATOM 3073 O O . GLU A 1 396 ? -141.855 10.055 214.796 1.00 43.72 396 GLU A O 1
ATOM 3078 N N . TYR A 1 397 ? -143.651 10.387 213.602 1.00 42.00 397 TYR A N 1
ATOM 3079 C CA . TYR A 1 397 ? -144.559 10.337 212.395 1.00 42.00 397 TYR A CA 1
ATOM 3080 C C . TYR A 1 397 ? -145.041 11.779 211.916 1.00 42.00 397 TYR A C 1
ATOM 3082 O O . TYR A 1 397 ? -144.823 12.746 212.638 1.00 42.00 397 TYR A O 1
ATOM 3090 N N . LYS A 1 398 ? -145.808 11.898 210.787 1.00 45.97 398 LYS A N 1
ATOM 3091 C CA . LYS A 1 398 ? -146.858 12.934 210.378 1.00 45.97 398 LYS A CA 1
ATOM 3092 C C . LYS A 1 398 ? -146.500 14.326 209.719 1.00 45.97 398 LYS A C 1
ATOM 3094 O O . LYS A 1 398 ? -145.466 14.873 210.062 1.00 45.97 398 LYS A O 1
ATOM 3099 N N . VAL A 1 399 ? -147.307 15.027 208.848 1.00 45.06 399 VAL A N 1
ATOM 3100 C CA . VAL A 1 399 ? -148.472 14.723 207.911 1.00 45.06 399 VAL A CA 1
ATOM 3101 C C . VAL A 1 399 ? -148.946 15.911 206.963 1.00 45.06 399 VAL A C 1
ATOM 3103 O O . VAL A 1 399 ? -149.066 17.016 207.477 1.00 45.06 399 VAL A O 1
ATOM 3106 N N . VAL A 1 400 ? -149.306 15.639 205.660 1.00 54.81 400 VAL A N 1
ATOM 3107 C CA . VAL A 1 400 ? -150.390 16.217 204.722 1.00 54.81 400 VAL A CA 1
ATOM 3108 C C . VAL A 1 400 ? -150.405 17.761 204.374 1.00 54.81 400 VAL A C 1
ATOM 3110 O O . VAL A 1 400 ? -149.659 18.441 205.069 1.00 54.81 400 VAL A O 1
ATOM 3113 N N . PRO A 1 401 ? -151.135 18.406 203.372 1.00 60.50 401 PRO A N 1
ATOM 3114 C CA . PRO A 1 401 ? -152.209 18.062 202.364 1.00 60.50 401 PRO A CA 1
ATOM 3115 C C . PRO A 1 401 ? -151.947 18.409 200.835 1.00 60.50 401 PRO A C 1
ATOM 3117 O O . PRO A 1 401 ? -150.804 18.356 200.399 1.00 60.50 401 PRO A O 1
ATOM 3120 N N . GLY A 1 402 ? -152.998 18.684 200.003 1.00 55.78 402 GLY A N 1
ATOM 3121 C CA . GLY A 1 402 ? -153.009 18.956 198.518 1.00 55.78 402 GLY A CA 1
ATOM 3122 C C . GLY A 1 402 ? -153.831 20.209 198.055 1.00 55.78 402 GLY A C 1
ATOM 3123 O O . GLY A 1 402 ? -154.015 21.056 198.932 1.00 55.78 402 GLY A O 1
ATOM 3124 N N . PRO A 1 403 ? -154.355 20.388 196.785 1.00 59.31 403 PRO A N 1
ATOM 3125 C CA . PRO A 1 403 ? -154.749 19.386 195.740 1.00 59.31 403 PRO A CA 1
ATOM 3126 C C . PRO A 1 403 ? -154.579 19.715 194.189 1.00 59.31 403 PRO A C 1
ATOM 3128 O O . PRO A 1 403 ? -154.331 20.850 193.805 1.00 59.31 403 PRO A O 1
ATOM 3131 N N . SER A 1 404 ? -154.922 18.731 193.315 1.00 51.22 404 SER A N 1
ATOM 3132 C CA . SER A 1 404 ? -155.601 18.795 191.964 1.00 51.22 404 SER A CA 1
ATOM 3133 C C . SER A 1 404 ? -154.914 19.027 190.568 1.00 51.22 404 SER A C 1
ATOM 3135 O O . SER A 1 404 ? -154.021 19.849 190.423 1.00 51.22 404 SER A O 1
ATOM 3137 N N . ALA A 1 405 ? -155.515 18.377 189.533 1.00 43.00 405 ALA A N 1
ATOM 3138 C CA . ALA A 1 405 ? -155.619 18.678 188.065 1.00 43.00 405 ALA A CA 1
ATOM 3139 C C . ALA A 1 405 ? -154.771 17.967 186.936 1.00 43.00 405 ALA A C 1
ATOM 3141 O O . ALA A 1 405 ? -153.565 18.129 186.809 1.00 43.00 405 ALA A O 1
ATOM 3142 N N . ASN A 1 406 ? -155.515 17.264 186.051 1.00 39.38 406 ASN A N 1
ATOM 3143 C CA . ASN A 1 406 ? -155.318 16.666 184.693 1.00 39.38 406 ASN A CA 1
ATOM 3144 C C . ASN A 1 406 ? -154.190 17.089 183.690 1.00 39.38 406 ASN A C 1
ATOM 3146 O O . ASN A 1 406 ? -154.074 18.260 183.356 1.00 39.38 406 ASN A O 1
ATOM 3150 N N . GLY A 1 407 ? -153.620 16.096 182.963 1.00 38.28 407 GLY A N 1
ATOM 3151 C CA . GLY A 1 407 ? -154.036 15.786 181.561 1.00 38.28 407 GLY A CA 1
ATOM 3152 C C . GLY A 1 407 ? -153.188 16.132 180.297 1.00 38.28 407 GLY A C 1
ATOM 3153 O O . GLY A 1 407 ? -153.576 17.042 179.577 1.00 38.28 407 GLY A O 1
ATOM 3154 N N . GLY A 1 408 ? -152.215 15.272 179.912 1.00 34.97 408 GLY A N 1
ATOM 3155 C CA . GLY A 1 408 ? -151.771 14.952 178.511 1.00 34.97 408 GLY A CA 1
ATOM 3156 C C . GLY A 1 408 ? -150.956 15.988 177.690 1.00 34.97 408 GLY A C 1
ATOM 3157 O O . GLY A 1 408 ? -150.989 17.169 177.996 1.00 34.97 408 GLY A O 1
ATOM 3158 N N . SER A 1 409 ? -150.244 15.668 176.588 1.00 51.84 409 SER A N 1
ATOM 3159 C CA . SER A 1 409 ? -149.721 14.419 175.950 1.00 51.84 409 SER A CA 1
ATOM 3160 C C . SER A 1 409 ? -148.993 14.795 174.618 1.00 51.84 409 SER A C 1
ATOM 3162 O O . SER A 1 409 ? -149.252 15.905 174.150 1.00 51.84 409 SER A O 1
ATOM 3164 N N . PRO A 1 410 ? -148.220 13.931 173.898 1.00 61.56 410 PRO A N 1
ATOM 3165 C CA . PRO A 1 410 ? -147.596 12.638 174.238 1.00 61.56 410 PRO A CA 1
ATOM 3166 C C . PRO A 1 410 ? -146.093 12.500 173.796 1.00 61.56 410 PRO A C 1
ATOM 3168 O O . PRO A 1 410 ? -145.437 13.470 173.431 1.00 61.56 410 PRO A O 1
ATOM 3171 N N . ALA A 1 411 ? -145.566 11.266 173.864 1.00 50.88 411 ALA A N 1
ATOM 3172 C CA . ALA A 1 411 ? -144.192 10.780 173.579 1.00 50.88 411 ALA A CA 1
ATOM 3173 C C . ALA A 1 411 ? -144.011 10.339 172.077 1.00 50.88 411 ALA A C 1
ATOM 3175 O O . ALA A 1 411 ? -144.809 10.837 171.279 1.00 50.88 411 ALA A O 1
ATOM 3176 N N . PRO A 1 412 ? -143.112 9.406 171.625 1.00 60.94 412 PRO A N 1
ATOM 3177 C CA . PRO A 1 412 ? -142.026 8.634 172.287 1.00 60.94 412 PRO A CA 1
ATOM 3178 C C . PRO A 1 412 ? -140.705 8.402 171.475 1.00 60.94 412 PRO A C 1
ATOM 3180 O O . PRO A 1 412 ? -140.623 8.771 170.311 1.00 60.94 412 PRO A O 1
ATOM 3183 N N . ALA A 1 413 ? -139.762 7.642 172.079 1.00 45.66 413 ALA A N 1
ATOM 3184 C CA . ALA A 1 413 ? -138.725 6.785 171.437 1.00 45.66 413 ALA A CA 1
ATOM 3185 C C . ALA A 1 413 ? -137.618 7.490 170.599 1.00 45.66 413 ALA A C 1
ATOM 3187 O O . ALA A 1 413 ? -137.768 8.647 170.231 1.00 45.66 413 ALA A O 1
ATOM 3188 N N . ALA A 1 414 ? -136.469 6.900 170.233 1.00 48.94 414 ALA A N 1
ATOM 3189 C CA . ALA A 1 414 ? -135.641 5.754 170.678 1.00 48.94 414 ALA A CA 1
ATOM 3190 C C . ALA A 1 414 ? -134.228 6.024 170.079 1.00 48.94 414 ALA A C 1
ATOM 3192 O O . ALA A 1 414 ? -134.138 6.593 168.997 1.00 48.94 414 ALA A O 1
ATOM 3193 N N . THR A 1 415 ? -133.120 5.943 170.822 1.00 54.53 415 THR A N 1
ATOM 3194 C CA . THR A 1 415 ? -132.196 4.784 170.907 1.00 54.53 415 THR A CA 1
ATOM 3195 C C . THR A 1 415 ? -131.939 4.002 169.613 1.00 54.53 415 THR A C 1
ATOM 3197 O O . THR A 1 415 ? -132.874 3.478 169.021 1.00 54.53 415 THR A O 1
ATOM 3200 N N . ASP A 1 416 ? -130.643 3.790 169.367 1.00 53.28 416 ASP A N 1
ATOM 3201 C CA . ASP A 1 416 ? -130.025 2.647 168.682 1.00 53.28 416 ASP A CA 1
ATOM 3202 C C . ASP A 1 416 ? -130.194 2.461 167.163 1.00 53.28 416 ASP A C 1
ATOM 3204 O O . ASP A 1 416 ? -131.232 2.719 166.570 1.00 53.28 416 ASP A O 1
ATOM 3208 N N . ALA A 1 417 ? -129.122 1.902 166.590 1.00 47.38 417 ALA A N 1
ATOM 3209 C CA . ALA A 1 417 ? -129.107 0.995 165.442 1.00 47.38 417 ALA A CA 1
ATOM 3210 C C . ALA A 1 417 ? -129.884 1.408 164.172 1.00 47.38 417 ALA A C 1
ATOM 3212 O O . ALA A 1 417 ? -130.875 0.773 163.815 1.00 47.38 417 ALA A O 1
ATOM 3213 N N . GLU A 1 418 ? -129.302 2.340 163.412 1.00 51.84 418 GLU A N 1
ATOM 3214 C CA . GLU A 1 418 ? -128.604 1.996 162.152 1.00 51.84 418 GLU A CA 1
ATOM 3215 C C . GLU A 1 418 ? -127.240 2.710 162.098 1.00 51.84 418 GLU A C 1
ATOM 3217 O O . GLU A 1 418 ? -127.131 3.810 162.691 1.00 51.84 418 GLU A O 1
#

Solvent-accessible surface area (backbone atoms only — not comparable to full-atom values): 24225 Å² total; per-residue (Å²): 142,78,82,82,79,79,94,70,76,82,76,94,81,66,86,77,85,84,74,58,78,46,104,81,53,62,43,59,73,60,50,56,52,50,50,56,48,53,54,48,53,53,49,54,53,51,53,52,51,52,54,51,52,55,49,53,53,53,52,54,55,51,55,56,52,56,55,51,53,58,56,55,71,72,71,73,85,89,85,85,87,86,86,88,86,85,92,72,83,62,70,45,54,56,51,45,57,51,49,47,55,48,45,51,50,48,53,51,51,50,50,51,50,50,52,47,53,48,56,50,51,51,47,55,50,48,55,52,49,49,51,54,49,51,54,47,54,51,50,51,50,51,53,50,50,53,47,57,52,50,51,49,56,48,50,51,51,51,50,51,54,50,50,53,53,48,51,53,46,51,54,54,50,50,54,48,51,52,52,48,52,52,48,54,49,51,50,51,51,51,50,50,52,50,52,52,50,50,51,52,51,52,49,52,48,51,52,53,50,50,52,49,50,50,52,48,53,51,51,52,50,53,50,50,51,53,47,56,51,49,52,48,52,52,49,52,51,48,55,50,50,52,53,50,52,50,49,54,47,56,53,49,51,50,50,52,51,49,53,50,51,52,51,49,51,52,50,52,51,51,48,48,51,51,51,50,49,50,48,53,50,49,51,50,49,50,51,51,48,51,52,50,52,50,50,49,51,50,51,50,48,53,49,51,52,49,51,53,48,50,50,52,54,48,50,54,50,51,55,45,52,50,51,53,52,52,52,50,54,54,52,50,53,56,55,49,58,52,52,54,55,57,50,52,56,51,57,54,53,54,56,50,58,54,52,60,54,56,53,51,60,55,48,56,57,52,62,52,57,52,58,60,57,63,69,60,54,81,75,51,73,68,56,65,83,46,88,84,86,88,88,90,87,88,83,93,86,93,85,92,92,88,89,91,88,89,85,90,87,87,88,83,89,78,84,82,90,130

Sequence (418 aa):
MSHPEQPFAPREDASRPSFELALRGYDKRQVDRYVAQAEGDLGALADERDRAFGQIQKLGGQLQRLQAEVTELRQRPARVDRASFRHLGPMVDQILALAEKQAEAITNTTAQHVAGHQAEAEKVLADAQEQAAQVRAELEAELAARRTEAEKADEERRAAVQAELAEIREQAERLRAEGQAAHEQAEQEAKRINEQSAQVIEQTKAESAALLEAARAQTQQELAQRRATAEREIGERRAAAERELARQRTLADQKTAALHAEAQQHSTEVRRRVEEQAASHQEQLTAVQQEIEARQQDLTRLRADVDGAAQRLAQLRQDGATADSDLAQLRQRLGEARRDLTGELKRLDEARRAADSAERHAKEVRARVQREAKRVADLAAAAVMAAAAGGADTGEYKVVPGPSANGGSPAPAATDAE

Secondary structure (DSSP, 8-state):
-----------S-S----PPEETTEE-HHHHHHHHHHHHHHHHHHHHHHHHHHHHHHHHHHHHHHHHHHHHHHTT--------------SHHHHHHHHHHHHHHHHHHHHHHHHHHHHHHHHHHHHHHHHHHHHHHHHHHHHHHHHHHHHHHHHHHHHHHHHHHHHHHHHHHHHHHHHHHHHHHHHHHHHHHHHHHHHHHHHHHHHHHHHHHHHHHHHHHHHHHHHHHHHHHHHHHHHHHHHHHHHHHHHHHHHHHHHHHHHHHHHHHHHHHHHHHHHHHHHHHHHHHHHHHHHHHHHHHHHHHHHHHHHHHHHHHHHHHHHHHHHHHHHHHHHHHHHHHHHHHHHHHHHHHHHHHHHHHHHHHHHHHHHHHHTTSSTTTTTTTSS--------------------------------

Radius of gyration: 134.75 Å; Cα contacts (8 Å, |Δi|>4): 11; chains: 1; bounding box: 242×80×369 Å

pLDDT: mean 80.24, std 19.83, range [31.44, 98.5]

Mean predicted aligned error: 22.02 Å